Protein AF-0000000078978578 (afdb_homodimer)

Structure (mmCIF, N/CA/C/O backbone):
data_AF-0000000078978578-model_v1
#
loop_
_entity.id
_entity.type
_entity.pdbx_description
1 polymer 'Rab-GAP TBC domain-containing protein'
#
loop_
_atom_site.group_PDB
_atom_site.id
_atom_site.type_symbol
_atom_site.label_atom_id
_atom_site.label_alt_id
_atom_site.label_comp_id
_atom_site.label_asym_id
_atom_site.label_entity_id
_atom_site.label_seq_id
_atom_site.pdbx_PDB_ins_code
_atom_site.Cartn_x
_atom_site.Cartn_y
_atom_site.Cartn_z
_atom_site.occupancy
_atom_site.B_iso_or_equiv
_atom_site.auth_seq_id
_atom_site.auth_comp_id
_atom_site.auth_asym_id
_atom_site.auth_atom_id
_atom_site.pdbx_PDB_model_num
ATOM 1 N N . MET A 1 1 ? 3.111 -62.5 -14.734 1 25.84 1 MET A N 1
ATOM 2 C CA . MET A 1 1 ? 2.803 -62.031 -16.078 1 25.84 1 MET A CA 1
ATOM 3 C C . MET A 1 1 ? 2.287 -60.594 -16.047 1 25.84 1 MET A C 1
ATOM 5 O O . MET A 1 1 ? 1.167 -60.344 -15.594 1 25.84 1 MET A O 1
ATOM 9 N N . PHE A 1 2 ? 3.115 -59.625 -15.602 1 26.86 2 PHE A N 1
ATOM 10 C CA . PHE A 1 2 ? 3.08 -58.188 -15.344 1 26.86 2 PHE A CA 1
ATOM 11 C C . PHE A 1 2 ? 2.59 -57.438 -16.578 1 26.86 2 PHE A C 1
ATOM 13 O O . PHE A 1 2 ? 3.178 -57.531 -17.656 1 26.86 2 PHE A O 1
ATOM 20 N N . PHE A 1 3 ? 1.201 -57.469 -16.844 1 26.61 3 PHE A N 1
ATOM 21 C CA . PHE A 1 3 ? 0.485 -56.812 -17.922 1 26.61 3 PHE A CA 1
ATOM 22 C C . PHE A 1 3 ? 1.043 -55.438 -18.172 1 26.61 3 PHE A C 1
ATOM 24 O O . PHE A 1 3 ? 1.026 -54.562 -17.281 1 26.61 3 PHE A O 1
ATOM 31 N N . TYR A 1 4 ? 2.182 -55.281 -18.844 1 28.61 4 TYR A N 1
ATOM 32 C CA . TYR A 1 4 ? 2.756 -54.125 -19.5 1 28.61 4 TYR A CA 1
ATOM 33 C C . TYR A 1 4 ? 1.689 -53.344 -20.266 1 28.61 4 TYR A C 1
ATOM 35 O O . TYR A 1 4 ? 1.3 -53.719 -21.375 1 28.61 4 TYR A O 1
ATOM 43 N N . TYR A 1 5 ? 0.47 -53.094 -19.656 1 30.19 5 TYR A N 1
ATOM 44 C CA . TYR A 1 5 ? -0.449 -52.219 -20.375 1 30.19 5 TYR A CA 1
ATOM 45 C C . TYR A 1 5 ? 0.281 -51 -20.953 1 30.19 5 TYR A C 1
ATOM 47 O O . TYR A 1 5 ? 0.807 -50.156 -20.203 1 30.19 5 TYR A O 1
ATOM 55 N N . PHE A 1 6 ? 1.088 -51.125 -22 1 34.78 6 PHE A N 1
ATOM 56 C CA . PHE A 1 6 ? 1.584 -50.062 -22.859 1 34.78 6 PHE A CA 1
ATOM 57 C C . PHE A 1 6 ? 0.487 -49.031 -23.141 1 34.78 6 PHE A C 1
ATOM 59 O O . PHE A 1 6 ? -0.406 -49.281 -23.953 1 34.78 6 PHE A O 1
ATOM 66 N N . SER A 1 7 ? -0.186 -48.469 -22.203 1 37.41 7 SER A N 1
ATOM 67 C CA . SER A 1 7 ? -1.146 -47.406 -22.438 1 37.41 7 SER A CA 1
ATOM 68 C C . SER A 1 7 ? -0.599 -46.375 -23.422 1 37.41 7 SER A C 1
ATOM 70 O O . SER A 1 7 ? 0.507 -45.875 -23.25 1 37.41 7 SER A O 1
ATOM 72 N N . ALA A 1 8 ? -0.776 -46.469 -24.672 1 41.72 8 ALA A N 1
ATOM 73 C CA . ALA A 1 8 ? -0.521 -45.531 -25.781 1 41.72 8 ALA A CA 1
ATOM 74 C C . ALA A 1 8 ? -0.825 -44.094 -25.391 1 41.72 8 ALA A C 1
ATOM 76 O O . ALA A 1 8 ? -1.973 -43.75 -25.094 1 41.72 8 ALA A O 1
ATOM 77 N N . VAL A 1 9 ? -0.017 -43.406 -24.75 1 46.53 9 VAL A N 1
ATOM 78 C CA . VAL A 1 9 ? -0.125 -41.969 -24.484 1 46.53 9 VAL A CA 1
ATOM 79 C C . VAL A 1 9 ? -0.509 -41.25 -25.766 1 46.53 9 VAL A C 1
ATOM 81 O O . VAL A 1 9 ? 0.197 -41.312 -26.766 1 46.53 9 VAL A O 1
ATOM 84 N N . PRO A 1 10 ? -1.812 -40.969 -25.969 1 51.91 10 PRO A N 1
ATOM 85 C CA . PRO A 1 10 ? -2.223 -40.25 -27.172 1 51.91 10 PRO A CA 1
ATOM 86 C C . PRO A 1 10 ? -1.328 -39.031 -27.469 1 51.91 10 PRO A C 1
ATOM 88 O O . PRO A 1 10 ? -0.605 -38.562 -26.578 1 51.91 10 PRO A O 1
ATOM 91 N N . LEU A 1 11 ? -1.169 -38.688 -28.797 1 54.94 11 LEU A N 1
ATOM 92 C CA . LEU A 1 11 ? -0.413 -37.562 -29.344 1 54.94 11 LEU A CA 1
ATOM 93 C C . LEU A 1 11 ? -0.852 -36.25 -28.703 1 54.94 11 LEU A C 1
ATOM 95 O O . LEU A 1 11 ? -2.014 -36.094 -28.328 1 54.94 11 LEU A O 1
ATOM 99 N N . PRO A 1 12 ? 0.052 -35.438 -28.344 1 59.88 12 PRO A N 1
ATOM 100 C CA . PRO A 1 12 ? -0.27 -34.094 -27.828 1 59.88 12 PRO A CA 1
ATOM 101 C C . PRO A 1 12 ? -1.354 -33.406 -28.641 1 59.88 12 PRO A C 1
ATOM 103 O O . PRO A 1 12 ? -1.53 -33.688 -29.828 1 59.88 12 PRO A O 1
ATOM 106 N N . VAL A 1 13 ? -2.303 -32.719 -28 1 62.78 13 VAL A N 1
ATOM 107 C CA . VAL A 1 13 ? -3.424 -32 -28.625 1 62.78 13 VAL A CA 1
ATOM 108 C C . VAL A 1 13 ? -2.91 -31.094 -29.734 1 62.78 13 VAL A C 1
ATOM 110 O O . VAL A 1 13 ? -2.094 -30.203 -29.484 1 62.78 13 VAL A O 1
ATOM 113 N N . GLY A 1 14 ? -3.027 -31.422 -30.922 1 56.78 14 GLY A N 1
ATOM 114 C CA . GLY A 1 14 ? -2.771 -30.625 -32.094 1 56.78 14 GLY A CA 1
ATOM 115 C C . GLY A 1 14 ? -4.012 -29.938 -32.656 1 56.78 14 GLY A C 1
ATOM 116 O O . GLY A 1 14 ? -5.023 -29.828 -31.938 1 56.78 14 GLY A O 1
ATOM 117 N N . SER A 1 15 ? -3.926 -29.219 -33.781 1 54.25 15 SER A N 1
ATOM 118 C CA . SER A 1 15 ? -4.961 -28.422 -34.406 1 54.25 15 SER A CA 1
ATOM 119 C C . SER A 1 15 ? -6.289 -29.172 -34.469 1 54.25 15 SER A C 1
ATOM 121 O O . SER A 1 15 ? -7.355 -28.562 -34.375 1 54.25 15 SER A O 1
ATOM 123 N N . VAL A 1 16 ? -6.234 -30.312 -34.594 1 49.62 16 VAL A N 1
ATOM 124 C CA . VAL A 1 16 ? -7.441 -31.094 -34.844 1 49.62 16 VAL A CA 1
ATOM 125 C C . VAL A 1 16 ? -8.297 -31.141 -33.562 1 49.62 16 VAL A C 1
ATOM 127 O O . VAL A 1 16 ? -9.523 -31.203 -33.656 1 49.62 16 VAL A O 1
ATOM 130 N N . CYS A 1 17 ? -7.684 -30.969 -32.5 1 53.91 17 CYS A N 1
ATOM 131 C CA . CYS A 1 17 ? -8.398 -31.234 -31.266 1 53.91 17 CYS A CA 1
ATOM 132 C C . CYS A 1 17 ? -9.133 -29.984 -30.781 1 53.91 17 CYS A C 1
ATOM 134 O O . CYS A 1 17 ? -9.961 -30.062 -29.875 1 53.91 17 CYS A O 1
ATOM 136 N N . LEU A 1 18 ? -8.805 -28.828 -31.375 1 61.03 18 LEU A N 1
ATOM 137 C CA . LEU A 1 18 ? -9.602 -27.656 -31 1 61.03 18 LEU A CA 1
ATOM 138 C C . LEU A 1 18 ? -10.875 -27.578 -31.828 1 61.03 18 LEU A C 1
ATOM 140 O O . LEU A 1 18 ? -10.852 -27.125 -32.969 1 61.03 18 LEU A O 1
ATOM 144 N N . SER A 1 19 ? -11.75 -28.469 -31.594 1 60.91 19 SER A N 1
ATOM 145 C CA . SER A 1 19 ? -13.008 -28.406 -32.344 1 60.91 19 SER A CA 1
ATOM 146 C C . SER A 1 19 ? -13.773 -27.141 -32 1 60.91 19 SER A C 1
ATOM 148 O O . SER A 1 19 ? -14.188 -26.922 -30.875 1 60.91 19 SER A O 1
ATOM 150 N N . VAL A 1 20 ? -13.539 -26.172 -32.844 1 60.81 20 VAL A N 1
ATOM 151 C CA . VAL A 1 20 ? -14.234 -24.891 -32.688 1 60.81 20 VAL A CA 1
ATOM 152 C C . VAL A 1 20 ? -15.461 -24.875 -33.625 1 60.81 20 VAL A C 1
ATOM 154 O O . VAL A 1 20 ? -15.391 -25.328 -34.75 1 60.81 20 VAL A O 1
ATOM 157 N N . CYS A 1 21 ? -16.562 -24.688 -32.906 1 60.41 21 CYS A N 1
ATOM 158 C CA . CYS A 1 21 ? -17.766 -24.5 -33.719 1 60.41 21 CYS A CA 1
ATOM 159 C C . CYS A 1 21 ? -17.516 -23.453 -34.812 1 60.41 21 CYS A C 1
ATOM 161 O O . CYS A 1 21 ? -17.094 -22.344 -34.531 1 60.41 21 CYS A O 1
ATOM 163 N N . PRO A 1 22 ? -17.547 -23.906 -35.938 1 60.41 22 PRO A N 1
ATOM 164 C CA . PRO A 1 22 ? -17.188 -23 -37.031 1 60.41 22 PRO A CA 1
ATOM 165 C C . PRO A 1 22 ? -17.984 -21.688 -37 1 60.41 22 PRO A C 1
ATOM 167 O O . PRO A 1 22 ? -17.469 -20.656 -37.406 1 60.41 22 PRO A O 1
ATOM 170 N N . ALA A 1 23 ? -19.297 -21.859 -36.594 1 63.56 23 ALA A N 1
ATOM 171 C CA . ALA A 1 23 ? -20.141 -20.688 -36.719 1 63.56 23 ALA A CA 1
ATOM 172 C C . ALA A 1 23 ? -19.766 -19.609 -35.719 1 63.56 23 ALA A C 1
ATOM 174 O O . ALA A 1 23 ? -19.656 -18.438 -36.062 1 63.56 23 ALA A O 1
ATOM 175 N N . GLU A 1 24 ? -19.484 -20.047 -34.594 1 70.12 24 GLU A N 1
ATOM 176 C CA . GLU A 1 24 ? -19.359 -19.031 -33.531 1 70.12 24 GLU A CA 1
ATOM 177 C C . GLU A 1 24 ? -17.953 -19.031 -32.938 1 70.12 24 GLU A C 1
ATOM 179 O O . GLU A 1 24 ? -17.562 -18.078 -32.25 1 70.12 24 GLU A O 1
ATOM 184 N N . GLY A 1 25 ? -17.156 -20.047 -33.438 1 69.56 25 GLY A N 1
ATOM 185 C CA . GLY A 1 25 ? -15.805 -20.141 -32.906 1 69.56 25 GLY A CA 1
ATOM 186 C C . GLY A 1 25 ? -15.773 -20.625 -31.469 1 69.56 25 GLY A C 1
ATOM 187 O O . GLY A 1 25 ? -14.828 -20.312 -30.734 1 69.56 25 GLY A O 1
ATOM 188 N N . ARG A 1 26 ? -16.875 -21.203 -31.094 1 75 26 ARG A N 1
ATOM 189 C CA . ARG A 1 26 ? -16.953 -21.719 -29.734 1 75 26 ARG A CA 1
ATOM 190 C C . ARG A 1 26 ? -16.219 -23.047 -29.609 1 75 26 ARG A C 1
ATOM 192 O O . ARG A 1 26 ? -16.266 -23.891 -30.516 1 75 26 ARG A O 1
ATOM 199 N N . LEU A 1 27 ? -15.414 -23.094 -28.578 1 74 27 LEU A N 1
ATOM 200 C CA . LEU A 1 27 ? -14.742 -24.359 -28.312 1 74 27 LEU A CA 1
ATOM 201 C C . LEU A 1 27 ? -15.75 -25.438 -27.922 1 74 27 LEU A C 1
ATOM 203 O O . LEU A 1 27 ? -16.547 -25.234 -27 1 74 27 LEU A O 1
ATOM 207 N N . VAL A 1 28 ? -15.836 -26.359 -28.812 1 71.19 28 VAL A N 1
ATOM 208 C CA . VAL A 1 28 ? -16.734 -27.469 -28.531 1 71.19 28 VAL A CA 1
ATOM 209 C C . VAL A 1 28 ? -15.977 -28.594 -27.844 1 71.19 28 VAL A C 1
ATOM 211 O O . VAL A 1 28 ? -14.875 -28.969 -28.266 1 71.19 28 VAL A O 1
ATOM 214 N N . GLY A 1 29 ? -16.484 -29.031 -26.641 1 78.75 29 GLY A N 1
ATOM 215 C CA . GLY A 1 29 ? -15.906 -30.156 -25.922 1 78.75 29 GLY A CA 1
ATOM 216 C C . GLY A 1 29 ? -14.734 -29.766 -25.047 1 78.75 29 GLY A C 1
ATOM 217 O O . GLY A 1 29 ? -13.672 -30.391 -25.109 1 78.75 29 GLY A O 1
ATOM 218 N N . GLU A 1 30 ? -14.898 -28.812 -24.297 1 82.62 30 GLU A N 1
ATOM 219 C CA . GLU A 1 30 ? -13.859 -28.312 -23.406 1 82.62 30 GLU A CA 1
ATOM 220 C C . GLU A 1 30 ? -13.367 -29.406 -22.469 1 82.62 30 GLU A C 1
ATOM 222 O O . GLU A 1 30 ? -12.18 -29.5 -22.172 1 82.62 30 GLU A O 1
ATOM 227 N N . ASN A 1 31 ? -14.25 -30.234 -22.062 1 85.19 31 ASN A N 1
ATOM 228 C CA . ASN A 1 31 ? -13.867 -31.328 -21.188 1 85.19 31 ASN A CA 1
ATOM 229 C C . ASN A 1 31 ? -12.938 -32.312 -21.891 1 85.19 31 ASN A C 1
ATOM 231 O O . ASN A 1 31 ? -11.945 -32.75 -21.312 1 85.19 31 ASN A O 1
ATOM 235 N N . ALA A 1 32 ? -13.281 -32.594 -23.047 1 82.81 32 ALA A N 1
ATOM 236 C CA . ALA A 1 32 ? -12.445 -33.5 -23.812 1 82.81 32 ALA A CA 1
ATOM 237 C C . ALA A 1 32 ? -11.062 -32.906 -24.062 1 82.81 32 ALA A C 1
ATOM 239 O O . ALA A 1 32 ? -10.055 -33.594 -24.062 1 82.81 32 ALA A O 1
ATOM 240 N N . LEU A 1 33 ? -11.062 -31.688 -24.312 1 84.44 33 LEU A N 1
ATOM 241 C CA . LEU A 1 33 ? -9.797 -30.984 -24.516 1 84.44 33 LEU A CA 1
ATOM 242 C C . LEU A 1 33 ? -8.93 -31.062 -23.25 1 84.44 33 LEU A C 1
ATOM 244 O O . LEU A 1 33 ? -7.738 -31.344 -23.344 1 84.44 33 LEU A O 1
ATOM 248 N N . ARG A 1 34 ? -9.508 -30.828 -22.156 1 89.81 34 ARG A N 1
ATOM 249 C CA . ARG A 1 34 ? -8.781 -30.859 -20.891 1 89.81 34 ARG A CA 1
ATOM 250 C C . ARG A 1 34 ? -8.219 -32.25 -20.625 1 89.81 34 ARG A C 1
ATOM 252 O O . ARG A 1 34 ? -7.074 -32.375 -20.188 1 89.81 34 ARG A O 1
ATOM 259 N N . ASP A 1 35 ? -9.047 -33.219 -20.891 1 87.88 35 ASP A N 1
ATOM 260 C CA . ASP A 1 35 ? -8.594 -34.594 -20.672 1 87.88 35 ASP A CA 1
ATOM 261 C C . ASP A 1 35 ? -7.398 -34.906 -21.547 1 87.88 35 ASP A C 1
ATOM 263 O O . ASP A 1 35 ? -6.445 -35.562 -21.094 1 87.88 35 ASP A O 1
ATOM 267 N N . ARG A 1 36 ? -7.461 -34.469 -22.688 1 85.38 36 ARG A N 1
ATOM 268 C CA . ARG A 1 36 ? -6.375 -34.75 -23.625 1 85.38 36 ARG A CA 1
ATOM 269 C C . ARG A 1 36 ? -5.109 -33.969 -23.219 1 85.38 36 ARG A C 1
ATOM 271 O O . ARG A 1 36 ? -4.008 -34.531 -23.297 1 85.38 36 ARG A O 1
ATOM 278 N N . VAL A 1 37 ? -5.312 -32.75 -22.859 1 88.88 37 VAL A N 1
ATOM 279 C CA . VAL A 1 37 ? -4.176 -31.938 -22.453 1 88.88 37 VAL A CA 1
ATOM 280 C C . VAL A 1 37 ? -3.541 -32.531 -21.188 1 88.88 37 VAL A C 1
ATOM 282 O O . VAL A 1 37 ? -2.314 -32.531 -21.047 1 88.88 37 VAL A O 1
ATOM 285 N N . CYS A 1 38 ? -4.352 -32.938 -20.328 1 88.75 38 CYS A N 1
ATOM 286 C CA . CYS A 1 38 ? -3.857 -33.531 -19.078 1 88.75 38 CYS A CA 1
ATOM 287 C C . CYS A 1 38 ? -2.994 -34.75 -19.359 1 88.75 38 CYS A C 1
ATOM 289 O O . CYS A 1 38 ? -1.969 -34.938 -18.703 1 88.75 38 CYS A O 1
ATOM 291 N N . LEU A 1 39 ? -3.365 -35.469 -20.344 1 80.94 39 LEU A N 1
ATOM 292 C CA . LEU A 1 39 ? -2.707 -36.75 -20.625 1 80.94 39 LEU A CA 1
ATOM 293 C C . LEU A 1 39 ? -1.472 -36.531 -21.5 1 80.94 39 LEU A C 1
ATOM 295 O O . LEU A 1 39 ? -0.432 -37.156 -21.266 1 80.94 39 LEU A O 1
ATOM 299 N N . SER A 1 40 ? -1.622 -35.688 -22.5 1 83.31 40 SER A N 1
ATOM 300 C CA . SER A 1 40 ? -0.569 -35.688 -23.5 1 83.31 40 SER A CA 1
ATOM 301 C C . SER A 1 40 ? 0.006 -34.281 -23.672 1 83.31 40 SER A C 1
ATOM 303 O O . SER A 1 40 ? 0.92 -34.062 -24.484 1 83.31 40 SER A O 1
ATOM 305 N N . GLY A 1 41 ? -0.462 -33.375 -22.922 1 84.94 41 GLY A N 1
ATOM 306 C CA . GLY A 1 41 ? 0.027 -32.031 -23.094 1 84.94 41 GLY A CA 1
ATOM 307 C C . GLY A 1 41 ? -0.47 -31.359 -24.375 1 84.94 41 GLY A C 1
ATOM 308 O O . GLY A 1 41 ? -1.427 -31.828 -24.984 1 84.94 41 GLY A O 1
ATOM 309 N N . CYS A 1 42 ? 0.145 -30.172 -24.656 1 88.12 42 CYS A N 1
ATOM 310 C CA . CYS A 1 42 ? -0.231 -29.375 -25.828 1 88.12 42 CYS A CA 1
ATOM 311 C C . CYS A 1 42 ? 0.97 -29.141 -26.734 1 88.12 42 CYS A C 1
ATOM 313 O O . CYS A 1 42 ? 2.094 -28.969 -26.25 1 88.12 42 CYS A O 1
ATOM 315 N N . VAL A 1 43 ? 0.629 -29.203 -28.062 1 87.81 43 VAL A N 1
ATOM 316 C CA . VAL A 1 43 ? 1.688 -28.828 -29 1 87.81 43 VAL A CA 1
ATOM 317 C C . VAL A 1 43 ? 2.021 -27.344 -28.828 1 87.81 43 VAL A C 1
ATOM 319 O O . VAL A 1 43 ? 1.139 -26.531 -28.547 1 87.81 43 VAL A O 1
ATOM 322 N N . PRO A 1 44 ? 3.262 -27.031 -29 1 89.31 44 PRO A N 1
ATOM 323 C CA . PRO A 1 44 ? 3.729 -25.656 -28.719 1 89.31 44 PRO A CA 1
ATOM 324 C C . PRO A 1 44 ? 2.92 -24.609 -29.469 1 89.31 44 PRO A C 1
ATOM 326 O O . PRO A 1 44 ? 2.652 -23.531 -28.922 1 89.31 44 PRO A O 1
ATOM 329 N N . GLU A 1 45 ? 2.447 -24.859 -30.625 1 88.19 45 GLU A N 1
ATOM 330 C CA . GLU A 1 45 ? 1.773 -23.875 -31.469 1 88.19 45 GLU A CA 1
ATOM 331 C C . GLU A 1 45 ? 0.396 -23.531 -30.906 1 88.19 45 GLU A C 1
ATOM 333 O O . GLU A 1 45 ? -0.124 -22.438 -31.172 1 88.19 45 GLU A O 1
ATOM 338 N N . LEU A 1 46 ? -0.127 -24.406 -30.094 1 90.19 46 LEU A N 1
ATOM 339 C CA . LEU A 1 46 ? -1.489 -24.203 -29.609 1 90.19 46 LEU A CA 1
ATOM 340 C C . LEU A 1 46 ? -1.486 -23.734 -28.156 1 90.19 46 LEU A C 1
ATOM 342 O O . LEU A 1 46 ? -2.525 -23.344 -27.641 1 90.19 46 LEU A O 1
ATOM 346 N N . ARG A 1 47 ? -0.37 -23.719 -27.531 1 94.06 47 ARG A N 1
ATOM 347 C CA . ARG A 1 47 ? -0.272 -23.453 -26.109 1 94.06 47 ARG A CA 1
ATOM 348 C C . ARG A 1 47 ? -0.851 -22.078 -25.766 1 94.06 47 ARG A C 1
ATOM 350 O O . ARG A 1 47 ? -1.587 -21.938 -24.781 1 94.06 47 ARG A O 1
ATOM 357 N N . ARG A 1 48 ? -0.494 -21.172 -26.625 1 94.62 48 ARG A N 1
ATOM 358 C CA . ARG A 1 48 ? -0.93 -19.797 -26.375 1 94.62 48 ARG A CA 1
ATOM 359 C C . ARG A 1 48 ? -2.447 -19.719 -26.25 1 94.62 48 ARG A C 1
ATOM 361 O O . ARG A 1 48 ? -2.965 -19.109 -25.312 1 94.62 48 ARG A O 1
ATOM 368 N N . GLU A 1 49 ? -3.131 -20.375 -27.125 1 91.31 49 GLU A N 1
ATOM 369 C CA . GLU A 1 49 ? -4.59 -20.344 -27.141 1 91.31 49 GLU A CA 1
ATOM 370 C C . GLU A 1 49 ? -5.172 -21.25 -26.047 1 91.31 49 GLU A C 1
ATOM 372 O O . GLU A 1 49 ? -6.098 -20.859 -25.344 1 91.31 49 GLU A O 1
ATOM 377 N N . VAL A 1 50 ? -4.676 -22.391 -25.938 1 92.38 50 VAL A N 1
ATOM 378 C CA . VAL A 1 50 ? -5.199 -23.391 -25 1 92.38 50 VAL A CA 1
ATOM 379 C C . VAL A 1 50 ? -5.016 -22.906 -23.562 1 92.38 50 VAL A C 1
ATOM 381 O O . VAL A 1 50 ? -5.898 -23.094 -22.734 1 92.38 50 VAL A O 1
ATOM 384 N N . TRP A 1 51 ? -3.889 -22.25 -23.281 1 96.5 51 TRP A N 1
ATOM 385 C CA . TRP A 1 51 ? -3.607 -21.781 -21.938 1 96.5 51 TRP A CA 1
ATOM 386 C C . TRP A 1 51 ? -4.633 -20.734 -21.5 1 96.5 51 TRP A C 1
ATOM 388 O O . TRP A 1 51 ? -5 -20.672 -20.328 1 96.5 51 TRP A O 1
ATOM 398 N N . LYS A 1 52 ? -5.082 -19.938 -22.422 1 95.44 52 LYS A N 1
ATOM 399 C CA . LYS A 1 52 ? -6.078 -18.922 -22.078 1 95.44 52 LYS A CA 1
ATOM 400 C C . LYS A 1 52 ? -7.391 -19.562 -21.641 1 95.44 52 LYS A C 1
ATOM 402 O O . LYS A 1 52 ? -8.094 -19.031 -20.781 1 95.44 52 LYS A O 1
ATOM 407 N N . HIS A 1 53 ? -7.668 -20.734 -22.188 1 92.56 53 HIS A N 1
ATOM 408 C CA . HIS A 1 53 ? -8.836 -21.5 -21.75 1 92.56 53 HIS A CA 1
ATOM 409 C C . HIS A 1 53 ? -8.578 -22.188 -20.422 1 92.56 53 HIS A C 1
ATOM 411 O O . HIS A 1 53 ? -9.414 -22.141 -19.516 1 92.56 53 HIS A O 1
ATOM 417 N N . LEU A 1 54 ? -7.441 -22.766 -20.25 1 94.19 54 LEU A N 1
ATOM 418 C CA . LEU A 1 54 ? -7.117 -23.531 -19.047 1 94.19 54 LEU A CA 1
ATOM 419 C C . LEU A 1 54 ? -7.031 -22.641 -17.828 1 94.19 54 LEU A C 1
ATOM 421 O O . LEU A 1 54 ? -7.414 -23.047 -16.719 1 94.19 54 LEU A O 1
ATOM 425 N N . LEU A 1 55 ? -6.57 -21.375 -18 1 96 55 LEU A N 1
ATOM 426 C CA . LEU A 1 55 ? -6.383 -20.438 -16.906 1 96 55 LEU A CA 1
ATOM 427 C C . LEU A 1 55 ? -7.652 -19.641 -16.641 1 96 55 LEU A C 1
ATOM 429 O O . LEU A 1 55 ? -7.703 -18.828 -15.727 1 96 55 LEU A O 1
ATOM 433 N N . GLY A 1 56 ? -8.648 -19.766 -17.516 1 93.56 56 GLY A N 1
ATOM 434 C CA . GLY A 1 56 ? -9.938 -19.125 -17.312 1 93.56 56 GLY A CA 1
ATOM 435 C C . GLY A 1 56 ? -9.969 -17.688 -17.812 1 93.56 56 GLY A C 1
ATOM 436 O O . GLY A 1 56 ? -10.805 -16.891 -17.375 1 93.56 56 GLY A O 1
ATOM 437 N N . LEU A 1 57 ? -9.016 -17.344 -18.625 1 95.06 57 LEU A N 1
ATOM 438 C CA . LEU A 1 57 ? -9.039 -16.016 -19.234 1 95.06 57 LEU A CA 1
ATOM 439 C C . LEU A 1 57 ? -10.227 -15.859 -20.172 1 95.06 57 LEU A C 1
ATOM 441 O O . LEU A 1 57 ? -10.836 -14.789 -20.25 1 95.06 57 LEU A O 1
ATOM 445 N N . TYR A 1 58 ? -10.453 -16.984 -20.906 1 92.38 58 TYR A N 1
ATOM 446 C CA . TYR A 1 58 ? -11.648 -17.047 -21.734 1 92.38 58 TYR A CA 1
ATOM 447 C C . TYR A 1 58 ? -12.805 -17.703 -20.984 1 92.38 58 TYR A C 1
ATOM 449 O O . TYR A 1 58 ? -12.68 -18.828 -20.516 1 92.38 58 TYR A O 1
ATOM 457 N N . PRO A 1 59 ? -13.938 -16.922 -20.906 1 90.56 59 PRO A N 1
ATOM 458 C CA . PRO A 1 59 ? -15.109 -17.578 -20.328 1 90.56 59 PRO A CA 1
ATOM 459 C C . PRO A 1 59 ? -15.531 -18.828 -21.109 1 90.56 59 PRO A C 1
ATOM 461 O O . PRO A 1 59 ? -15.422 -18.844 -22.344 1 90.56 59 PRO A O 1
ATOM 464 N N . ARG A 1 60 ? -16.031 -19.75 -20.344 1 86.5 60 ARG A N 1
ATOM 465 C CA . ARG A 1 60 ? -16.516 -20.969 -20.984 1 86.5 60 ARG A CA 1
ATOM 466 C C . ARG A 1 60 ? -17.609 -20.641 -22 1 86.5 60 ARG A C 1
ATOM 468 O O . ARG A 1 60 ? -18.516 -19.859 -21.719 1 86.5 60 ARG A O 1
ATOM 475 N N . GLY A 1 61 ? -17.406 -21.156 -23.141 1 84.06 61 GLY A N 1
ATOM 476 C CA . GLY A 1 61 ? -18.406 -20.984 -24.172 1 84.06 61 GLY A CA 1
ATOM 477 C C . GLY A 1 61 ? -18.281 -19.656 -24.906 1 84.06 61 GLY A C 1
ATOM 478 O O . GLY A 1 61 ? -19.125 -19.312 -25.75 1 84.06 61 GLY A O 1
ATOM 479 N N . SER A 1 62 ? -17.297 -18.953 -24.641 1 88.19 62 SER A N 1
ATOM 480 C CA . SER A 1 62 ? -17.125 -17.656 -25.297 1 88.19 62 SER A CA 1
ATOM 481 C C . SER A 1 62 ? -16.938 -17.812 -26.797 1 88.19 62 SER A C 1
ATOM 483 O O . SER A 1 62 ? -16.328 -18.781 -27.25 1 88.19 62 SER A O 1
ATOM 485 N N . THR A 1 63 ? -17.484 -16.859 -27.547 1 88.69 63 THR A N 1
ATOM 486 C CA . THR A 1 63 ? -17.328 -16.828 -28.984 1 88.69 63 THR A CA 1
ATOM 487 C C . THR A 1 63 ? -16.016 -16.172 -29.391 1 88.69 63 THR A C 1
ATOM 489 O O . THR A 1 63 ? -15.344 -15.562 -28.547 1 88.69 63 THR A O 1
ATOM 492 N N . ALA A 1 64 ? -15.68 -16.328 -30.688 1 88.12 64 ALA A N 1
ATOM 493 C CA . ALA A 1 64 ? -14.469 -15.695 -31.203 1 88.12 64 ALA A CA 1
ATOM 494 C C . ALA A 1 64 ? -14.531 -14.18 -31.062 1 88.12 64 ALA A C 1
ATOM 496 O O . ALA A 1 64 ? -13.523 -13.539 -30.766 1 88.12 64 ALA A O 1
ATOM 497 N N . ALA A 1 65 ? -15.703 -13.641 -31.266 1 90.62 65 ALA A N 1
ATOM 498 C CA . ALA A 1 65 ? -15.891 -12.195 -31.172 1 90.62 65 ALA A CA 1
ATOM 499 C C . ALA A 1 65 ? -15.719 -11.711 -29.734 1 90.62 65 ALA A C 1
ATOM 501 O O . ALA A 1 65 ? -15.109 -10.672 -29.5 1 90.62 65 ALA A O 1
ATOM 502 N N . GLU A 1 66 ? -16.266 -12.445 -28.859 1 92 66 GLU A N 1
ATOM 503 C CA . GLU A 1 66 ? -16.141 -12.109 -27.438 1 92 66 GLU A CA 1
ATOM 504 C C . GLU A 1 66 ? -14.688 -12.172 -26.984 1 92 66 GLU A C 1
ATOM 506 O O . GLU A 1 66 ? -14.234 -11.305 -26.234 1 92 66 GLU A O 1
ATOM 511 N N . ARG A 1 67 ? -13.977 -13.148 -27.484 1 93.38 67 ARG A N 1
ATOM 512 C CA . ARG A 1 67 ? -12.578 -13.312 -27.109 1 93.38 67 ARG A CA 1
ATOM 513 C C . ARG A 1 67 ? -11.719 -12.195 -27.703 1 93.38 67 ARG A C 1
ATOM 515 O O . ARG A 1 67 ? -10.773 -11.734 -27.062 1 93.38 67 ARG A O 1
ATOM 522 N N . ALA A 1 68 ? -12.07 -11.766 -28.875 1 92.69 68 ALA A N 1
ATOM 523 C CA . ALA A 1 68 ? -11.352 -10.656 -29.5 1 92.69 68 ALA A CA 1
ATOM 524 C C . ALA A 1 68 ? -11.562 -9.359 -28.719 1 92.69 68 ALA A C 1
ATOM 526 O O . ALA A 1 68 ? -10.625 -8.57 -28.547 1 92.69 68 ALA A O 1
ATOM 527 N N . ALA A 1 69 ? -12.773 -9.172 -28.281 1 94.56 69 ALA A N 1
ATOM 528 C CA . ALA A 1 69 ? -13.086 -7.996 -27.469 1 94.56 69 ALA A CA 1
ATOM 529 C C . ALA A 1 69 ? -12.328 -8.031 -26.141 1 94.56 69 ALA A C 1
ATOM 531 O O . ALA A 1 69 ? -11.844 -7.008 -25.672 1 94.56 69 ALA A O 1
ATOM 532 N N . LEU A 1 70 ? -12.25 -9.172 -25.578 1 94.19 70 LEU A N 1
ATOM 533 C CA . LEU A 1 70 ? -11.531 -9.352 -24.328 1 94.19 70 LEU A CA 1
ATOM 534 C C . LEU A 1 70 ? -10.047 -9.062 -24.5 1 94.19 70 LEU A C 1
ATOM 536 O O . LEU A 1 70 ? -9.422 -8.43 -23.641 1 94.19 70 LEU A O 1
ATOM 540 N N . ALA A 1 71 ? -9.555 -9.508 -25.578 1 93.88 71 ALA A N 1
ATOM 541 C CA . ALA A 1 71 ? -8.141 -9.289 -25.859 1 93.88 71 ALA A CA 1
ATOM 542 C C . ALA A 1 71 ? -7.828 -7.801 -25.969 1 93.88 71 ALA A C 1
ATOM 544 O O . ALA A 1 71 ? -6.781 -7.344 -25.5 1 93.88 71 ALA A O 1
ATOM 545 N N . GLN A 1 72 ? -8.711 -7.094 -26.531 1 95.88 72 GLN A N 1
ATOM 546 C CA . GLN A 1 72 ? -8.531 -5.648 -26.641 1 95.88 72 GLN A CA 1
ATOM 547 C C . GLN A 1 72 ? -8.586 -4.98 -25.266 1 95.88 72 GLN A C 1
ATOM 549 O O . GLN A 1 72 ? -7.797 -4.074 -24.969 1 95.88 72 GLN A O 1
ATOM 554 N N . LYS A 1 73 ? -9.492 -5.43 -24.562 1 96 73 LYS A N 1
ATOM 555 C CA . LYS A 1 73 ? -9.625 -4.898 -23.203 1 96 73 LYS A CA 1
ATOM 556 C C . LYS A 1 73 ? -8.375 -5.195 -22.375 1 96 73 LYS A C 1
ATOM 558 O O . LYS A 1 73 ? -7.922 -4.348 -21.609 1 96 73 LYS A O 1
ATOM 563 N N . TRP A 1 74 ? -7.848 -6.418 -22.531 1 95.31 74 TRP A N 1
ATOM 564 C CA . TRP A 1 74 ? -6.633 -6.809 -21.828 1 95.31 74 TRP A CA 1
ATOM 565 C C . TRP A 1 74 ? -5.48 -5.867 -22.172 1 95.31 74 TRP A C 1
ATOM 567 O O . TRP A 1 74 ? -4.738 -5.441 -21.281 1 95.31 74 TRP A O 1
ATOM 577 N N . GLN A 1 75 ? -5.414 -5.531 -23.422 1 97.19 75 GLN A N 1
ATOM 578 C CA . GLN A 1 75 ? -4.348 -4.641 -23.859 1 97.19 75 GLN A CA 1
ATOM 579 C C . GLN A 1 75 ? -4.508 -3.244 -23.266 1 97.19 75 GLN A C 1
ATOM 581 O O . GLN A 1 75 ? -3.541 -2.66 -22.766 1 97.19 75 GLN A O 1
ATOM 586 N N . SER A 1 76 ? -5.688 -2.742 -23.312 1 97.38 76 SER A N 1
ATOM 587 C CA . SER A 1 76 ? -5.965 -1.4 -22.812 1 97.38 76 SER A CA 1
ATOM 588 C C . SER A 1 76 ? -5.746 -1.316 -21.312 1 97.38 76 SER A C 1
ATOM 590 O O . SER A 1 76 ? -5.094 -0.388 -20.828 1 97.38 76 SER A O 1
ATOM 592 N N . ASP A 1 77 ? -6.277 -2.287 -20.594 1 97.31 77 ASP A N 1
ATOM 593 C CA . ASP A 1 77 ? -6.137 -2.303 -19.141 1 97.31 77 ASP A CA 1
ATOM 594 C C . ASP A 1 77 ? -4.672 -2.439 -18.719 1 97.31 77 ASP A C 1
ATOM 596 O O . ASP A 1 77 ? -4.227 -1.799 -17.766 1 97.31 77 ASP A O 1
ATOM 600 N N . TYR A 1 78 ? -3.99 -3.266 -19.438 1 98.06 78 TYR A N 1
ATOM 601 C CA . TYR A 1 78 ? -2.578 -3.455 -19.125 1 98.06 78 TYR A CA 1
ATOM 602 C C . TYR A 1 78 ? -1.795 -2.164 -19.328 1 98.06 78 TYR A C 1
ATOM 604 O O . TYR A 1 78 ? -0.959 -1.8 -18.5 1 98.06 78 TYR A O 1
ATOM 612 N N . ARG A 1 79 ? -2.033 -1.501 -20.391 1 97.44 79 ARG A N 1
ATOM 613 C CA . ARG A 1 79 ? -1.368 -0.229 -20.656 1 97.44 79 ARG A CA 1
ATOM 614 C C . ARG A 1 79 ? -1.663 0.782 -19.547 1 97.44 79 ARG A C 1
ATOM 616 O O . ARG A 1 79 ? -0.769 1.51 -19.109 1 97.44 79 ARG A O 1
ATOM 623 N N . THR A 1 80 ? -2.879 0.799 -19.172 1 97.12 80 THR A N 1
ATOM 624 C CA . THR A 1 80 ? -3.305 1.705 -18.109 1 97.12 80 THR A CA 1
ATOM 625 C C . THR A 1 80 ? -2.566 1.399 -16.812 1 97.12 80 THR A C 1
ATOM 627 O O . THR A 1 80 ? -2.061 2.309 -16.156 1 97.12 80 THR A O 1
ATOM 630 N N . LEU A 1 81 ? -2.512 0.164 -16.484 1 97.62 81 LEU A N 1
ATOM 631 C CA . LEU A 1 81 ? -1.841 -0.256 -15.258 1 97.62 81 LEU A CA 1
ATOM 632 C C . LEU A 1 81 ? -0.352 0.072 -15.312 1 97.62 81 LEU A C 1
ATOM 634 O O . LEU A 1 81 ? 0.216 0.567 -14.336 1 97.62 81 LEU A O 1
ATOM 638 N N . ARG A 1 82 ? 0.248 -0.233 -16.422 1 97.31 82 ARG A N 1
ATOM 639 C CA . ARG A 1 82 ? 1.672 0.044 -16.594 1 97.31 82 ARG A CA 1
ATOM 640 C C . ARG A 1 82 ? 1.959 1.534 -16.438 1 97.31 82 ARG A C 1
ATOM 642 O O . ARG A 1 82 ? 2.957 1.921 -15.828 1 97.31 82 ARG A O 1
ATOM 649 N N . GLN A 1 83 ? 1.104 2.35 -16.953 1 96.75 83 GLN A N 1
ATOM 650 C CA . GLN A 1 83 ? 1.279 3.797 -16.891 1 96.75 83 GLN A CA 1
ATOM 651 C C . GLN A 1 83 ? 1.2 4.305 -15.453 1 96.75 83 GLN A C 1
ATOM 653 O O . GLN A 1 83 ? 1.848 5.293 -15.102 1 96.75 83 GLN A O 1
ATOM 658 N N . GLN A 1 84 ? 0.447 3.686 -14.695 1 96.06 84 GLN A N 1
ATOM 659 C CA . GLN A 1 84 ? 0.277 4.117 -13.312 1 96.06 84 GLN A CA 1
ATOM 660 C C . GLN A 1 84 ? 1.61 4.121 -12.57 1 96.06 84 GLN A C 1
ATOM 662 O O . GLN A 1 84 ? 1.943 5.094 -11.891 1 96.06 84 GLN A O 1
ATOM 667 N N . TRP A 1 85 ? 2.387 3 -12.711 1 95.56 85 TRP A N 1
ATOM 668 C CA . TRP A 1 85 ? 3.627 2.967 -11.945 1 95.56 85 TRP A CA 1
ATOM 669 C C . TRP A 1 85 ? 4.758 3.65 -12.703 1 95.56 85 TRP A C 1
ATOM 671 O O . TRP A 1 85 ? 5.703 4.156 -12.094 1 95.56 85 TRP A O 1
ATOM 681 N N . GLN A 1 86 ? 4.648 3.762 -14.016 1 96.5 86 GLN A N 1
ATOM 682 C CA . GLN A 1 86 ? 5.68 4.449 -14.781 1 96.5 86 GLN A CA 1
ATOM 683 C C . GLN A 1 86 ? 5.598 5.961 -14.586 1 96.5 86 GLN A C 1
ATOM 685 O O . GLN A 1 86 ? 6.59 6.672 -14.773 1 96.5 86 GLN A O 1
ATOM 690 N N . SER A 1 87 ? 4.441 6.453 -14.211 1 95.56 87 SER A N 1
ATOM 691 C CA . SER A 1 87 ? 4.234 7.891 -14.07 1 95.56 87 SER A CA 1
ATOM 692 C C . SER A 1 87 ? 4.492 8.352 -12.641 1 95.56 87 SER A C 1
ATOM 694 O O . SER A 1 87 ? 4.301 9.523 -12.312 1 95.56 87 SER A O 1
ATOM 696 N N . MET A 1 88 ? 4.848 7.508 -11.805 1 94.81 88 MET A N 1
ATOM 697 C CA . MET A 1 88 ? 5.125 7.906 -10.43 1 94.81 88 MET A CA 1
ATOM 698 C C . MET A 1 88 ? 6.227 8.961 -10.375 1 94.81 88 MET A C 1
ATOM 700 O O . MET A 1 88 ? 7.266 8.805 -11.023 1 94.81 88 MET A O 1
ATOM 704 N N . VAL A 1 89 ? 5.949 9.992 -9.633 1 93.44 89 VAL A N 1
ATOM 705 C CA . VAL A 1 89 ? 6.941 11.055 -9.484 1 93.44 89 VAL A CA 1
ATOM 706 C C . VAL A 1 89 ? 7.918 10.695 -8.367 1 93.44 89 VAL A C 1
ATOM 708 O O . VAL A 1 89 ? 7.574 9.938 -7.457 1 93.44 89 VAL A O 1
ATOM 711 N N . PRO A 1 90 ? 9.117 11.203 -8.422 1 93.81 90 PRO A N 1
ATOM 712 C CA . PRO A 1 90 ? 10.156 10.844 -7.445 1 93.81 90 PRO A CA 1
ATOM 713 C C . PRO A 1 90 ? 9.711 11.086 -6.004 1 93.81 90 PRO A C 1
ATOM 715 O O . PRO A 1 90 ? 9.945 10.242 -5.133 1 93.81 90 PRO A O 1
ATOM 718 N N . ALA A 1 91 ? 9.07 12.203 -5.68 1 94.31 91 ALA A N 1
ATOM 719 C CA . ALA A 1 91 ? 8.617 12.516 -4.328 1 94.31 91 ALA A CA 1
ATOM 720 C C . ALA A 1 91 ? 7.605 11.484 -3.836 1 94.31 91 ALA A C 1
ATOM 722 O O . ALA A 1 91 ? 7.566 11.164 -2.646 1 94.31 91 ALA A O 1
ATOM 723 N N . GLN A 1 92 ? 6.82 10.953 -4.781 1 95.19 92 GLN A N 1
ATOM 724 C CA . GLN A 1 92 ? 5.859 9.906 -4.469 1 95.19 92 GLN A CA 1
ATOM 725 C C . GLN A 1 92 ? 6.562 8.594 -4.125 1 95.19 92 GLN A C 1
ATOM 727 O O . GLN A 1 92 ? 6.246 7.961 -3.119 1 95.19 92 GLN A O 1
ATOM 732 N N . GLU A 1 93 ? 7.488 8.188 -4.973 1 95.31 93 GLU A N 1
ATOM 733 C CA . GLU A 1 93 ? 8.227 6.945 -4.75 1 95.31 93 GLU A CA 1
ATOM 734 C C . GLU A 1 93 ? 8.93 6.957 -3.395 1 95.31 93 GLU A C 1
ATOM 736 O O . GLU A 1 93 ? 9.008 5.93 -2.719 1 95.31 93 GLU A O 1
ATOM 741 N N . ALA A 1 94 ? 9.422 8.133 -3 1 95.44 94 ALA A N 1
ATOM 742 C CA . ALA A 1 94 ? 10.133 8.289 -1.735 1 95.44 94 ALA A CA 1
ATOM 743 C C . ALA A 1 94 ? 9.203 8.039 -0.55 1 95.44 94 ALA A C 1
ATOM 745 O O . ALA A 1 94 ? 9.656 7.703 0.544 1 95.44 94 ALA A O 1
ATOM 746 N N . ARG A 1 95 ? 7.926 8.156 -0.758 1 95.81 95 ARG A N 1
ATOM 747 C CA . ARG A 1 95 ? 6.945 8.062 0.316 1 95.81 95 ARG A CA 1
ATOM 748 C C . ARG A 1 95 ? 6.148 6.762 0.21 1 95.81 95 ARG A C 1
ATOM 750 O O . ARG A 1 95 ? 5.09 6.625 0.822 1 95.81 95 ARG A O 1
ATOM 757 N N . CYS A 1 96 ? 6.586 5.867 -0.629 1 95.38 96 CYS A N 1
ATOM 758 C CA . CYS A 1 96 ? 5.98 4.551 -0.808 1 95.38 96 CYS A CA 1
ATOM 759 C C . CYS A 1 96 ? 7.008 3.445 -0.606 1 95.38 96 CYS A C 1
ATOM 761 O O . CYS A 1 96 ? 7.52 2.883 -1.576 1 95.38 96 CYS A O 1
ATOM 763 N N . GLY A 1 97 ? 7.223 3.09 0.647 1 95.25 97 GLY A N 1
ATOM 764 C CA . GLY A 1 97 ? 8.242 2.119 1.012 1 95.25 97 GLY A CA 1
ATOM 765 C C . GLY A 1 97 ? 7.973 0.733 0.459 1 95.25 97 GLY A C 1
ATOM 766 O O . GLY A 1 97 ? 8.891 0.05 0.006 1 95.25 97 GLY A O 1
ATOM 767 N N . SER A 1 98 ? 6.73 0.348 0.536 1 95 98 SER A N 1
ATOM 768 C CA . SER A 1 98 ? 6.371 -0.976 0.038 1 95 98 SER A CA 1
ATOM 769 C C . SER A 1 98 ? 6.695 -1.115 -1.446 1 95 98 SER A C 1
ATOM 771 O O . SER A 1 98 ? 7.211 -2.148 -1.88 1 95 98 SER A O 1
ATOM 773 N N . TRP A 1 99 ? 6.387 -0.052 -2.195 1 96.06 99 TRP A N 1
ATOM 774 C CA . TRP A 1 99 ? 6.684 -0.07 -3.625 1 96.06 99 TRP A CA 1
ATOM 775 C C . TRP A 1 99 ? 8.18 -0.201 -3.867 1 96.06 99 TRP A C 1
ATOM 777 O O . TRP A 1 99 ? 8.617 -1.002 -4.699 1 96.06 99 TRP A O 1
ATOM 787 N N . ARG A 1 100 ? 8.977 0.573 -3.184 1 96 100 ARG A N 1
ATOM 788 C CA . ARG A 1 100 ? 10.422 0.535 -3.354 1 96 100 ARG A CA 1
ATOM 789 C C . ARG A 1 100 ? 10.977 -0.848 -3.023 1 96 100 ARG A C 1
ATOM 791 O O . ARG A 1 100 ? 11.844 -1.359 -3.732 1 96 100 ARG A O 1
ATOM 798 N N . CYS A 1 101 ? 10.43 -1.408 -2.012 1 96.62 101 CYS A N 1
ATOM 799 C CA . CYS A 1 101 ? 10.852 -2.744 -1.611 1 96.62 101 CYS A CA 1
ATOM 800 C C . CYS A 1 101 ? 10.531 -3.768 -2.695 1 96.62 101 CYS A C 1
ATOM 802 O O . CYS A 1 101 ? 11.391 -4.562 -3.078 1 96.62 101 CYS A O 1
ATOM 804 N N . HIS A 1 102 ? 9.32 -3.756 -3.191 1 97.5 102 HIS A N 1
ATOM 805 C CA . HIS A 1 102 ? 8.898 -4.691 -4.23 1 97.5 102 HIS A CA 1
ATOM 806 C C . HIS A 1 102 ? 9.703 -4.492 -5.508 1 97.5 102 HIS A C 1
ATOM 808 O O . HIS A 1 102 ? 10.117 -5.461 -6.145 1 97.5 102 HIS A O 1
ATOM 814 N N . ARG A 1 103 ? 9.891 -3.217 -5.875 1 97.69 103 ARG A N 1
ATOM 815 C CA . ARG A 1 103 ? 10.656 -2.922 -7.086 1 97.69 103 ARG A CA 1
ATOM 816 C C . ARG A 1 103 ? 12.07 -3.475 -6.992 1 97.69 103 ARG A C 1
ATOM 818 O O . ARG A 1 103 ? 12.57 -4.074 -7.945 1 97.69 103 ARG A O 1
ATOM 825 N N . THR A 1 104 ? 12.68 -3.283 -5.883 1 97.56 104 THR A N 1
ATOM 826 C CA . THR A 1 104 ? 14.031 -3.785 -5.664 1 97.56 104 THR A CA 1
ATOM 827 C C . THR A 1 104 ? 14.062 -5.309 -5.75 1 97.56 104 THR A C 1
ATOM 829 O O . THR A 1 104 ? 14.961 -5.883 -6.371 1 97.56 104 THR A O 1
ATOM 832 N N . ALA A 1 105 ? 13.117 -5.977 -5.129 1 97.69 105 ALA A N 1
ATOM 833 C CA . ALA A 1 105 ? 13.031 -7.434 -5.148 1 97.69 105 ALA A CA 1
ATOM 834 C C . ALA A 1 105 ? 12.812 -7.953 -6.566 1 97.69 105 ALA A C 1
ATOM 836 O O . ALA A 1 105 ? 13.445 -8.922 -6.988 1 97.69 105 ALA A O 1
ATOM 837 N N . VAL A 1 106 ? 11.93 -7.293 -7.332 1 98.31 106 VAL A N 1
ATOM 838 C CA . VAL A 1 106 ? 11.648 -7.668 -8.719 1 98.31 106 VAL A CA 1
ATOM 839 C C . VAL A 1 106 ? 12.922 -7.543 -9.547 1 98.31 106 VAL A C 1
ATOM 841 O O . VAL A 1 106 ? 13.273 -8.453 -10.305 1 98.31 106 VAL A O 1
ATOM 844 N N . ASP A 1 107 ? 13.617 -6.395 -9.398 1 97.5 107 ASP A N 1
ATOM 845 C CA . ASP A 1 107 ? 14.82 -6.141 -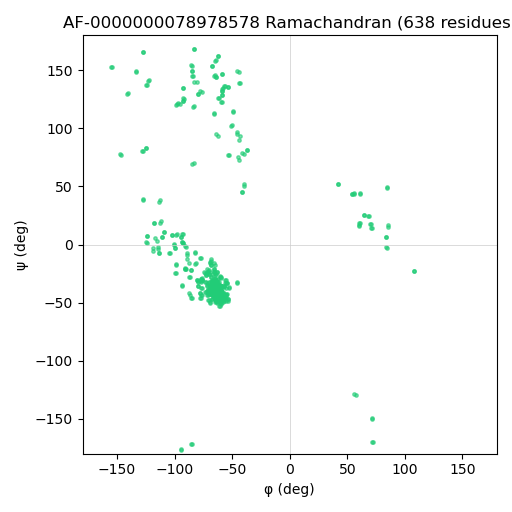10.18 1 97.5 107 ASP A CA 1
ATOM 846 C C . ASP A 1 107 ? 15.883 -7.203 -9.914 1 97.5 107 ASP A C 1
ATOM 848 O O . ASP A 1 107 ? 16.578 -7.645 -10.828 1 97.5 107 ASP A O 1
ATOM 852 N N . LYS A 1 108 ? 15.977 -7.594 -8.711 1 96.38 108 LYS A N 1
ATOM 853 C CA . LYS A 1 108 ? 16.938 -8.633 -8.344 1 96.38 108 LYS A CA 1
ATOM 854 C C . LYS A 1 108 ? 16.547 -9.977 -8.953 1 96.38 108 LYS A C 1
ATOM 856 O O . LYS A 1 108 ? 17.391 -10.672 -9.523 1 96.38 108 LYS A O 1
ATOM 861 N N . ASP A 1 109 ? 15.32 -10.375 -8.859 1 96.75 109 ASP A N 1
ATOM 862 C CA . ASP A 1 109 ? 14.859 -11.672 -9.336 1 96.75 109 ASP A CA 1
ATOM 863 C C . ASP A 1 109 ? 14.875 -11.742 -10.859 1 96.75 109 ASP A C 1
ATOM 865 O O . ASP A 1 109 ? 15.227 -12.773 -11.438 1 96.75 109 ASP A O 1
ATOM 869 N N . VAL A 1 110 ? 14.469 -10.656 -11.5 1 97.44 110 VAL A N 1
ATOM 870 C CA . VAL A 1 110 ? 14.398 -10.633 -12.961 1 97.44 110 VAL A CA 1
ATOM 871 C C . VAL A 1 110 ? 15.789 -10.875 -13.539 1 97.44 110 VAL A C 1
ATOM 873 O O . VAL A 1 110 ? 15.93 -11.586 -14.539 1 97.44 110 VAL A O 1
ATOM 876 N N . ARG A 1 111 ? 16.781 -10.375 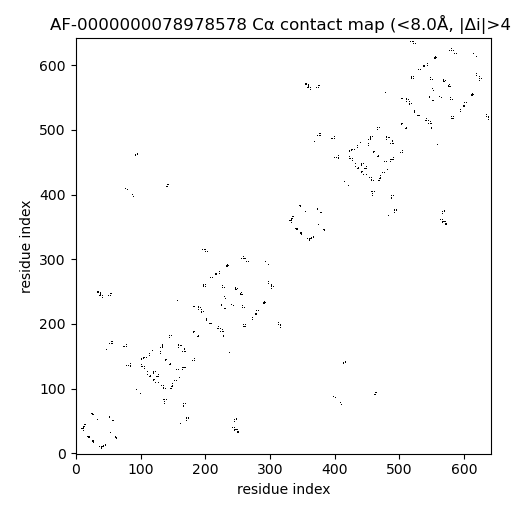-12.938 1 94.12 111 ARG A N 1
ATOM 877 C CA . ARG A 1 111 ? 18.141 -10.469 -13.445 1 94.12 111 ARG A CA 1
ATOM 878 C C . ARG A 1 111 ? 18.625 -11.914 -13.453 1 94.12 111 ARG A C 1
ATOM 880 O O . ARG A 1 111 ? 19.469 -12.289 -14.266 1 94.12 111 ARG A O 1
ATOM 887 N N . ARG A 1 112 ? 18.031 -12.734 -12.648 1 93.38 112 ARG A N 1
ATOM 888 C CA . ARG A 1 112 ? 18.578 -14.086 -12.516 1 93.38 112 ARG A CA 1
ATOM 889 C C . ARG A 1 112 ? 17.562 -15.117 -12.992 1 93.38 112 ARG A C 1
ATOM 891 O O . ARG A 1 112 ? 17.781 -16.328 -12.859 1 93.38 112 ARG A O 1
ATOM 898 N N . THR A 1 113 ? 16.469 -14.703 -13.523 1 94.31 113 THR A N 1
ATOM 899 C CA . THR A 1 113 ? 15.398 -15.625 -13.906 1 94.31 113 THR A CA 1
ATOM 900 C C . THR A 1 113 ? 15.656 -16.203 -15.289 1 94.31 113 THR A C 1
ATOM 902 O O . THR A 1 113 ? 15.688 -15.469 -16.281 1 94.31 113 THR A O 1
ATOM 905 N N . ASP A 1 114 ? 15.812 -17.516 -15.383 1 93.81 114 ASP A N 1
ATOM 906 C CA . ASP A 1 114 ? 15.844 -18.328 -16.594 1 93.81 114 ASP A CA 1
ATOM 907 C C . ASP A 1 114 ? 16.891 -17.812 -17.578 1 93.81 114 ASP A C 1
ATOM 909 O O . ASP A 1 114 ? 16.656 -17.734 -18.781 1 93.81 114 ASP A O 1
ATOM 913 N N . ARG A 1 115 ? 18.031 -17.484 -17.109 1 91 115 ARG A N 1
ATOM 914 C CA . ARG A 1 115 ? 19.078 -16.906 -17.922 1 91 115 ARG A CA 1
ATOM 915 C C . ARG A 1 115 ? 19.641 -17.922 -18.922 1 91 115 ARG A C 1
ATOM 917 O O . ARG A 1 115 ? 20.312 -17.547 -19.875 1 91 115 ARG A O 1
ATOM 924 N N . GLY A 1 116 ? 19.328 -19.141 -18.75 1 90.5 116 GLY A N 1
ATOM 925 C CA . GLY A 1 116 ? 19.734 -20.188 -19.703 1 90.5 116 GLY A CA 1
ATOM 926 C C . GLY A 1 116 ? 18.812 -20.281 -20.891 1 90.5 116 GLY A C 1
ATOM 927 O O . GLY A 1 116 ? 19.156 -20.891 -21.906 1 90.5 116 GLY A O 1
ATOM 928 N N . HIS A 1 117 ? 17.672 -19.719 -20.781 1 92.56 117 HIS A N 1
ATOM 929 C CA . HIS A 1 117 ? 16.688 -19.75 -21.875 1 92.56 117 HIS A CA 1
ATOM 930 C C . HIS A 1 117 ? 16.953 -18.625 -22.875 1 92.56 117 HIS A C 1
ATOM 932 O O . HIS A 1 117 ? 17.281 -17.5 -22.484 1 92.56 117 HIS A O 1
ATOM 938 N N . ALA A 1 118 ? 16.703 -18.906 -24.078 1 91.75 118 ALA A N 1
ATOM 939 C CA . ALA A 1 118 ? 17.031 -17.984 -25.156 1 91.75 118 ALA A CA 1
ATOM 940 C C . ALA A 1 118 ? 16.25 -16.688 -25.016 1 91.75 118 ALA A C 1
ATOM 942 O O . ALA A 1 118 ? 16.75 -15.609 -25.344 1 91.75 118 ALA A O 1
ATOM 943 N N . PHE A 1 119 ? 15.109 -16.75 -24.531 1 91.75 119 PHE A N 1
ATOM 944 C CA . PHE A 1 119 ? 14.219 -15.602 -24.406 1 91.75 119 PHE A CA 1
ATOM 945 C C . PHE A 1 119 ? 14.781 -14.602 -23.406 1 91.75 119 PHE A C 1
ATOM 947 O O . PHE A 1 119 ? 14.516 -13.398 -23.5 1 91.75 119 PHE A O 1
ATOM 954 N N . PHE A 1 120 ? 15.594 -15.07 -22.469 1 93.81 120 PHE A N 1
ATOM 955 C CA . PHE A 1 120 ? 16.031 -14.242 -21.359 1 93.81 120 PHE A CA 1
ATOM 956 C C . PHE A 1 120 ? 17.562 -14.18 -21.297 1 93.81 120 PHE A C 1
ATOM 958 O O . PHE A 1 120 ? 18.125 -13.648 -20.344 1 93.81 120 PHE A O 1
ATOM 965 N N . SER A 1 121 ? 18.25 -14.633 -22.125 1 88.25 121 SER A N 1
ATOM 966 C CA . SER A 1 121 ? 19.672 -14.922 -22.047 1 88.25 121 SER A CA 1
ATOM 967 C C . SER A 1 121 ? 20.5 -13.633 -22.047 1 88.25 121 SER A C 1
ATOM 969 O O . SER A 1 121 ? 21.547 -13.562 -21.391 1 88.25 121 SER A O 1
ATOM 971 N N . ARG A 1 122 ? 20.125 -12.57 -22.75 1 86.56 122 ARG A N 1
ATOM 972 C CA . ARG A 1 122 ? 20.922 -11.344 -22.844 1 86.56 122 ARG A CA 1
ATOM 973 C C . ARG A 1 122 ? 20.5 -10.344 -21.781 1 86.56 122 ARG A C 1
ATOM 975 O O . ARG A 1 122 ? 19.312 -10.141 -21.531 1 86.56 122 ARG A O 1
ATOM 982 N N . GLU A 1 123 ? 21.547 -9.836 -21.203 1 85.69 123 GLU A N 1
ATOM 983 C CA . GLU A 1 123 ? 21.266 -8.781 -20.25 1 85.69 123 GLU A CA 1
ATOM 984 C C . GLU A 1 123 ? 20.516 -7.617 -20.906 1 85.69 123 GLU A C 1
ATOM 986 O O . GLU A 1 123 ? 20.906 -7.164 -21.984 1 85.69 123 GLU A O 1
ATOM 991 N N . GLY A 1 124 ? 19.516 -7.172 -20.25 1 84.31 124 GLY A N 1
ATOM 992 C CA . GLY A 1 124 ? 18.75 -6.059 -20.797 1 84.31 124 GLY A CA 1
ATOM 993 C C . GLY A 1 124 ? 17.922 -6.438 -22 1 84.31 124 GLY A C 1
ATOM 994 O O . GLY A 1 124 ? 17.438 -5.562 -22.719 1 84.31 124 GLY A O 1
ATOM 995 N N . SER A 1 125 ? 17.781 -7.645 -22.203 1 89.06 125 SER A N 1
ATOM 996 C CA . SER A 1 125 ? 17 -8.117 -23.344 1 89.06 125 SER A CA 1
ATOM 997 C C . SER A 1 125 ? 15.547 -7.676 -23.234 1 89.06 125 SER A C 1
ATOM 999 O O . SER A 1 125 ? 15.102 -7.25 -22.172 1 89.06 125 SER A O 1
ATOM 1001 N N . ALA A 1 126 ? 14.875 -7.734 -24.359 1 93.88 126 ALA A N 1
ATOM 1002 C CA . ALA A 1 126 ? 13.445 -7.422 -24.406 1 93.88 126 ALA A CA 1
ATOM 1003 C C . ALA A 1 126 ? 12.648 -8.359 -23.5 1 93.88 126 ALA A C 1
ATOM 1005 O O . ALA A 1 126 ? 11.648 -7.945 -22.906 1 93.88 126 ALA A O 1
ATOM 1006 N N . GLY A 1 127 ? 13.109 -9.609 -23.438 1 95.19 127 GLY A N 1
ATOM 1007 C CA . GLY A 1 127 ? 12.445 -10.578 -22.578 1 95.19 127 GLY A CA 1
ATOM 1008 C C . GLY A 1 127 ? 12.516 -10.219 -21.094 1 95.19 127 GLY A C 1
ATOM 1009 O O . GLY A 1 127 ? 11.508 -10.289 -20.391 1 95.19 127 GLY A O 1
ATOM 1010 N N . LEU A 1 128 ? 13.703 -9.812 -20.688 1 96.62 128 LEU A N 1
ATOM 1011 C CA . LEU A 1 128 ? 13.875 -9.438 -19.281 1 96.62 128 LEU A CA 1
ATOM 1012 C C . LEU A 1 128 ? 13.102 -8.164 -18.969 1 96.62 128 LEU A C 1
ATOM 1014 O O . LEU A 1 128 ? 12.508 -8.047 -17.891 1 96.62 128 LEU A O 1
ATOM 1018 N N . ARG A 1 129 ? 13.102 -7.238 -19.891 1 97.25 129 ARG A N 1
ATOM 1019 C CA . ARG A 1 129 ? 12.344 -6.012 -19.703 1 97.25 129 ARG A CA 1
ATOM 1020 C C . ARG A 1 129 ? 10.852 -6.305 -19.594 1 97.25 129 ARG A C 1
ATOM 1022 O O . ARG A 1 129 ? 10.156 -5.73 -18.75 1 97.25 129 ARG A O 1
ATOM 1029 N N . ALA A 1 130 ? 10.406 -7.176 -20.453 1 98.12 130 ALA A N 1
ATOM 1030 C CA . ALA A 1 130 ? 8.992 -7.562 -20.422 1 98.12 130 ALA A CA 1
ATOM 1031 C C . ALA A 1 130 ? 8.633 -8.25 -19.109 1 98.12 130 ALA A C 1
ATOM 1033 O O . ALA A 1 130 ? 7.559 -8.023 -18.562 1 98.12 130 ALA A O 1
ATOM 1034 N N . LEU A 1 131 ? 9.547 -9.102 -18.672 1 98.44 131 LEU A N 1
ATOM 1035 C CA . LEU A 1 131 ? 9.32 -9.789 -17.406 1 98.44 131 LEU A CA 1
ATOM 1036 C C . LEU A 1 131 ? 9.219 -8.789 -16.266 1 98.44 131 LEU A C 1
ATOM 1038 O O . LEU A 1 131 ? 8.32 -8.883 -15.43 1 98.44 131 LEU A O 1
ATOM 1042 N N . ARG A 1 132 ? 10.109 -7.84 -16.219 1 98.44 132 ARG A N 1
ATOM 1043 C CA . ARG A 1 132 ? 10.094 -6.785 -15.211 1 98.44 132 ARG A CA 1
ATOM 1044 C C . ARG A 1 132 ? 8.781 -6.008 -15.25 1 98.44 132 ARG A C 1
ATOM 1046 O O . ARG A 1 132 ? 8.172 -5.75 -14.211 1 98.44 132 ARG A O 1
ATOM 1053 N N . ASN A 1 133 ? 8.383 -5.688 -16.438 1 98.62 133 ASN A N 1
ATOM 1054 C CA . ASN A 1 133 ? 7.152 -4.926 -16.609 1 98.62 133 ASN A CA 1
ATOM 1055 C C . ASN A 1 133 ? 5.941 -5.703 -16.094 1 98.62 133 ASN A C 1
ATOM 1057 O O . ASN A 1 133 ? 5.078 -5.141 -15.422 1 98.62 133 ASN A O 1
ATOM 1061 N N . VAL A 1 134 ? 5.875 -6.941 -16.422 1 98.75 134 VAL A N 1
ATOM 1062 C CA . VAL A 1 134 ? 4.758 -7.785 -16.016 1 98.75 134 VAL A CA 1
ATOM 1063 C C . VAL A 1 134 ? 4.695 -7.867 -14.492 1 98.75 134 VAL A C 1
ATOM 1065 O O . VAL A 1 134 ? 3.625 -7.711 -13.898 1 98.75 134 VAL A O 1
ATOM 1068 N N . LEU A 1 135 ? 5.848 -8.062 -13.898 1 98.81 135 LEU A N 1
ATOM 1069 C CA . LEU A 1 135 ? 5.891 -8.242 -12.445 1 98.81 135 LEU A CA 1
ATOM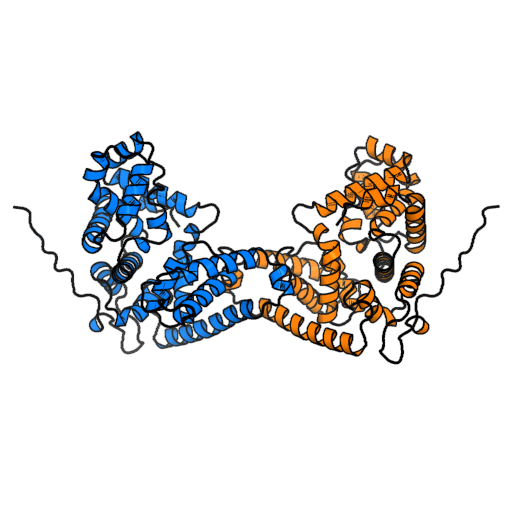 1070 C C . LEU A 1 135 ? 5.59 -6.934 -11.727 1 98.81 135 LEU A C 1
ATOM 1072 O O . LEU A 1 135 ? 4.797 -6.91 -10.781 1 98.81 135 LEU A O 1
ATOM 1076 N N . LEU A 1 136 ? 6.152 -5.812 -12.164 1 98.75 136 LEU A N 1
ATOM 1077 C CA . LEU A 1 136 ? 5.895 -4.527 -11.531 1 98.75 136 LEU A CA 1
ATOM 1078 C C . LEU A 1 136 ? 4.438 -4.109 -11.719 1 98.75 136 LEU A C 1
ATOM 1080 O O . LEU A 1 136 ? 3.832 -3.527 -10.82 1 98.75 136 LEU A O 1
ATOM 1084 N N . THR A 1 137 ? 3.912 -4.371 -12.875 1 98.75 137 THR A N 1
ATOM 1085 C CA . THR A 1 137 ? 2.506 -4.074 -13.125 1 98.75 137 THR A CA 1
ATOM 1086 C C . THR A 1 137 ? 1.61 -4.883 -12.188 1 98.75 137 THR A C 1
ATOM 1088 O O . THR A 1 137 ? 0.592 -4.379 -11.703 1 98.75 137 THR A O 1
ATOM 1091 N N . HIS A 1 138 ? 2.002 -6.109 -11.922 1 98.69 138 HIS A N 1
ATOM 1092 C CA . HIS A 1 138 ? 1.196 -6.934 -11.023 1 98.69 138 HIS A CA 1
ATOM 1093 C C . HIS A 1 138 ? 1.239 -6.395 -9.594 1 98.69 138 HIS A C 1
ATOM 1095 O O . HIS A 1 138 ? 0.253 -6.492 -8.859 1 98.69 138 HIS A O 1
ATOM 1101 N N . VAL A 1 139 ? 2.346 -5.781 -9.195 1 98.12 139 VAL A N 1
ATOM 1102 C CA . VAL A 1 139 ? 2.463 -5.191 -7.863 1 98.12 139 VAL A CA 1
ATOM 1103 C C . VAL A 1 139 ? 1.414 -4.098 -7.691 1 98.12 139 VAL A C 1
ATOM 1105 O O . VAL A 1 139 ? 0.787 -3.99 -6.633 1 98.12 139 VAL A O 1
ATOM 1108 N N . VAL A 1 140 ? 1.249 -3.312 -8.734 1 97.44 140 VAL A N 1
ATOM 1109 C CA . VAL A 1 140 ? 0.297 -2.209 -8.672 1 97.44 140 VAL A CA 1
ATOM 1110 C C . VAL A 1 140 ? -1.125 -2.742 -8.828 1 97.44 140 VAL A C 1
ATOM 1112 O O . VAL A 1 140 ? -2.062 -2.213 -8.219 1 97.44 140 VAL A O 1
ATOM 1115 N N . TYR A 1 141 ? -1.277 -3.848 -9.602 1 98.25 141 TYR A N 1
ATOM 1116 C CA . TYR A 1 141 ? -2.58 -4.453 -9.859 1 98.25 141 TYR A CA 1
ATOM 1117 C C . TYR A 1 141 ? -3.127 -5.121 -8.609 1 98.25 141 TYR A C 1
ATOM 1119 O O . TYR A 1 141 ? -4.32 -5.027 -8.312 1 98.25 141 TYR A O 1
ATOM 1127 N N . ASP A 1 142 ? -2.316 -5.77 -7.926 1 97.75 142 ASP A N 1
ATOM 1128 C CA . ASP A 1 142 ? -2.678 -6.496 -6.715 1 97.75 142 ASP A CA 1
ATOM 1129 C C . ASP A 1 142 ? -1.772 -6.102 -5.547 1 97.75 142 ASP A C 1
ATOM 1131 O O . ASP A 1 142 ? -0.891 -6.867 -5.156 1 97.75 142 ASP A O 1
ATOM 1135 N N . ARG A 1 143 ? -2.037 -5.043 -4.949 1 95 143 ARG A N 1
ATOM 1136 C CA . ARG A 1 143 ? -1.207 -4.488 -3.885 1 95 143 ARG A CA 1
ATOM 1137 C C . ARG A 1 143 ? -1.337 -5.305 -2.604 1 95 143 ARG A C 1
ATOM 1139 O O . ARG A 1 143 ? -0.425 -5.316 -1.774 1 95 143 ARG A O 1
ATOM 1146 N N . ASP A 1 144 ? -2.473 -5.961 -2.445 1 95.81 144 ASP A N 1
ATOM 1147 C CA . ASP A 1 144 ? -2.666 -6.809 -1.271 1 95.81 144 ASP A CA 1
ATOM 1148 C C . ASP A 1 144 ? -1.654 -7.949 -1.246 1 95.81 144 ASP A C 1
ATOM 1150 O O . ASP A 1 144 ? -1.16 -8.328 -0.181 1 95.81 144 ASP A O 1
ATOM 1154 N N . LEU A 1 145 ? -1.371 -8.438 -2.385 1 95.75 145 LEU A N 1
ATOM 1155 C CA . LEU A 1 145 ? -0.43 -9.547 -2.488 1 95.75 145 LEU A CA 1
ATOM 1156 C C . LEU A 1 145 ? 1.006 -9.039 -2.547 1 95.75 145 LEU A C 1
ATOM 1158 O O . LEU A 1 145 ? 1.888 -9.578 -1.871 1 95.75 145 LEU A O 1
ATOM 1162 N N . GLY A 1 146 ? 1.255 -7.996 -3.393 1 96.5 146 GLY A N 1
ATOM 1163 C CA . GLY A 1 146 ? 2.605 -7.5 -3.602 1 96.5 146 GLY A CA 1
ATOM 1164 C C . GLY A 1 146 ? 3.475 -8.453 -4.402 1 96.5 146 GLY A C 1
ATOM 1165 O O . GLY A 1 146 ? 3.016 -9.047 -5.379 1 96.5 146 GLY A O 1
ATOM 1166 N N . TYR A 1 147 ? 4.801 -8.438 -4.117 1 97.75 147 TYR A N 1
ATOM 1167 C CA . TYR A 1 147 ? 5.75 -9.32 -4.793 1 97.75 147 TYR A CA 1
ATOM 1168 C C . TYR A 1 147 ? 6.539 -10.148 -3.787 1 97.75 147 TYR A C 1
ATOM 1170 O O . TYR A 1 147 ? 6.934 -9.641 -2.734 1 97.75 147 TYR A O 1
ATOM 1178 N N . CYS A 1 148 ? 6.66 -11.289 -4.109 1 95.56 148 CYS A N 1
ATOM 1179 C CA . CYS A 1 148 ? 7.473 -12.227 -3.336 1 95.56 148 CYS A CA 1
ATOM 1180 C C . CYS A 1 148 ? 8.383 -13.047 -4.246 1 95.56 148 CYS A C 1
ATOM 1182 O O . CYS A 1 148 ? 8.031 -13.312 -5.398 1 95.56 148 CYS A O 1
ATOM 1184 N N . GLN A 1 149 ? 9.492 -13.367 -3.652 1 93.5 149 GLN A N 1
ATOM 1185 C CA . GLN A 1 149 ? 10.438 -14.188 -4.402 1 93.5 149 GLN A CA 1
ATOM 1186 C C . GLN A 1 149 ? 9.789 -15.484 -4.871 1 93.5 149 GLN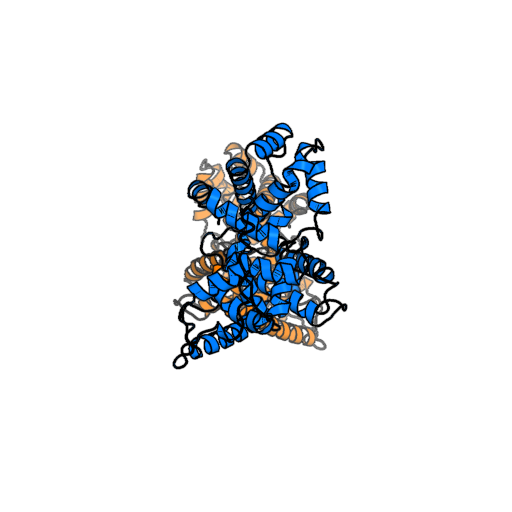 A C 1
ATOM 1188 O O . GLN A 1 149 ? 9.039 -16.125 -4.125 1 93.5 149 GLN A O 1
ATOM 1193 N N . GLY A 1 150 ? 10.07 -15.82 -6.109 1 95.25 150 GLY A N 1
ATOM 1194 C CA . GLY A 1 150 ? 9.469 -17 -6.711 1 95.25 150 GLY A CA 1
ATOM 1195 C C . GLY A 1 150 ? 8.414 -16.672 -7.754 1 95.25 150 GLY A C 1
ATOM 1196 O O . GLY A 1 150 ? 8.141 -17.469 -8.648 1 95.25 150 GLY A O 1
ATOM 1197 N N . MET A 1 151 ? 7.855 -15.492 -7.652 1 97.75 151 MET A N 1
ATOM 1198 C CA . MET A 1 151 ? 6.816 -15.086 -8.594 1 97.75 151 MET A CA 1
ATOM 1199 C C . MET A 1 151 ? 7.387 -14.945 -10.008 1 97.75 151 MET A C 1
ATOM 1201 O O . MET A 1 151 ? 6.691 -15.195 -10.992 1 97.75 151 MET A O 1
ATOM 1205 N N . SER A 1 152 ? 8.648 -14.547 -10.141 1 98.19 152 SER A N 1
ATOM 1206 C CA . SER A 1 152 ? 9.273 -14.414 -11.453 1 98.19 152 SER A CA 1
ATOM 1207 C C . SER A 1 152 ? 9.375 -15.766 -12.156 1 98.19 152 SER A C 1
ATOM 1209 O O . SER A 1 152 ? 9.211 -15.844 -13.375 1 98.19 152 SER A O 1
ATOM 1211 N N . ASP A 1 153 ? 9.539 -16.812 -11.344 1 97.31 153 ASP A N 1
ATOM 1212 C CA . ASP A 1 153 ? 9.602 -18.172 -11.898 1 97.31 153 ASP A CA 1
ATOM 1213 C C . ASP A 1 153 ? 8.266 -18.562 -12.516 1 97.31 153 ASP A C 1
ATOM 1215 O O . ASP A 1 153 ? 8.227 -19.328 -13.484 1 97.31 153 ASP A O 1
ATOM 1219 N N . LEU A 1 154 ? 7.223 -18.094 -11.945 1 98.25 154 LEU A N 1
ATOM 1220 C CA . LEU A 1 154 ? 5.891 -18.422 -12.445 1 98.25 154 LEU A CA 1
ATOM 1221 C C . LEU A 1 154 ? 5.531 -17.547 -13.648 1 98.25 154 LEU A C 1
ATOM 1223 O O . LEU A 1 154 ? 4.852 -18.016 -14.57 1 98.25 154 LEU A O 1
ATOM 1227 N N . ALA A 1 155 ? 6.055 -16.328 -13.664 1 98.62 155 ALA A N 1
ATOM 1228 C CA . ALA A 1 155 ? 5.707 -15.383 -14.719 1 98.62 155 ALA A CA 1
ATOM 1229 C C . ALA A 1 155 ? 6.488 -15.664 -16 1 98.62 155 ALA A C 1
ATOM 1231 O O . ALA A 1 155 ? 5.977 -15.461 -17.094 1 98.62 155 ALA A O 1
ATOM 1232 N N . ALA A 1 156 ? 7.668 -16.141 -15.922 1 98.25 156 ALA A N 1
ATOM 1233 C CA . ALA A 1 156 ? 8.594 -16.281 -17.047 1 98.25 156 ALA A CA 1
ATOM 1234 C C . ALA A 1 156 ? 8.047 -17.234 -18.094 1 98.25 156 ALA A C 1
ATOM 1236 O O . ALA A 1 156 ? 7.953 -16.891 -19.281 1 98.25 156 ALA A O 1
ATOM 1237 N N . PRO A 1 157 ? 7.594 -18.438 -17.719 1 98.12 157 PRO A N 1
ATOM 1238 C CA . PRO A 1 157 ? 7.051 -19.328 -18.75 1 98.12 157 PRO A CA 1
ATOM 1239 C C . PRO A 1 157 ? 5.816 -18.766 -19.438 1 98.12 157 PRO A C 1
ATOM 1241 O O . PRO A 1 157 ? 5.613 -18.984 -20.625 1 98.12 157 PRO A O 1
ATOM 1244 N N . LEU A 1 158 ? 5.023 -18.078 -18.688 1 98.38 158 LEU A N 1
ATOM 1245 C CA . LEU A 1 158 ? 3.838 -17.469 -19.281 1 98.38 158 LEU A CA 1
ATOM 1246 C C . LEU A 1 158 ? 4.227 -16.453 -20.359 1 98.38 158 LEU A C 1
ATOM 1248 O O . LEU A 1 158 ? 3.596 -16.375 -21.406 1 98.38 158 LEU A O 1
ATOM 1252 N N . LEU A 1 159 ? 5.238 -15.68 -20.031 1 98.19 159 LEU A N 1
ATOM 1253 C CA . LEU A 1 159 ? 5.719 -14.688 -20.984 1 98.19 159 LEU A CA 1
ATOM 1254 C C . LEU A 1 159 ? 6.262 -15.352 -22.234 1 98.19 159 LEU A C 1
ATOM 1256 O O . LEU A 1 159 ? 6.023 -14.867 -23.359 1 98.19 159 LEU A O 1
ATOM 1260 N N . VAL A 1 160 ? 6.961 -16.438 -22.141 1 97.56 160 VAL A N 1
ATOM 1261 C CA . VAL A 1 160 ? 7.551 -17.156 -23.266 1 97.56 160 VAL A CA 1
ATOM 1262 C C . VAL A 1 160 ? 6.445 -17.719 -24.156 1 97.56 160 VAL A C 1
ATOM 1264 O O . VAL A 1 160 ? 6.543 -17.672 -25.391 1 97.56 160 VAL A O 1
ATOM 1267 N N . VAL A 1 161 ? 5.395 -18.219 -23.562 1 97.44 161 VAL A N 1
ATOM 1268 C CA . VAL A 1 161 ? 4.328 -18.875 -24.312 1 97.44 161 VAL A CA 1
ATOM 1269 C C . VAL A 1 161 ? 3.43 -17.828 -24.969 1 97.44 161 VAL A C 1
ATOM 1271 O O . VAL A 1 161 ? 3.059 -17.969 -26.141 1 97.44 161 VAL A O 1
ATOM 1274 N N . MET A 1 162 ? 3.119 -16.766 -24.266 1 97.19 162 MET A N 1
ATOM 1275 C CA . MET A 1 162 ? 2.186 -15.773 -24.766 1 97.19 162 MET A CA 1
ATOM 1276 C C . MET A 1 162 ? 2.855 -14.875 -25.797 1 97.19 162 MET A C 1
ATOM 1278 O O . MET A 1 162 ? 2.211 -14.414 -26.75 1 97.19 162 MET A O 1
ATOM 1282 N N . ARG A 1 163 ? 4.141 -14.531 -25.578 1 94.31 163 ARG A N 1
ATOM 1283 C CA . ARG A 1 163 ? 4.941 -13.672 -26.453 1 94.31 163 ARG A CA 1
ATOM 1284 C C . ARG A 1 163 ? 4.328 -12.281 -26.562 1 94.31 163 ARG A C 1
ATOM 1286 O O . ARG A 1 163 ? 4.414 -11.648 -27.609 1 94.31 163 ARG A O 1
ATOM 1293 N N . ASP A 1 164 ? 3.51 -11.938 -25.672 1 96.12 164 ASP A N 1
ATOM 1294 C CA . ASP A 1 164 ? 2.855 -10.641 -25.5 1 96.12 164 ASP A CA 1
ATOM 1295 C C . ASP A 1 164 ? 2.756 -10.258 -24.031 1 96.12 164 ASP A C 1
ATOM 1297 O O . ASP A 1 164 ? 2.246 -11.031 -23.219 1 96.12 164 ASP A O 1
ATOM 1301 N N . GLU A 1 165 ? 3.158 -9.094 -23.703 1 96.94 165 GLU A N 1
ATOM 1302 C CA . GLU A 1 165 ? 3.24 -8.672 -22.297 1 96.94 165 GLU A CA 1
ATOM 1303 C C . GLU A 1 165 ? 1.862 -8.656 -21.656 1 96.94 165 GLU A C 1
ATOM 1305 O O . GLU A 1 165 ? 1.697 -9.125 -20.516 1 96.94 165 GLU A O 1
ATOM 1310 N N . ALA A 1 166 ? 0.923 -8.07 -22.406 1 98.06 166 ALA A N 1
ATOM 1311 C CA . ALA A 1 166 ? -0.416 -7.938 -21.828 1 98.06 166 ALA A CA 1
ATOM 1312 C C . ALA A 1 166 ? -1.043 -9.305 -21.578 1 98.06 166 ALA A C 1
ATOM 1314 O O . ALA A 1 166 ? -1.589 -9.547 -20.5 1 98.06 166 ALA A O 1
ATOM 1315 N N . GLU A 1 167 ? -0.946 -10.164 -22.547 1 97.75 167 GLU A N 1
ATOM 1316 C CA . GLU A 1 167 ? -1.501 -11.508 -22.406 1 97.75 167 GLU A CA 1
ATOM 1317 C C . GLU A 1 167 ? -0.785 -12.281 -21.297 1 97.75 167 GLU A C 1
ATOM 1319 O O . GLU A 1 167 ? -1.42 -13 -20.531 1 97.75 167 GLU A O 1
ATOM 1324 N N . ALA A 1 168 ? 0.534 -12.141 -21.25 1 98.5 168 ALA A N 1
ATOM 1325 C CA . ALA A 1 168 ? 1.306 -12.789 -20.188 1 98.5 168 ALA A CA 1
ATOM 1326 C C . ALA A 1 168 ? 0.895 -12.281 -18.812 1 98.5 168 ALA A C 1
ATOM 1328 O O . ALA A 1 168 ? 0.78 -13.055 -17.859 1 98.5 168 ALA A O 1
ATOM 1329 N N . PHE A 1 169 ? 0.666 -10.984 -18.781 1 98.81 169 PHE A N 1
ATOM 1330 C CA . PHE A 1 169 ? 0.253 -10.367 -17.531 1 98.81 169 PHE A CA 1
ATOM 1331 C C . PHE A 1 169 ? -1.067 -10.953 -17.047 1 98.81 169 PHE A C 1
ATOM 1333 O O . PHE A 1 169 ? -1.194 -11.336 -15.875 1 98.81 169 PHE A O 1
ATOM 1340 N N . TRP A 1 170 ? -2.031 -10.969 -17.844 1 98.56 170 TRP A N 1
ATOM 1341 C CA . TRP A 1 170 ? -3.348 -11.438 -17.422 1 98.56 170 TRP A CA 1
ATOM 1342 C C . TRP A 1 170 ? -3.33 -12.93 -17.125 1 98.56 170 TRP A C 1
ATOM 1344 O O . TRP A 1 170 ? -4.043 -13.406 -16.234 1 98.56 170 TRP A O 1
ATOM 1354 N N . ALA A 1 171 ? -2.504 -13.703 -17.891 1 98.56 171 ALA A N 1
ATOM 1355 C CA . ALA A 1 171 ? -2.303 -15.109 -17.547 1 98.56 171 ALA A CA 1
ATOM 1356 C C . ALA A 1 171 ? -1.688 -15.25 -16.156 1 98.56 171 ALA A C 1
ATOM 1358 O O . ALA A 1 171 ? -2.111 -16.094 -15.367 1 98.56 171 ALA A O 1
ATOM 1359 N N . PHE A 1 172 ? -0.68 -14.445 -15.883 1 98.69 172 PHE A N 1
ATOM 1360 C CA . PHE A 1 172 ? -0.028 -14.438 -14.578 1 98.69 172 PHE A CA 1
ATOM 1361 C C . PHE A 1 172 ? -1.017 -14.062 -13.484 1 98.69 172 PHE A C 1
ATOM 1363 O O . PHE A 1 172 ? -1.043 -14.695 -12.422 1 98.69 172 PHE A O 1
ATOM 1370 N N . ALA A 1 173 ? -1.786 -13.023 -13.734 1 98.38 173 ALA A N 1
ATOM 1371 C CA . ALA A 1 173 ? -2.801 -12.602 -12.773 1 98.38 173 ALA A CA 1
ATOM 1372 C C . ALA A 1 173 ? -3.785 -13.734 -12.484 1 98.38 173 ALA A C 1
ATOM 1374 O O . ALA A 1 173 ? -4.176 -13.953 -11.328 1 98.38 173 ALA A O 1
ATOM 1375 N N . ALA A 1 174 ? -4.191 -14.422 -13.516 1 97.56 174 ALA A N 1
ATOM 1376 C CA . ALA A 1 174 ? -5.094 -15.555 -13.344 1 97.56 174 ALA A CA 1
ATOM 1377 C C . ALA A 1 174 ? -4.438 -16.656 -12.523 1 97.56 174 ALA A C 1
ATOM 1379 O O . ALA A 1 174 ? -5.082 -17.281 -11.68 1 97.56 174 ALA A O 1
ATOM 1380 N N . LEU A 1 175 ? -3.215 -16.906 -12.812 1 97.62 175 LEU A N 1
ATOM 1381 C CA . LEU A 1 175 ? -2.473 -17.922 -12.062 1 97.62 175 LEU A CA 1
ATOM 1382 C C . LEU A 1 175 ? -2.365 -17.531 -10.594 1 97.62 175 LEU A C 1
ATOM 1384 O O . LEU A 1 175 ? -2.492 -18.375 -9.703 1 97.62 175 LEU A O 1
ATOM 1388 N N . MET A 1 176 ? -2.156 -16.25 -10.32 1 97.06 176 MET A N 1
ATOM 1389 C CA . MET A 1 176 ? -2.016 -15.758 -8.953 1 97.06 176 MET A CA 1
ATOM 1390 C C . MET A 1 176 ? -3.346 -15.828 -8.211 1 97.06 176 MET A C 1
ATOM 1392 O O . MET A 1 176 ? -3.373 -15.898 -6.977 1 97.06 176 MET A O 1
ATOM 1396 N N . GLU A 1 177 ? -4.441 -15.789 -8.945 1 94.69 177 GLU A N 1
ATOM 1397 C CA . GLU A 1 177 ? -5.727 -16.016 -8.289 1 94.69 177 GLU A CA 1
ATOM 1398 C C . GLU A 1 177 ? -5.777 -17.406 -7.648 1 94.69 177 GLU A C 1
ATOM 1400 O O . GLU A 1 177 ? -6.445 -17.594 -6.629 1 94.69 177 GLU A O 1
ATOM 1405 N N . ARG A 1 178 ? -5.016 -18.297 -8.227 1 92.5 178 ARG A N 1
ATOM 1406 C CA . ARG A 1 178 ? -5.008 -19.672 -7.746 1 92.5 178 ARG A CA 1
ATOM 1407 C C . ARG A 1 178 ? -3.887 -19.906 -6.738 1 92.5 178 ARG A C 1
ATOM 1409 O O . ARG A 1 178 ? -4.062 -20.625 -5.754 1 92.5 178 ARG A O 1
ATOM 1416 N N . LEU A 1 179 ? -2.793 -19.234 -6.961 1 94.56 179 LEU A N 1
ATOM 1417 C CA . LEU A 1 179 ? -1.585 -19.578 -6.223 1 94.56 179 LEU A CA 1
ATOM 1418 C C . LEU A 1 179 ? -1.176 -18.453 -5.285 1 94.56 179 LEU A C 1
ATOM 1420 O O . LEU A 1 179 ? -0.256 -18.609 -4.48 1 94.56 179 LEU A O 1
ATOM 1424 N N . GLY A 1 180 ? -1.814 -17.328 -5.348 1 94.25 180 GLY A N 1
ATOM 1425 C CA . GLY A 1 180 ? -1.385 -16.125 -4.637 1 94.25 180 GLY A CA 1
ATOM 1426 C C . GLY A 1 180 ? -1.237 -16.344 -3.143 1 94.25 180 GLY A C 1
ATOM 1427 O O . GLY A 1 180 ? -0.354 -15.766 -2.51 1 94.25 180 GLY A O 1
ATOM 1428 N N . CYS A 1 181 ? -2.047 -17.172 -2.588 1 91.69 181 CYS A N 1
ATOM 1429 C CA . CYS A 1 181 ? -2.033 -17.406 -1.149 1 91.69 181 CYS A CA 1
ATOM 1430 C C . CYS A 1 181 ? -0.701 -18 -0.708 1 91.69 181 CYS A C 1
ATOM 1432 O O . CYS A 1 181 ? -0.309 -17.859 0.452 1 91.69 181 CYS A O 1
ATOM 1434 N N . ASN A 1 182 ? -0.018 -18.625 -1.615 1 93.44 182 ASN A N 1
ATOM 1435 C CA . ASN A 1 182 ? 1.278 -19.219 -1.306 1 93.44 182 ASN A CA 1
ATOM 1436 C C . ASN A 1 182 ? 2.336 -18.156 -1.036 1 93.44 182 ASN A C 1
ATOM 1438 O O . ASN A 1 182 ? 3.381 -18.438 -0.453 1 93.44 182 ASN A O 1
ATOM 1442 N N . PHE A 1 183 ? 2.031 -16.969 -1.418 1 95.06 183 PHE A N 1
ATOM 1443 C CA . PHE A 1 183 ? 3.059 -15.938 -1.379 1 95.06 183 PHE A CA 1
ATOM 1444 C C . PHE A 1 183 ? 2.75 -14.906 -0.298 1 95.06 183 PHE A C 1
ATOM 1446 O O . PHE A 1 183 ? 3.439 -13.891 -0.185 1 95.06 183 PHE A O 1
ATOM 1453 N N . HIS A 1 184 ? 1.746 -15.172 0.454 1 91.31 184 HIS A N 1
ATOM 1454 C CA . HIS A 1 184 ? 1.445 -14.258 1.553 1 91.31 184 HIS A CA 1
ATOM 1455 C C . HIS A 1 184 ? 2.537 -14.305 2.617 1 91.31 184 HIS A C 1
ATOM 1457 O O . HIS A 1 184 ? 3.154 -15.344 2.84 1 91.31 184 HIS A O 1
ATOM 1463 N N . THR A 1 185 ? 2.65 -13.266 3.27 1 85.56 185 THR A N 1
ATOM 1464 C CA . THR A 1 185 ? 3.719 -13.117 4.25 1 85.56 185 THR A CA 1
ATOM 1465 C C . THR A 1 185 ? 3.5 -14.047 5.441 1 85.56 185 THR A C 1
ATOM 1467 O O . THR A 1 185 ? 4.461 -14.5 6.066 1 85.56 185 THR A O 1
ATOM 1470 N N . ASP A 1 186 ? 2.291 -14.367 5.734 1 86.31 186 ASP A N 1
ATOM 1471 C CA . ASP A 1 186 ? 2.002 -15.211 6.887 1 86.31 186 ASP A CA 1
ATOM 1472 C C . ASP A 1 186 ? 2.188 -16.688 6.543 1 86.31 186 ASP A C 1
ATOM 1474 O O . ASP A 1 186 ? 2.055 -17.562 7.41 1 86.31 186 ASP A O 1
ATOM 1478 N N . LEU A 1 187 ? 2.445 -17.047 5.258 1 87.12 187 LEU A N 1
ATOM 1479 C CA . LEU A 1 187 ? 2.758 -18.375 4.762 1 87.12 187 LEU A CA 1
ATOM 1480 C C . LEU A 1 187 ? 1.616 -19.344 5.051 1 87.12 187 LEU A C 1
ATOM 1482 O O . LEU A 1 187 ? 1.817 -20.562 5.07 1 87.12 187 LEU A O 1
ATOM 1486 N N . GLN A 1 188 ? 0.46 -18.812 5.375 1 89.44 188 GLN A N 1
ATOM 1487 C CA . GLN A 1 188 ? -0.669 -19.672 5.719 1 89.44 188 GLN A CA 1
ATOM 1488 C C . GLN A 1 188 ? -1.003 -20.625 4.578 1 89.44 188 GLN A C 1
ATOM 1490 O O . GLN A 1 188 ? -1.243 -21.812 4.809 1 89.44 188 GLN A O 1
ATOM 1495 N N . GLY A 1 189 ? -1.008 -20.156 3.404 1 92.62 189 GLY A N 1
ATOM 1496 C CA . GLY A 1 189 ? -1.266 -21.016 2.254 1 92.62 189 GLY A CA 1
ATOM 1497 C C . GLY A 1 189 ? -0.27 -22.156 2.119 1 92.62 189 GLY A C 1
ATOM 1498 O O . GLY A 1 189 ? -0.659 -23.297 1.901 1 92.62 189 GLY A O 1
ATOM 1499 N N . MET A 1 190 ? 0.965 -21.859 2.312 1 93.88 190 MET A N 1
ATOM 1500 C CA . MET A 1 190 ? 2.02 -22.859 2.199 1 93.88 190 MET A CA 1
ATOM 1501 C C . MET A 1 190 ? 1.932 -23.875 3.336 1 93.88 190 MET A C 1
ATOM 1503 O O . MET A 1 190 ? 2.129 -25.078 3.121 1 93.88 190 MET A O 1
ATOM 1507 N N . THR A 1 191 ? 1.603 -23.359 4.473 1 93.81 191 THR A N 1
ATOM 1508 C CA . THR A 1 191 ? 1.474 -24.234 5.629 1 93.81 191 THR A CA 1
ATOM 1509 C C . THR A 1 191 ? 0.348 -25.25 5.418 1 93.81 191 THR A C 1
ATOM 1511 O O . THR A 1 191 ? 0.513 -26.438 5.695 1 93.81 191 THR A O 1
ATOM 1514 N N . LEU A 1 192 ? -0.694 -24.75 4.902 1 94.94 192 LEU A N 1
ATOM 1515 C CA . LEU A 1 192 ? -1.837 -25.625 4.641 1 94.94 192 LEU A CA 1
ATOM 1516 C C . LEU A 1 192 ? -1.496 -26.656 3.574 1 94.94 192 LEU A C 1
ATOM 1518 O O . LEU A 1 192 ? -1.854 -27.828 3.709 1 94.94 192 LEU A O 1
ATOM 1522 N N . GLN A 1 193 ? -0.785 -26.312 2.59 1 96 193 GLN A N 1
ATOM 1523 C CA . GLN A 1 193 ? -0.434 -27.234 1.511 1 96 193 GLN A CA 1
ATOM 1524 C C . GLN A 1 193 ? 0.573 -28.281 1.983 1 96 193 GLN A C 1
ATOM 1526 O O . GLN A 1 193 ? 0.479 -29.453 1.611 1 96 193 GLN A O 1
ATOM 1531 N N . LEU A 1 194 ? 1.502 -27.844 2.787 1 96.12 194 LEU A N 1
ATOM 1532 C CA . LEU A 1 194 ? 2.463 -28.797 3.336 1 96.12 194 LEU A CA 1
ATOM 1533 C C . LEU A 1 194 ? 1.773 -29.797 4.27 1 96.12 194 LEU A C 1
ATOM 1535 O O . LEU A 1 194 ? 2.115 -30.969 4.289 1 96.12 194 LEU A O 1
ATOM 1539 N N . GLY A 1 195 ? 0.794 -29.25 4.996 1 96.5 195 GLY A N 1
ATOM 1540 C CA . GLY A 1 195 ? -0.017 -30.125 5.82 1 96.5 195 GLY A CA 1
ATOM 1541 C C . GLY A 1 195 ? -0.813 -31.125 5.016 1 96.5 195 GLY A C 1
ATOM 1542 O O . GLY A 1 195 ? -0.928 -32.281 5.406 1 96.5 195 GLY A O 1
ATOM 1543 N N . ALA A 1 196 ? -1.33 -30.703 3.959 1 97.31 196 ALA A N 1
ATOM 1544 C CA . ALA A 1 196 ? -2.074 -31.594 3.074 1 97.31 196 ALA A CA 1
ATOM 1545 C C . ALA A 1 196 ? -1.159 -32.656 2.461 1 97.31 196 ALA A C 1
ATOM 1547 O O . ALA A 1 196 ? -1.541 -33.812 2.334 1 97.31 196 ALA A O 1
ATOM 1548 N N . LEU A 1 197 ? 0.021 -32.25 2.08 1 97.56 197 LEU A N 1
ATOM 1549 C CA . LEU A 1 197 ? 0.99 -33.188 1.538 1 97.56 197 LEU A CA 1
ATOM 1550 C C . LEU A 1 197 ? 1.326 -34.281 2.562 1 97.56 197 LEU A C 1
ATOM 1552 O O . LEU A 1 197 ? 1.401 -35.469 2.223 1 97.56 197 LEU A O 1
ATOM 1556 N N . ARG A 1 198 ? 1.502 -33.812 3.779 1 96.88 198 ARG A N 1
ATOM 1557 C CA . ARG A 1 198 ? 1.769 -34.75 4.871 1 96.88 198 ARG A CA 1
ATOM 1558 C C . ARG A 1 198 ? 0.66 -35.781 4.988 1 96.88 198 ARG A C 1
ATOM 1560 O O . ARG A 1 198 ? 0.934 -36.969 5.062 1 96.88 198 ARG A O 1
ATOM 1567 N N . GLN A 1 199 ? -0.529 -35.312 4.941 1 97.44 199 GLN A N 1
ATOM 1568 C CA . GLN A 1 199 ? -1.678 -36.219 5.066 1 97.44 199 GLN A CA 1
ATOM 1569 C C . GLN A 1 199 ? -1.798 -37.125 3.854 1 97.44 199 GLN A C 1
ATOM 1571 O O . GLN A 1 199 ? -2.164 -38.312 3.984 1 97.44 199 GLN A O 1
ATOM 1576 N N . LEU A 1 200 ? -1.523 -36.625 2.721 1 97.69 200 LEU A N 1
ATOM 1577 C CA . LEU A 1 200 ? -1.568 -37.438 1.504 1 97.69 200 LEU A CA 1
ATOM 1578 C C . LEU A 1 200 ? -0.536 -38.562 1.557 1 97.69 200 LEU A C 1
ATOM 1580 O O . LEU A 1 200 ? -0.832 -39.688 1.191 1 97.69 200 LEU A O 1
ATOM 1584 N N . VAL A 1 201 ? 0.688 -38.219 2.006 1 97.5 201 VAL A N 1
ATOM 1585 C CA . VAL A 1 201 ? 1.738 -39.219 2.109 1 97.5 201 VAL A CA 1
ATOM 1586 C C . VAL A 1 201 ? 1.333 -40.281 3.125 1 97.5 201 VAL A C 1
ATOM 1588 O O . VAL A 1 201 ? 1.573 -41.5 2.914 1 97.5 201 VAL A O 1
ATOM 1591 N N . GLN A 1 202 ? 0.688 -39.812 4.191 1 96.88 202 GLN A N 1
ATOM 1592 C CA . GLN A 1 202 ? 0.195 -40.75 5.188 1 96.88 202 GLN A CA 1
ATOM 1593 C C . GLN A 1 202 ? -0.811 -41.719 4.578 1 96.88 202 GLN A C 1
ATOM 1595 O O . GLN A 1 202 ? -0.828 -42.906 4.926 1 96.88 202 GLN A O 1
ATOM 1600 N N . LEU A 1 203 ? -1.609 -41.25 3.709 1 96.81 203 LEU A N 1
ATOM 1601 C CA . LEU A 1 203 ? -2.648 -42.062 3.068 1 96.81 203 LEU A CA 1
ATOM 1602 C C . LEU A 1 203 ? -2.045 -43.031 2.051 1 96.81 203 LEU A C 1
ATOM 1604 O O . LEU A 1 203 ? -2.441 -44.188 1.981 1 96.81 203 LEU A O 1
ATOM 1608 N N . VAL A 1 204 ? -1.052 -42.625 1.245 1 96.56 204 VAL A N 1
ATOM 1609 C CA . VAL A 1 204 ? -0.64 -43.375 0.069 1 96.56 204 VAL A CA 1
ATOM 1610 C C . VAL A 1 204 ? 0.591 -44.219 0.401 1 96.56 204 VAL A C 1
ATOM 1612 O O . VAL A 1 204 ? 0.869 -45.219 -0.27 1 96.56 204 VAL A O 1
ATOM 1615 N N . ASP A 1 205 ? 1.351 -43.812 1.402 1 96.56 205 ASP A N 1
ATOM 1616 C CA . ASP A 1 205 ? 2.547 -44.531 1.816 1 96.56 205 ASP A CA 1
ATOM 1617 C C . ASP A 1 205 ? 2.77 -44.406 3.322 1 96.56 205 ASP A C 1
ATOM 1619 O O . ASP A 1 205 ? 3.717 -43.781 3.764 1 96.56 205 ASP A O 1
ATOM 1623 N N . PRO A 1 206 ? 2.041 -45.156 4.121 1 95.81 206 PRO A N 1
ATOM 1624 C CA . PRO A 1 206 ? 2.105 -45.062 5.578 1 95.81 206 PRO A CA 1
ATOM 1625 C C . PRO A 1 206 ? 3.498 -45.344 6.133 1 95.81 206 PRO A C 1
ATOM 1627 O O . PRO A 1 206 ? 3.971 -44.656 7.031 1 95.81 206 PRO A O 1
ATOM 1630 N N . PRO A 1 207 ? 4.203 -46.344 5.555 1 95.25 207 PRO A N 1
ATOM 1631 C CA . PRO A 1 207 ? 5.555 -46.562 6.066 1 95.25 207 PRO A CA 1
ATOM 1632 C C . PRO A 1 207 ? 6.48 -45.375 5.871 1 95.25 207 PRO A C 1
ATOM 1634 O O . PRO A 1 207 ? 7.277 -45.062 6.754 1 95.25 207 PRO A O 1
ATOM 1637 N N . LEU A 1 208 ? 6.387 -44.781 4.758 1 94.94 208 LEU A N 1
ATOM 1638 C CA . LEU A 1 208 ? 7.199 -43.594 4.512 1 94.94 208 LEU A CA 1
ATOM 1639 C C . LEU A 1 208 ? 6.844 -42.5 5.492 1 94.94 208 LEU A C 1
ATOM 1641 O O . LEU A 1 208 ? 7.734 -41.812 6.027 1 94.94 208 LEU A O 1
ATOM 1645 N N . HIS A 1 209 ? 5.605 -42.281 5.723 1 95.44 209 HIS A N 1
ATOM 1646 C CA . HIS A 1 209 ? 5.141 -41.281 6.668 1 95.44 209 HIS A CA 1
ATOM 1647 C C . HIS A 1 209 ? 5.684 -41.531 8.07 1 95.44 209 HIS A C 1
ATOM 1649 O O . HIS A 1 209 ? 6.137 -40.625 8.75 1 95.44 209 HIS A O 1
ATOM 1655 N N . ALA A 1 210 ? 5.602 -42.75 8.492 1 94.56 210 ALA A N 1
ATOM 1656 C CA . ALA A 1 210 ? 6.082 -43.156 9.82 1 94.56 210 ALA A CA 1
ATOM 1657 C C . ALA A 1 210 ? 7.578 -42.875 9.961 1 94.56 210 ALA A C 1
ATOM 1659 O O . ALA A 1 210 ? 8.039 -42.438 11.023 1 94.56 210 ALA A O 1
ATOM 1660 N N . TYR A 1 211 ? 8.234 -43.188 8.938 1 92.75 211 TYR A N 1
ATOM 1661 C CA . TYR A 1 211 ? 9.672 -42.906 8.93 1 92.75 211 TYR A CA 1
ATOM 1662 C C . TYR A 1 211 ? 9.93 -41.406 9.102 1 92.75 211 TYR A C 1
ATOM 1664 O O . TYR A 1 211 ? 10.773 -41 9.906 1 92.75 211 TYR A O 1
ATOM 1672 N N . LEU A 1 212 ? 9.234 -40.562 8.336 1 93.44 212 LEU A N 1
ATOM 1673 C CA . LEU A 1 212 ? 9.406 -39.125 8.398 1 93.44 212 LEU A CA 1
ATOM 1674 C C . LEU A 1 212 ? 9.023 -38.594 9.781 1 93.44 212 LEU A C 1
ATOM 1676 O O . LEU A 1 212 ? 9.633 -37.625 10.273 1 93.44 212 LEU A O 1
ATOM 1680 N N . GLU A 1 213 ? 8.039 -39.156 10.352 1 92.62 213 GLU A N 1
ATOM 1681 C CA . GLU A 1 213 ? 7.605 -38.781 11.695 1 92.62 213 GLU A CA 1
ATOM 1682 C C . GLU A 1 213 ? 8.695 -39.062 12.727 1 92.62 213 GLU A C 1
ATOM 1684 O O . GLU A 1 213 ? 8.977 -38.219 13.586 1 92.62 213 GLU A O 1
ATOM 1689 N N . ARG A 1 214 ? 9.305 -40.156 12.648 1 91.94 214 ARG A N 1
ATOM 1690 C CA . ARG A 1 214 ? 10.352 -40.562 13.578 1 91.94 214 ARG A CA 1
ATOM 1691 C C . ARG A 1 214 ? 11.57 -39.656 13.469 1 91.94 214 ARG A C 1
ATOM 1693 O O . ARG A 1 214 ? 12.281 -39.438 14.453 1 91.94 214 ARG A O 1
ATOM 1700 N N . ARG A 1 215 ? 11.766 -39.125 12.312 1 90.38 215 ARG A N 1
ATOM 1701 C CA . ARG A 1 215 ? 12.945 -38.312 12.062 1 90.38 215 ARG A CA 1
ATOM 1702 C C . ARG A 1 215 ? 12.617 -36.844 12.18 1 90.38 215 ARG A C 1
ATOM 1704 O O . ARG A 1 215 ? 13.391 -35.969 11.742 1 90.38 215 ARG A O 1
ATOM 1711 N N . ASP A 1 216 ? 11.469 -36.531 12.625 1 88.62 216 ASP A N 1
ATOM 1712 C CA . ASP A 1 216 ? 11.008 -35.156 12.867 1 88.62 216 ASP A CA 1
ATOM 1713 C C . ASP A 1 216 ? 11 -34.344 11.578 1 88.62 216 ASP A C 1
ATOM 1715 O O . ASP A 1 216 ? 11.508 -33.219 11.547 1 88.62 216 ASP A O 1
ATOM 1719 N N . CYS A 1 217 ? 10.531 -34.969 10.57 1 86.38 217 CYS A N 1
ATOM 1720 C CA . CYS A 1 217 ? 10.453 -34.312 9.266 1 86.38 217 CYS A CA 1
ATOM 1721 C C . CYS A 1 217 ? 9.008 -34.094 8.844 1 86.38 217 CYS A C 1
ATOM 1723 O O . CYS A 1 217 ? 8.68 -34.156 7.656 1 86.38 217 CYS A O 1
ATOM 1725 N N . LEU A 1 218 ? 8.18 -33.75 9.836 1 87.69 218 LEU A N 1
ATOM 1726 C CA . LEU A 1 218 ? 6.758 -33.688 9.523 1 87.69 218 LEU A CA 1
ATOM 1727 C C . LEU A 1 218 ? 6.379 -32.281 9.07 1 87.69 218 LEU A C 1
ATOM 1729 O O . LEU A 1 218 ? 5.258 -32.031 8.617 1 87.69 218 LEU A O 1
ATOM 1733 N N . SER A 1 219 ? 7.289 -31.406 9.055 1 89.31 219 SER A N 1
ATOM 1734 C CA . SER A 1 219 ? 7.02 -30.062 8.555 1 89.31 219 SER A CA 1
ATOM 1735 C C . SER A 1 219 ? 6.891 -30.047 7.035 1 89.31 219 SER A C 1
ATOM 1737 O O . SER A 1 219 ? 6.137 -29.25 6.477 1 89.31 219 SER A O 1
ATOM 1739 N N . TYR A 1 220 ? 7.684 -30.984 6.434 1 93.44 220 TYR A N 1
ATOM 1740 C CA . TYR A 1 220 ? 7.727 -31.172 4.984 1 93.44 220 TYR A CA 1
ATOM 1741 C C . TYR A 1 220 ? 8.281 -29.922 4.297 1 93.44 220 TYR A C 1
ATOM 1743 O O . TYR A 1 220 ? 8.07 -29.719 3.1 1 93.44 220 TYR A O 1
ATOM 1751 N N . TYR A 1 221 ? 9.062 -29.125 4.914 1 91.19 221 TYR A N 1
ATOM 1752 C CA . TYR A 1 221 ? 9.602 -27.891 4.383 1 91.19 221 TYR A CA 1
ATOM 1753 C C . TYR A 1 221 ? 10.594 -28.156 3.256 1 91.19 221 TYR A C 1
ATOM 1755 O O . TYR A 1 221 ? 10.883 -27.266 2.451 1 91.19 221 TYR A O 1
ATOM 1763 N N . PHE A 1 222 ? 11.055 -29.438 3.234 1 92.38 222 PHE A N 1
ATOM 1764 C CA . PHE A 1 222 ? 11.945 -29.797 2.143 1 92.38 222 PHE A CA 1
ATOM 1765 C C . PHE A 1 222 ? 11.219 -29.75 0.805 1 92.38 222 PHE A C 1
ATOM 1767 O O . PHE A 1 222 ? 11.852 -29.703 -0.252 1 92.38 222 PHE A O 1
ATOM 1774 N N . ALA A 1 223 ? 9.875 -29.734 0.862 1 94.81 223 ALA A N 1
ATOM 1775 C CA . ALA A 1 223 ? 9.07 -29.688 -0.355 1 94.81 223 ALA A CA 1
ATOM 1776 C C . ALA A 1 223 ? 8.539 -28.281 -0.604 1 94.81 223 ALA A C 1
ATOM 1778 O O . ALA A 1 223 ? 7.742 -28.062 -1.521 1 94.81 223 ALA A O 1
ATOM 1779 N N . PHE A 1 224 ? 9 -27.328 0.175 1 94.38 224 PHE A N 1
ATOM 1780 C CA . PHE A 1 224 ? 8.484 -25.969 0.141 1 94.38 224 PHE A CA 1
ATOM 1781 C C . PHE A 1 224 ? 8.656 -25.359 -1.245 1 94.38 224 PHE A C 1
ATOM 1783 O O . PHE A 1 224 ? 7.695 -24.859 -1.834 1 94.38 224 PHE A O 1
ATOM 1790 N N . ARG A 1 225 ? 9.789 -25.406 -1.803 1 94.25 225 ARG A N 1
ATOM 1791 C CA . ARG A 1 225 ? 10.078 -24.797 -3.096 1 94.25 225 ARG A CA 1
ATOM 1792 C C . ARG A 1 225 ? 9.273 -25.469 -4.207 1 94.25 225 ARG A C 1
ATOM 1794 O O . ARG A 1 225 ? 8.805 -24.797 -5.133 1 94.25 225 ARG A O 1
ATOM 1801 N N . TRP A 1 226 ? 9.086 -26.875 -4.129 1 96.25 226 TRP A N 1
ATOM 1802 C CA . TRP A 1 226 ? 8.289 -27.594 -5.109 1 96.25 226 TRP A CA 1
ATOM 1803 C C . TRP A 1 226 ? 6.898 -26.984 -5.242 1 96.25 226 TRP A C 1
ATOM 1805 O O . TRP A 1 226 ? 6.445 -26.703 -6.352 1 96.25 226 TRP A O 1
ATOM 1815 N N . LEU A 1 227 ? 6.324 -26.75 -4.09 1 96.31 227 LEU A N 1
ATOM 1816 C CA . LEU A 1 227 ? 4.93 -26.312 -4.059 1 96.31 227 LEU A CA 1
ATOM 1817 C C . LEU A 1 227 ? 4.812 -24.828 -4.367 1 96.31 227 LEU A C 1
ATOM 1819 O O . LEU A 1 227 ? 3.883 -24.406 -5.062 1 96.31 227 LEU A O 1
ATOM 1823 N N . LEU A 1 228 ? 5.742 -24.078 -3.932 1 95.44 228 LEU A N 1
ATOM 1824 C CA . LEU A 1 228 ? 5.699 -22.625 -4.086 1 95.44 228 LEU A CA 1
ATOM 1825 C C . LEU A 1 228 ? 5.73 -22.234 -5.562 1 95.44 228 LEU A C 1
ATOM 1827 O O . LEU A 1 228 ? 4.992 -21.344 -5.988 1 95.44 228 LEU A O 1
ATOM 1831 N N . ILE A 1 229 ? 6.602 -22.891 -6.336 1 95.94 229 ILE A N 1
ATOM 1832 C CA . ILE A 1 229 ? 6.766 -22.484 -7.727 1 95.94 229 ILE A CA 1
ATOM 1833 C C . ILE A 1 229 ? 6.375 -23.625 -8.656 1 95.94 229 ILE A C 1
ATOM 1835 O O . ILE A 1 229 ? 6.848 -23.703 -9.789 1 95.94 229 ILE A O 1
ATOM 1839 N N . LEU A 1 230 ? 5.629 -24.594 -8.148 1 96.88 230 LEU A N 1
ATOM 1840 C CA . LEU A 1 230 ? 5.047 -25.688 -8.922 1 96.88 230 LEU A CA 1
ATOM 1841 C C . LEU A 1 230 ? 6.129 -26.438 -9.695 1 96.88 230 LEU A C 1
ATOM 1843 O O . LEU A 1 230 ? 5.996 -26.641 -10.906 1 96.88 230 LEU A O 1
ATOM 1847 N N . PHE A 1 231 ? 7.215 -26.719 -9.078 1 97.25 231 PHE A N 1
ATOM 1848 C CA . PHE A 1 231 ? 8.297 -27.562 -9.57 1 97.25 231 PHE A CA 1
ATOM 1849 C C . PHE A 1 231 ? 9.008 -26.906 -10.742 1 97.25 231 PHE A C 1
ATOM 1851 O O . PHE A 1 231 ? 9.633 -27.578 -11.562 1 97.25 231 PHE A O 1
ATOM 1858 N N . LYS A 1 232 ? 8.969 -25.609 -10.852 1 96.62 232 LYS A N 1
ATOM 1859 C CA . LYS A 1 232 ? 9.562 -24.875 -11.961 1 96.62 232 LYS A CA 1
ATOM 1860 C C . LYS A 1 232 ? 11.062 -25.125 -12.047 1 96.62 232 LYS A C 1
ATOM 1862 O O . LYS A 1 232 ? 11.633 -25.141 -13.141 1 96.62 232 LYS A O 1
ATOM 1867 N N . ARG A 1 233 ? 11.672 -25.406 -10.977 1 93.62 233 ARG A N 1
ATOM 1868 C CA . ARG A 1 233 ? 13.133 -25.531 -10.961 1 93.62 233 ARG A CA 1
ATOM 1869 C C . ARG A 1 233 ? 13.562 -26.984 -10.992 1 93.62 233 ARG A C 1
ATOM 1871 O O . ARG A 1 233 ? 14.758 -27.297 -11.023 1 93.62 233 ARG A O 1
ATOM 1878 N N . GLU A 1 234 ? 12.594 -27.875 -11.023 1 95.19 234 GLU A N 1
ATOM 1879 C CA . GLU A 1 234 ? 12.914 -29.297 -10.891 1 95.19 234 GLU A CA 1
ATOM 1880 C C . GLU A 1 234 ? 12.969 -29.984 -12.25 1 95.19 234 GLU A C 1
ATOM 1882 O O . GLU A 1 234 ? 13.57 -31.062 -12.383 1 95.19 234 GLU A O 1
ATOM 1887 N N . PHE A 1 235 ? 12.406 -29.359 -13.227 1 96 235 PHE A N 1
ATOM 1888 C CA . PHE A 1 235 ? 12.32 -29.969 -14.547 1 96 235 PHE A CA 1
ATOM 1889 C C . PHE A 1 235 ? 12.875 -29.031 -15.617 1 96 235 PHE A C 1
ATOM 1891 O O . PHE A 1 235 ? 13.125 -27.859 -15.344 1 96 235 PHE A O 1
ATOM 1898 N N . LYS A 1 236 ? 13.109 -29.609 -16.797 1 94.25 236 LYS A N 1
ATOM 1899 C CA . LYS A 1 236 ? 13.461 -28.766 -17.938 1 94.25 236 LYS A CA 1
ATOM 1900 C C . LYS A 1 236 ? 12.305 -27.844 -18.312 1 94.25 236 LYS A C 1
ATOM 1902 O O . LYS A 1 236 ? 11.148 -28.141 -18.031 1 94.25 236 LYS A O 1
ATOM 1907 N N . PHE A 1 237 ? 12.586 -26.781 -18.969 1 94.31 237 PHE A N 1
ATOM 1908 C CA . PHE A 1 237 ? 11.625 -25.719 -19.266 1 94.31 237 PHE A CA 1
ATOM 1909 C C . PHE A 1 237 ? 10.391 -26.281 -19.953 1 94.31 237 PHE A C 1
ATOM 1911 O O . PHE A 1 237 ? 9.266 -26.016 -19.531 1 94.31 237 PHE A O 1
ATOM 1918 N N . ASP A 1 238 ? 10.609 -27.094 -20.969 1 93.06 238 ASP A N 1
ATOM 1919 C CA . ASP A 1 238 ? 9.492 -27.641 -21.734 1 93.06 238 ASP A CA 1
ATOM 1920 C C . ASP A 1 238 ? 8.672 -28.609 -20.906 1 93.06 238 ASP A C 1
ATOM 1922 O O . ASP A 1 238 ? 7.453 -28.703 -21.062 1 93.06 238 ASP A O 1
ATOM 1926 N N . GLU A 1 239 ? 9.32 -29.344 -20.062 1 94.69 239 GLU A N 1
ATOM 1927 C CA . GLU A 1 239 ? 8.625 -30.266 -19.172 1 94.69 239 GLU A CA 1
ATOM 1928 C C . GLU A 1 239 ? 7.758 -29.531 -18.156 1 94.69 239 GLU A C 1
ATOM 1930 O O . GLU A 1 239 ? 6.672 -29.984 -17.797 1 94.69 239 GLU A O 1
ATOM 1935 N N . VAL A 1 240 ? 8.242 -28.391 -17.75 1 96.44 240 VAL A N 1
ATOM 1936 C CA . VAL A 1 240 ? 7.488 -27.562 -16.812 1 96.44 240 VAL A CA 1
ATOM 1937 C C . VAL A 1 240 ? 6.18 -27.109 -17.469 1 96.44 240 VAL A C 1
ATOM 1939 O O . VAL A 1 240 ? 5.125 -27.125 -16.828 1 96.44 240 VAL A O 1
ATOM 1942 N N . LEU A 1 241 ? 6.246 -26.734 -18.719 1 96.81 241 LEU A N 1
ATOM 1943 C CA . LEU A 1 241 ? 5.047 -26.312 -19.438 1 96.81 241 LEU A CA 1
ATOM 1944 C C . LEU A 1 241 ? 4.02 -27.438 -19.484 1 96.81 241 LEU A C 1
ATOM 1946 O O . LEU A 1 241 ? 2.83 -27.203 -19.234 1 96.81 241 LEU A O 1
ATOM 1950 N N . SER A 1 242 ? 4.547 -28.578 -19.75 1 94.88 242 SER A N 1
ATOM 1951 C CA . SER A 1 242 ? 3.66 -29.734 -19.812 1 94.88 242 SER A CA 1
ATOM 1952 C C . SER A 1 242 ? 3.068 -30.062 -18.453 1 94.88 242 SER A C 1
ATOM 1954 O O . SER A 1 242 ? 1.896 -30.422 -18.344 1 94.88 242 SER A O 1
ATOM 1956 N N . LEU A 1 243 ? 3.873 -29.953 -17.484 1 96.94 243 LEU A N 1
ATOM 1957 C CA . LEU A 1 243 ? 3.412 -30.203 -16.125 1 96.94 243 LEU A CA 1
ATOM 1958 C C . LEU A 1 243 ? 2.297 -29.234 -15.75 1 96.94 243 LEU A C 1
ATOM 1960 O O . LEU A 1 243 ? 1.259 -29.641 -15.227 1 96.94 243 LEU A O 1
ATOM 1964 N N . TRP A 1 244 ? 2.512 -27.969 -16 1 97.62 244 TRP A N 1
ATOM 1965 C CA . TRP A 1 244 ? 1.524 -26.953 -15.656 1 97.62 244 TRP A CA 1
ATOM 1966 C C . TRP A 1 244 ? 0.219 -27.188 -16.406 1 97.62 244 TRP A C 1
ATOM 1968 O O . TRP A 1 244 ? -0.866 -27.047 -15.844 1 97.62 244 TRP A O 1
ATOM 1978 N N . GLU A 1 245 ? 0.319 -27.562 -17.641 1 96.44 245 GLU A N 1
ATOM 1979 C CA . GLU A 1 245 ? -0.862 -27.891 -18.422 1 96.44 245 GLU A CA 1
ATOM 1980 C C . GLU A 1 245 ? -1.648 -29.031 -17.781 1 96.44 245 GLU A C 1
ATOM 1982 O O . GLU A 1 245 ? -2.875 -28.969 -17.688 1 96.44 245 GLU A O 1
ATOM 1987 N N . ALA A 1 246 ? -0.899 -29.984 -17.391 1 95.56 246 ALA A N 1
ATOM 1988 C CA . ALA A 1 246 ? -1.547 -31.125 -16.734 1 95.56 246 ALA A CA 1
ATOM 1989 C C . ALA A 1 246 ? -2.244 -30.703 -15.445 1 95.56 246 ALA A C 1
ATOM 1991 O O . ALA A 1 246 ? -3.383 -31.094 -15.188 1 95.56 246 ALA A O 1
ATOM 1992 N N . CYS A 1 247 ? -1.598 -29.891 -14.695 1 96.56 247 CYS A N 1
ATOM 1993 C CA . CYS A 1 247 ? -2.158 -29.406 -13.438 1 96.56 247 CYS A CA 1
ATOM 1994 C C . CYS A 1 247 ? -3.42 -28.594 -13.68 1 96.56 247 CYS A C 1
ATOM 1996 O O . CYS A 1 247 ? -4.41 -28.734 -12.961 1 96.56 247 CYS A O 1
ATOM 1998 N N . TRP A 1 248 ? -3.408 -27.766 -14.688 1 96.38 248 TRP A N 1
ATOM 1999 C CA . TRP A 1 248 ? -4.527 -26.875 -14.961 1 96.38 248 TRP A CA 1
ATOM 2000 C C . TRP A 1 248 ? -5.688 -27.625 -15.594 1 96.38 248 TRP A C 1
ATOM 2002 O O . TRP A 1 248 ? -6.855 -27.281 -15.398 1 96.38 248 TRP A O 1
ATOM 2012 N N . ALA A 1 249 ? -5.352 -28.656 -16.328 1 94.75 249 ALA A N 1
ATOM 2013 C CA . ALA A 1 249 ? -6.359 -29.344 -17.141 1 94.75 249 ALA A CA 1
ATOM 2014 C C . ALA A 1 249 ? -7 -30.484 -16.344 1 94.75 249 ALA A C 1
ATOM 2016 O O . ALA A 1 249 ? -8.078 -30.953 -16.703 1 94.75 249 ALA A O 1
ATOM 2017 N N . CYS A 1 250 ? -6.363 -30.938 -15.352 1 94 250 CYS A N 1
ATOM 2018 C CA . CYS A 1 250 ? -6.844 -32.094 -14.609 1 94 250 CYS A CA 1
ATOM 2019 C C . CYS A 1 250 ? -8.227 -31.844 -14.031 1 94 250 CYS A C 1
ATOM 2021 O O . CYS A 1 250 ? -8.422 -30.891 -13.266 1 94 250 CYS A O 1
ATOM 2023 N N . ARG A 1 251 ? -9.156 -32.625 -14.336 1 92.56 251 ARG A N 1
ATOM 2024 C CA . ARG A 1 251 ? -10.531 -32.438 -13.883 1 92.56 251 ARG A CA 1
ATOM 2025 C C . ARG A 1 251 ? -10.781 -33.156 -12.57 1 92.56 251 ARG A C 1
ATOM 2027 O O . ARG A 1 251 ? -11.727 -32.844 -11.844 1 92.56 251 ARG A O 1
ATOM 2034 N N . ARG A 1 252 ? -9.961 -34.156 -12.25 1 92.56 252 ARG A N 1
ATOM 2035 C CA . ARG A 1 252 ? -10.172 -35 -11.078 1 92.56 252 ARG A CA 1
ATOM 2036 C C . ARG A 1 252 ? -9.773 -34.281 -9.797 1 92.56 252 ARG A C 1
ATOM 2038 O O . ARG A 1 252 ? -10.305 -34.562 -8.727 1 92.56 252 ARG A O 1
ATOM 2045 N N . THR A 1 253 ? -8.836 -33.375 -9.852 1 94.69 253 THR A N 1
ATOM 2046 C CA . THR A 1 253 ? -8.391 -32.594 -8.703 1 94.69 253 THR A CA 1
ATOM 2047 C C . THR A 1 253 ? -7.789 -31.266 -9.148 1 94.69 253 THR A C 1
ATOM 2049 O O . THR A 1 253 ? -7.238 -31.172 -10.25 1 94.69 253 THR A O 1
ATOM 2052 N N . ARG A 1 254 ? -7.848 -30.25 -8.281 1 93.38 254 ARG A N 1
ATOM 2053 C CA . ARG A 1 254 ? -7.207 -28.953 -8.539 1 93.38 254 ARG A CA 1
ATOM 2054 C C . ARG A 1 254 ? -5.812 -28.906 -7.93 1 93.38 254 ARG A C 1
ATOM 2056 O O . ARG A 1 254 ? -5.113 -27.891 -8.039 1 93.38 254 ARG A O 1
ATOM 2063 N N . HIS A 1 255 ? -5.418 -30.016 -7.332 1 96.44 255 HIS A N 1
ATOM 2064 C CA . HIS A 1 255 ? -4.18 -30.016 -6.566 1 96.44 255 HIS A CA 1
ATOM 2065 C C . HIS A 1 255 ? -3.256 -31.156 -7.012 1 96.44 255 HIS A C 1
ATOM 2067 O O . HIS A 1 255 ? -2.65 -31.828 -6.18 1 96.44 255 HIS A O 1
ATOM 2073 N N . LEU A 1 256 ? -3.268 -31.344 -8.312 1 96.62 256 LEU A N 1
ATOM 2074 C CA . LEU A 1 256 ? -2.428 -32.406 -8.875 1 96.62 256 LEU A CA 1
ATOM 2075 C C . LEU A 1 256 ? -0.97 -32.219 -8.469 1 96.62 256 LEU A C 1
ATOM 2077 O O . LEU A 1 256 ? -0.237 -33.188 -8.289 1 96.62 256 LEU A O 1
ATOM 2081 N N . HIS A 1 257 ? -0.511 -30.984 -8.273 1 96.94 257 HIS A N 1
ATOM 2082 C CA . HIS A 1 257 ? 0.863 -30.688 -7.879 1 96.94 257 HIS A CA 1
ATOM 2083 C C . HIS A 1 257 ? 1.189 -31.297 -6.52 1 96.94 257 HIS A C 1
ATOM 2085 O O . HIS A 1 257 ? 2.328 -31.703 -6.27 1 96.94 257 HIS A O 1
ATOM 2091 N N . LEU A 1 258 ? 0.209 -31.438 -5.633 1 97.75 258 LEU A N 1
ATOM 2092 C CA . LEU A 1 258 ? 0.424 -32.062 -4.344 1 97.75 258 LEU A CA 1
ATOM 2093 C C . LEU A 1 258 ? 0.635 -33.562 -4.512 1 97.75 258 LEU A C 1
ATOM 2095 O O . LEU A 1 258 ? 1.514 -34.156 -3.875 1 97.75 258 LEU A O 1
ATOM 2099 N N . TYR A 1 259 ? -0.159 -34.125 -5.375 1 98.12 259 TYR A N 1
ATOM 2100 C CA . TYR A 1 259 ? -0.008 -35.531 -5.66 1 98.12 259 TYR A CA 1
ATOM 2101 C C . TYR A 1 259 ? 1.305 -35.812 -6.383 1 98.12 259 TYR A C 1
ATOM 2103 O O . TYR A 1 259 ? 1.915 -36.875 -6.191 1 98.12 259 TYR A O 1
ATOM 2111 N N . LEU A 1 260 ? 1.71 -34.875 -7.156 1 98.06 260 LEU A N 1
ATOM 2112 C CA . LEU A 1 260 ? 3.016 -35.031 -7.793 1 98.06 260 LEU A CA 1
ATOM 2113 C C . LEU A 1 260 ? 4.129 -35.031 -6.75 1 98.06 260 LEU A C 1
ATOM 2115 O O . LEU A 1 260 ? 5.086 -35.781 -6.855 1 98.06 260 LEU A O 1
ATOM 2119 N N . ALA A 1 261 ? 4.031 -34.156 -5.797 1 98.12 261 ALA A N 1
ATOM 2120 C CA . ALA A 1 261 ? 5.012 -34.125 -4.711 1 98.12 261 ALA A CA 1
ATOM 2121 C C . ALA A 1 261 ? 5.035 -35.469 -3.967 1 98.12 261 ALA A C 1
ATOM 2123 O O . ALA A 1 261 ? 6.109 -36 -3.664 1 98.12 261 ALA A O 1
ATOM 2124 N N . ALA A 1 262 ? 3.863 -35.969 -3.684 1 98.06 262 ALA A N 1
ATOM 2125 C CA . ALA A 1 262 ? 3.777 -37.281 -3.055 1 98.06 262 ALA A CA 1
ATOM 2126 C C . ALA A 1 262 ? 4.406 -38.375 -3.939 1 98.06 262 ALA A C 1
ATOM 2128 O O . ALA A 1 262 ? 5.094 -39.25 -3.447 1 98.06 262 ALA A O 1
ATOM 2129 N N . ALA A 1 263 ? 4.164 -38.25 -5.223 1 98 263 ALA A N 1
ATOM 2130 C CA . ALA A 1 263 ? 4.719 -39.188 -6.18 1 98 263 ALA A CA 1
ATOM 2131 C C . ALA A 1 263 ? 6.242 -39.156 -6.168 1 98 263 ALA A C 1
ATOM 2133 O O . ALA A 1 263 ? 6.895 -40.219 -6.262 1 98 263 ALA A O 1
ATOM 2134 N N . VAL A 1 264 ? 6.824 -38 -6.066 1 97.56 264 VAL A N 1
ATOM 2135 C CA . VAL A 1 264 ? 8.273 -37.875 -6 1 97.56 264 VAL A CA 1
ATOM 2136 C C . VAL A 1 264 ? 8.812 -38.594 -4.758 1 97.56 264 VAL A C 1
ATOM 2138 O O . VAL A 1 264 ? 9.805 -39.312 -4.824 1 97.56 264 VAL A O 1
ATOM 2141 N N . LEU A 1 265 ? 8.148 -38.375 -3.635 1 96.06 265 LEU A N 1
ATOM 2142 C CA . LEU A 1 265 ? 8.57 -39 -2.383 1 96.06 265 LEU A CA 1
ATOM 2143 C C . LEU A 1 265 ? 8.438 -40.531 -2.457 1 96.06 265 LEU A C 1
ATOM 2145 O O . LEU A 1 265 ? 9.352 -41.25 -2.061 1 96.06 265 LEU A O 1
ATOM 2149 N N . VAL A 1 266 ? 7.352 -40.969 -3.035 1 95.56 266 VAL A N 1
ATOM 2150 C CA . VAL A 1 266 ? 7.094 -42.406 -3.152 1 95.56 266 VAL A CA 1
ATOM 2151 C C . VAL A 1 266 ? 8.109 -43.031 -4.102 1 95.56 266 VAL A C 1
ATOM 2153 O O . VAL A 1 266 ? 8.594 -44.156 -3.85 1 95.56 266 VAL A O 1
ATOM 2156 N N . HIS A 1 267 ? 8.422 -42.375 -5.148 1 95.38 267 HIS A N 1
ATOM 2157 C CA . HIS A 1 267 ? 9.383 -42.875 -6.129 1 95.38 267 HIS A CA 1
ATOM 2158 C C . HIS A 1 267 ? 10.773 -43 -5.516 1 95.38 267 HIS A C 1
ATOM 2160 O O . HIS A 1 267 ? 11.57 -43.844 -5.945 1 95.38 267 HIS A O 1
ATOM 2166 N N . HIS A 1 268 ? 11.078 -42.25 -4.516 1 93.88 268 HIS A N 1
ATOM 2167 C CA . HIS A 1 268 ? 12.406 -42.25 -3.904 1 93.88 268 HIS A CA 1
ATOM 2168 C C . HIS A 1 268 ? 12.359 -42.812 -2.49 1 93.88 268 HIS A C 1
ATOM 2170 O O . HIS A 1 268 ? 13.227 -42.531 -1.67 1 93.88 268 HIS A O 1
ATOM 2176 N N . ARG A 1 269 ? 11.32 -43.531 -2.17 1 93.69 269 ARG A N 1
ATOM 2177 C CA . ARG A 1 269 ? 11.102 -44.062 -0.823 1 93.69 269 ARG A CA 1
ATOM 2178 C C . ARG A 1 269 ? 12.258 -44.969 -0.385 1 93.69 269 ARG A C 1
ATOM 2180 O O . ARG A 1 269 ? 12.68 -44.906 0.772 1 93.69 269 ARG A O 1
ATOM 2187 N N . ARG A 1 270 ? 12.82 -45.719 -1.308 1 92 270 ARG A N 1
ATOM 2188 C CA . ARG A 1 270 ? 13.898 -46.625 -0.948 1 92 270 ARG A CA 1
ATOM 2189 C C . ARG A 1 270 ? 15.125 -45.875 -0.46 1 92 270 ARG A C 1
ATOM 2191 O O . ARG A 1 270 ? 15.719 -46.219 0.563 1 92 270 ARG A O 1
ATOM 2198 N N . VAL A 1 271 ? 15.461 -44.906 -1.242 1 90.94 271 VAL A N 1
ATOM 2199 C CA . VAL A 1 271 ? 16.609 -44.094 -0.881 1 90.94 271 VAL A CA 1
ATOM 2200 C C . VAL A 1 271 ? 16.359 -43.406 0.445 1 90.94 271 VAL A C 1
ATOM 2202 O O . VAL A 1 271 ? 17.25 -43.281 1.287 1 90.94 271 VAL A O 1
ATOM 2205 N N . ILE A 1 272 ? 15.156 -42.906 0.703 1 91.12 272 ILE A N 1
ATOM 2206 C CA . ILE A 1 272 ? 14.797 -42.156 1.901 1 91.12 272 ILE A CA 1
ATOM 2207 C C . ILE A 1 272 ? 14.852 -43.062 3.119 1 91.12 272 ILE A C 1
ATOM 2209 O O . ILE A 1 272 ? 15.438 -42.719 4.148 1 91.12 272 ILE A O 1
ATOM 2213 N N . LEU A 1 273 ? 14.352 -44.219 3 1 89.81 273 LEU A N 1
ATOM 2214 C CA . LEU A 1 273 ? 14.234 -45.156 4.113 1 89.81 273 LEU A CA 1
ATOM 2215 C C . LEU A 1 273 ? 15.586 -45.812 4.441 1 89.81 273 LEU A C 1
ATOM 2217 O O . LEU A 1 273 ? 15.844 -46.156 5.594 1 89.81 273 LEU A O 1
ATOM 2221 N N . SER A 1 274 ? 16.375 -45.938 3.473 1 89.56 274 SER A N 1
ATOM 2222 C CA . SER A 1 274 ? 17.641 -46.625 3.67 1 89.56 274 SER A CA 1
ATOM 2223 C C . SER A 1 274 ? 18.734 -45.688 4.16 1 89.56 274 SER A C 1
ATOM 2225 O O . SER A 1 274 ? 19.703 -46.125 4.773 1 89.56 274 SER A O 1
ATOM 2227 N N . SER A 1 275 ? 18.75 -44.5 3.908 1 83.94 275 SER A N 1
ATOM 2228 C CA . SER A 1 275 ? 19.844 -43.562 4.152 1 83.94 275 SER A CA 1
ATOM 2229 C C . SER A 1 275 ? 19.688 -42.875 5.496 1 83.94 275 SER A C 1
ATOM 2231 O O . SER A 1 275 ? 20.531 -42.062 5.879 1 83.94 275 SER A O 1
ATOM 2233 N N . ASP A 1 276 ? 18.844 -43.25 6.273 1 81.56 276 ASP A N 1
ATOM 2234 C CA . ASP A 1 276 ? 18.625 -42.656 7.582 1 81.56 276 ASP A CA 1
ATOM 2235 C C . ASP A 1 276 ? 18.703 -41.125 7.508 1 81.56 276 ASP A C 1
ATOM 2237 O O . ASP A 1 276 ? 19.453 -40.5 8.266 1 81.56 276 ASP A O 1
ATOM 2241 N N . LEU A 1 277 ? 18.031 -40.531 6.691 1 84.69 277 LEU A N 1
ATOM 2242 C CA . LEU A 1 277 ? 18.094 -39.094 6.445 1 84.69 277 LEU A CA 1
ATOM 2243 C C . LEU A 1 277 ? 17.297 -38.312 7.492 1 84.69 277 LEU A C 1
ATOM 2245 O O . LEU A 1 277 ? 16.188 -38.719 7.848 1 84.69 277 LEU A O 1
ATOM 2249 N N . ASP A 1 278 ? 17.969 -37.312 8.055 1 86 278 ASP A N 1
ATOM 2250 C CA . ASP A 1 278 ? 17.234 -36.312 8.844 1 86 278 ASP A CA 1
ATOM 2251 C C . ASP A 1 278 ? 16.656 -35.219 7.961 1 86 278 ASP A C 1
ATOM 2253 O O . ASP A 1 278 ? 16.641 -35.344 6.734 1 86 278 ASP A O 1
ATOM 2257 N N . PHE A 1 279 ? 16.141 -34.219 8.547 1 84.44 279 PHE A N 1
ATOM 2258 C CA . PHE A 1 279 ? 15.516 -33.156 7.793 1 84.44 279 PHE A CA 1
ATOM 2259 C C . PHE A 1 279 ? 16.5 -32.5 6.82 1 84.44 279 PHE A C 1
ATOM 2261 O O . PHE A 1 279 ? 16.172 -32.281 5.656 1 84.44 279 PHE A O 1
ATOM 2268 N N . ASP A 1 280 ? 17.641 -32.25 7.301 1 85.38 280 ASP A N 1
ATOM 2269 C CA . ASP A 1 280 ? 18.672 -31.656 6.453 1 85.38 280 ASP A CA 1
ATOM 2270 C C . ASP A 1 280 ? 19.016 -32.562 5.285 1 85.38 280 ASP A C 1
ATOM 2272 O O . ASP A 1 280 ? 19.281 -32.094 4.176 1 85.38 280 ASP A O 1
ATOM 2276 N N . GLY A 1 281 ? 19.047 -33.75 5.641 1 89 281 GLY A N 1
ATOM 2277 C CA . GLY A 1 281 ? 19.281 -34.75 4.594 1 89 281 GLY A CA 1
ATOM 2278 C C . GLY A 1 281 ? 18.203 -34.75 3.537 1 89 281 GLY A C 1
ATOM 2279 O O . GLY A 1 281 ? 18.484 -34.844 2.342 1 89 281 GLY A O 1
ATOM 2280 N N . LEU A 1 282 ? 16.969 -34.688 3.939 1 89.75 282 LEU A N 1
ATOM 2281 C CA . LEU A 1 282 ? 15.852 -34.656 3.006 1 89.75 282 LEU A CA 1
ATOM 2282 C C . LEU A 1 282 ? 15.883 -33.406 2.156 1 89.75 282 LEU A C 1
ATOM 2284 O O . LEU A 1 282 ? 15.562 -33.438 0.967 1 89.75 282 LEU A O 1
ATOM 2288 N N . LEU A 1 283 ? 16.188 -32.312 2.779 1 88.94 283 LEU A N 1
ATOM 2289 C CA . LEU A 1 283 ? 16.328 -31.062 2.051 1 88.94 283 LEU A CA 1
ATOM 2290 C C . LEU A 1 283 ? 17.406 -31.172 0.972 1 88.94 283 LEU A C 1
ATOM 2292 O O . LEU A 1 283 ? 17.188 -30.75 -0.165 1 88.94 283 LEU A O 1
ATOM 2296 N N . ARG A 1 284 ? 18.531 -31.719 1.362 1 90.31 284 ARG A N 1
ATOM 2297 C CA . ARG A 1 284 ? 19.609 -31.938 0.402 1 90.31 284 ARG A CA 1
ATOM 2298 C C . ARG A 1 284 ? 19.156 -32.844 -0.74 1 90.31 284 ARG A C 1
ATOM 2300 O O . ARG A 1 284 ? 19.5 -32.594 -1.898 1 90.31 284 ARG A O 1
ATOM 2307 N N . LEU A 1 285 ? 18.469 -33.844 -0.384 1 90.06 285 LEU A N 1
ATOM 2308 C CA . LEU A 1 285 ? 17.938 -34.75 -1.401 1 90.06 285 LEU A CA 1
ATOM 2309 C C . LEU A 1 285 ? 17 -34 -2.352 1 90.06 285 LEU A C 1
ATOM 2311 O O . LEU A 1 285 ? 17.109 -34.156 -3.572 1 90.06 285 LEU A O 1
ATOM 2315 N N . SER A 1 286 ? 16.094 -33.281 -1.783 1 90.88 286 SER A N 1
ATOM 2316 C CA . SER A 1 286 ? 15.156 -32.5 -2.59 1 90.88 286 SER A CA 1
ATOM 2317 C C . SER A 1 286 ? 15.883 -31.578 -3.555 1 90.88 286 SER A C 1
ATOM 2319 O O . SER A 1 286 ? 15.5 -31.453 -4.719 1 90.88 286 SER A O 1
ATOM 2321 N N . ILE A 1 287 ? 16.922 -30.938 -3.102 1 88.12 287 ILE A N 1
ATOM 2322 C CA . ILE A 1 287 ? 17.703 -30.031 -3.924 1 88.12 287 ILE A CA 1
ATOM 2323 C C . ILE A 1 287 ? 18.438 -30.828 -5.008 1 88.12 287 ILE A C 1
ATOM 2325 O O . ILE A 1 287 ? 18.484 -30.406 -6.164 1 88.12 287 ILE A O 1
ATOM 2329 N N . ALA A 1 288 ? 18.922 -31.969 -4.641 1 90 288 ALA A N 1
ATOM 2330 C CA . ALA A 1 288 ? 19.719 -32.812 -5.551 1 90 288 ALA A CA 1
ATOM 2331 C C . ALA A 1 288 ? 18.844 -33.375 -6.656 1 90 288 ALA A C 1
ATOM 2333 O O . ALA A 1 288 ? 19.344 -33.719 -7.73 1 90 288 ALA A O 1
ATOM 2334 N N . LEU A 1 289 ? 17.609 -33.469 -6.434 1 90.44 289 LEU A N 1
ATOM 2335 C CA . LEU A 1 289 ? 16.688 -34.062 -7.391 1 90.44 289 LEU A CA 1
ATOM 2336 C C . LEU A 1 289 ? 16.375 -33.094 -8.531 1 90.44 289 LEU A C 1
ATOM 2338 O O . LEU A 1 289 ? 15.844 -33.5 -9.562 1 90.44 289 LEU A O 1
ATOM 2342 N N . ALA A 1 290 ? 16.75 -31.891 -8.359 1 91.38 290 ALA A N 1
ATOM 2343 C CA . ALA A 1 290 ? 16.484 -30.891 -9.391 1 91.38 290 ALA A CA 1
ATOM 2344 C C . ALA A 1 290 ? 17.188 -31.266 -10.703 1 91.38 290 ALA A C 1
ATOM 2346 O O . ALA A 1 290 ? 18.391 -31.531 -10.719 1 91.38 290 ALA A O 1
ATOM 2347 N N . GLY A 1 291 ? 16.422 -31.312 -11.727 1 91.62 291 GLY A N 1
ATOM 2348 C CA . GLY A 1 291 ? 16.969 -31.625 -13.039 1 91.62 291 GLY A CA 1
ATOM 2349 C C . GLY A 1 291 ? 17.109 -33.125 -13.289 1 91.62 291 GLY A C 1
ATOM 2350 O O . GLY A 1 291 ? 17.5 -33.531 -14.383 1 91.62 291 GLY A O 1
ATOM 2351 N N . ARG A 1 292 ? 16.781 -33.969 -12.312 1 92.94 292 ARG A N 1
ATOM 2352 C CA . ARG A 1 292 ? 16.984 -35.406 -12.453 1 92.94 292 ARG A CA 1
ATOM 2353 C C . ARG A 1 292 ? 15.648 -36.125 -12.469 1 92.94 292 ARG A C 1
ATOM 2355 O O . ARG A 1 292 ? 15.602 -37.344 -12.664 1 92.94 292 ARG A O 1
ATOM 2362 N N . LEU A 1 293 ? 14.609 -35.438 -12.289 1 95.12 293 LEU A N 1
ATOM 2363 C CA . LEU A 1 293 ? 13.281 -36.031 -12.25 1 95.12 293 LEU A CA 1
ATOM 2364 C C . LEU A 1 293 ? 12.75 -36.281 -13.664 1 95.12 293 LEU A C 1
ATOM 2366 O O . LEU A 1 293 ? 13 -35.469 -14.562 1 95.12 293 LEU A O 1
ATOM 2370 N N . GLU A 1 294 ? 12.133 -37.375 -13.805 1 94.38 294 GLU A N 1
ATOM 2371 C CA . GLU A 1 294 ? 11.438 -37.656 -15.055 1 94.38 294 GLU A CA 1
ATOM 2372 C C . GLU A 1 294 ? 9.945 -37.375 -14.938 1 94.38 294 GLU A C 1
ATOM 2374 O O . GLU A 1 294 ? 9.234 -38 -14.156 1 94.38 294 GLU A O 1
ATOM 2379 N N . LEU A 1 295 ? 9.461 -36.5 -15.742 1 94.62 295 LEU A N 1
ATOM 2380 C CA . LEU A 1 295 ? 8.125 -35.938 -15.562 1 94.62 295 LEU A CA 1
ATOM 2381 C C . LEU A 1 295 ? 7.055 -36.969 -15.859 1 94.62 295 LEU A C 1
ATOM 2383 O O . LEU A 1 295 ? 6.156 -37.188 -15.039 1 94.62 295 LEU A O 1
ATOM 2387 N N . GLN A 1 296 ? 7.184 -37.688 -17 1 93.06 296 GLN A N 1
ATOM 2388 C CA . GLN A 1 296 ? 6.082 -38.5 -17.469 1 93.06 296 GLN A CA 1
ATOM 2389 C C . GLN A 1 296 ? 5.781 -39.625 -16.469 1 93.06 296 GLN A C 1
ATOM 2391 O O . GLN A 1 296 ? 4.629 -39.812 -16.078 1 93.06 296 GLN A O 1
ATOM 2396 N N . PRO A 1 297 ? 6.805 -40.344 -16.016 1 94.69 297 PRO A N 1
ATOM 2397 C CA . PRO A 1 297 ? 6.531 -41.375 -15.016 1 94.69 297 PRO A CA 1
ATOM 2398 C C . PRO A 1 297 ? 5.949 -40.812 -13.727 1 94.69 297 PRO A C 1
ATOM 2400 O O . PRO A 1 297 ? 5.078 -41.438 -13.109 1 94.69 297 PRO A O 1
ATOM 2403 N N . LEU A 1 298 ? 6.387 -39.688 -13.312 1 96.38 298 LEU A N 1
ATOM 2404 C CA . LEU A 1 298 ? 5.91 -39.094 -12.078 1 96.38 298 LEU A CA 1
ATOM 2405 C C . LEU A 1 298 ? 4.461 -38.625 -12.219 1 96.38 298 LEU A C 1
ATOM 2407 O O . LEU A 1 298 ? 3.67 -38.75 -11.281 1 96.38 298 LEU A O 1
ATOM 2411 N N . LEU A 1 299 ? 4.109 -38.062 -13.375 1 95.06 299 LEU A N 1
ATOM 2412 C CA . LEU A 1 299 ? 2.74 -37.625 -13.633 1 95.06 299 LEU A CA 1
ATOM 2413 C C . LEU A 1 299 ? 1.783 -38.812 -13.617 1 95.06 299 LEU A C 1
ATOM 2415 O O . LEU A 1 299 ? 0.667 -38.719 -13.102 1 95.06 299 LEU A O 1
ATOM 2419 N N . GLU A 1 300 ? 2.254 -39.875 -14.211 1 94.12 300 GLU A N 1
ATOM 2420 C CA . GLU A 1 300 ? 1.443 -41.094 -14.203 1 94.12 300 GLU A CA 1
ATOM 2421 C C . GLU A 1 300 ? 1.22 -41.594 -12.781 1 94.12 300 GLU A C 1
ATOM 2423 O O . GLU A 1 300 ? 0.105 -42 -12.422 1 94.12 300 GLU A O 1
ATOM 2428 N N . THR A 1 301 ? 2.291 -41.594 -12.055 1 96.31 301 THR A N 1
ATOM 2429 C CA . THR A 1 301 ? 2.191 -42.031 -10.664 1 96.31 301 THR A CA 1
ATOM 2430 C C . THR A 1 301 ? 1.264 -41.094 -9.891 1 96.31 301 THR A C 1
ATOM 2432 O O . THR A 1 301 ? 0.447 -41.531 -9.086 1 96.31 301 THR A O 1
ATOM 2435 N N . ALA A 1 302 ? 1.376 -39.812 -10.078 1 97 302 ALA A N 1
ATOM 2436 C CA . ALA A 1 302 ? 0.534 -38.812 -9.398 1 97 302 ALA A CA 1
ATOM 2437 C C . ALA A 1 302 ? -0.942 -39.062 -9.695 1 97 302 ALA A C 1
ATOM 2439 O O . ALA A 1 302 ? -1.781 -39.031 -8.797 1 97 302 ALA A O 1
ATOM 2440 N N . GLU A 1 303 ? -1.236 -39.281 -10.945 1 94.06 303 GLU A N 1
ATOM 2441 C CA . GLU A 1 303 ? -2.615 -39.562 -11.344 1 94.06 303 GLU A CA 1
ATOM 2442 C C . GLU A 1 303 ? -3.137 -40.812 -10.688 1 94.06 303 GLU A C 1
ATOM 2444 O O . GLU A 1 303 ? -4.301 -40.875 -10.281 1 94.06 303 GLU A O 1
ATOM 2449 N N . ALA A 1 304 ? -2.285 -41.781 -10.664 1 95.69 304 ALA A N 1
ATOM 2450 C CA . ALA A 1 304 ? -2.654 -43.031 -9.992 1 95.69 304 ALA A CA 1
ATOM 2451 C C . ALA A 1 304 ? -2.934 -42.781 -8.516 1 95.69 304 ALA A C 1
ATOM 2453 O O . ALA A 1 304 ? -3.85 -43.406 -7.945 1 95.69 304 ALA A O 1
ATOM 2454 N N . LEU A 1 305 ? -2.119 -42 -7.938 1 97.12 305 LEU A N 1
ATOM 2455 C CA . LEU A 1 305 ? -2.287 -41.688 -6.52 1 97.12 305 LEU A CA 1
ATOM 2456 C C . LEU A 1 305 ? -3.604 -40.969 -6.277 1 97.12 305 LEU A C 1
ATOM 2458 O O . LEU A 1 305 ? -4.234 -41.156 -5.234 1 97.12 305 LEU A O 1
ATOM 2462 N N . VAL A 1 306 ? -4.055 -40.094 -7.199 1 96.5 306 VAL A N 1
ATOM 2463 C CA . VAL A 1 306 ? -5.348 -39.438 -7.09 1 96.5 306 VAL A CA 1
ATOM 2464 C C . VAL A 1 306 ? -6.461 -40.469 -6.996 1 96.5 306 VAL A C 1
ATOM 2466 O O . VAL A 1 306 ? -7.367 -40.344 -6.168 1 96.5 306 VAL A O 1
ATOM 2469 N N . GLY A 1 307 ? -6.352 -41.469 -7.895 1 95.56 307 GLY A N 1
ATOM 2470 C CA . GLY A 1 307 ? -7.324 -42.531 -7.855 1 95.56 307 GLY A CA 1
ATOM 2471 C C . GLY A 1 307 ? -7.254 -43.375 -6.586 1 95.56 307 GLY A C 1
ATOM 2472 O O . GLY A 1 307 ? -8.289 -43.719 -6.004 1 95.56 307 GLY A O 1
ATOM 2473 N N . TYR A 1 308 ? -6.047 -43.688 -6.18 1 95.88 308 TYR A N 1
ATOM 2474 C CA . TYR A 1 308 ? -5.809 -44.5 -5 1 95.88 308 TYR A CA 1
ATOM 2475 C C . TYR A 1 308 ? -6.328 -43.812 -3.742 1 95.88 308 TYR A C 1
ATOM 2477 O O . TYR A 1 308 ? -6.961 -44.438 -2.896 1 95.88 308 TYR A O 1
ATOM 2485 N N . ALA A 1 309 ? -6.016 -42.562 -3.564 1 95.81 309 ALA A N 1
ATOM 2486 C CA . ALA A 1 309 ? -6.441 -41.812 -2.383 1 95.81 309 ALA A CA 1
ATOM 2487 C C . ALA A 1 309 ? -7.953 -41.625 -2.375 1 95.81 309 ALA A C 1
ATOM 2489 O O . ALA A 1 309 ? -8.57 -41.5 -1.31 1 95.81 309 ALA A O 1
ATOM 2490 N N . GLY A 1 310 ? -8.586 -41.5 -3.521 1 94.38 310 GLY A N 1
ATOM 2491 C CA . GLY A 1 310 ? -10.031 -41.469 -3.666 1 94.38 310 GLY A CA 1
ATOM 2492 C C . GLY A 1 310 ? -10.672 -40.344 -2.861 1 94.38 310 GLY A C 1
ATOM 2493 O O . GLY A 1 310 ? -10.234 -39.188 -2.932 1 94.38 310 GLY A O 1
ATOM 2494 N N . GLU A 1 311 ? -11.688 -40.75 -2.102 1 95.25 311 GLU A N 1
ATOM 2495 C CA . GLU A 1 311 ? -12.461 -39.781 -1.334 1 95.25 311 GLU A CA 1
ATOM 2496 C C . GLU A 1 311 ? -11.648 -39.219 -0.177 1 95.25 311 GLU A C 1
ATOM 2498 O O . GLU A 1 311 ? -11.797 -38.031 0.183 1 95.25 311 GLU A O 1
ATOM 2503 N N . ALA A 1 312 ? -10.797 -40 0.363 1 96.31 312 ALA A N 1
ATOM 2504 C CA . ALA A 1 312 ? -9.953 -39.531 1.46 1 96.31 312 ALA A CA 1
ATOM 2505 C C . ALA A 1 312 ? -9.008 -38.438 0.995 1 96.31 312 ALA A C 1
ATOM 2507 O O . ALA A 1 312 ? -8.758 -37.469 1.725 1 96.31 312 ALA A O 1
ATOM 2508 N N . GLY A 1 313 ? -8.469 -38.625 -0.169 1 96 313 GLY A N 1
ATOM 2509 C CA . GLY A 1 313 ? -7.609 -37.625 -0.739 1 96 313 GLY A CA 1
ATOM 2510 C C . GLY A 1 313 ? -8.328 -36.312 -1.014 1 96 313 GLY A C 1
ATOM 2511 O O . GLY A 1 313 ? -7.773 -35.219 -0.81 1 96 313 GLY A O 1
ATOM 2512 N N . ARG A 1 314 ? -9.586 -36.406 -1.437 1 95.62 314 ARG A N 1
ATOM 2513 C CA . ARG A 1 314 ? -10.406 -35.25 -1.708 1 95.62 314 ARG A CA 1
ATOM 2514 C C . ARG A 1 314 ? -10.711 -34.469 -0.425 1 95.62 314 ARG A C 1
ATOM 2516 O O . ARG A 1 314 ? -10.75 -33.25 -0.428 1 95.62 314 ARG A O 1
ATOM 2523 N N . GLU A 1 315 ? -10.875 -35.188 0.568 1 95.75 315 GLU A N 1
ATOM 2524 C CA . GLU A 1 315 ? -11.148 -34.562 1.857 1 95.75 315 GLU A CA 1
ATOM 2525 C C . GLU A 1 315 ? -9.93 -33.812 2.363 1 95.75 315 GLU A C 1
ATOM 2527 O O . GLU A 1 315 ? -10.07 -32.719 2.943 1 95.75 315 GLU A O 1
ATOM 2532 N N . VAL A 1 316 ? -8.773 -34.344 2.135 1 95.88 316 VAL A N 1
ATOM 2533 C CA . VAL A 1 316 ? -7.516 -33.75 2.574 1 95.88 316 VAL A CA 1
ATOM 2534 C C . VAL A 1 316 ? -7.309 -32.406 1.861 1 95.88 316 VAL A C 1
ATOM 2536 O O . VAL A 1 316 ? -6.809 -31.453 2.457 1 95.88 316 VAL A O 1
ATOM 2539 N N . THR A 1 317 ? -7.738 -32.312 0.598 1 94.69 317 THR A N 1
ATOM 2540 C CA . THR A 1 317 ? -7.438 -31.141 -0.199 1 94.69 317 THR A CA 1
ATOM 2541 C C . THR A 1 317 ? -8.633 -30.188 -0.238 1 94.69 317 THR A C 1
ATOM 2543 O O . THR A 1 317 ? -8.562 -29.125 -0.834 1 94.69 317 THR A O 1
ATOM 2546 N N . ALA A 1 318 ? -9.781 -30.547 0.376 1 91.5 318 ALA A N 1
ATOM 2547 C CA . ALA A 1 318 ? -11.023 -29.781 0.315 1 91.5 318 ALA A CA 1
ATOM 2548 C C . ALA A 1 318 ? -10.852 -28.406 0.957 1 91.5 318 ALA A C 1
ATOM 2550 O O . ALA A 1 318 ? -11.453 -27.422 0.508 1 91.5 318 ALA A O 1
ATOM 2551 N N . GLY A 1 319 ? -10.055 -28.188 1.96 1 86.25 319 GLY A N 1
ATOM 2552 C CA . GLY A 1 319 ? -9.938 -26.922 2.66 1 86.25 319 GLY A CA 1
ATOM 2553 C C . GLY A 1 319 ? -8.812 -26.047 2.131 1 86.25 319 GLY A C 1
ATOM 2554 O O . GLY A 1 319 ? -8.594 -24.938 2.629 1 86.25 319 GLY A O 1
ATOM 2555 N N . LEU A 1 320 ? -8.242 -26.484 1.108 1 90.88 320 LEU A N 1
ATOM 2556 C CA . LEU A 1 320 ? -7.121 -25.719 0.563 1 90.88 320 LEU A CA 1
ATOM 2557 C C . LEU A 1 320 ? -7.617 -24.625 -0.366 1 90.88 320 LEU A C 1
ATOM 2559 O O . LEU A 1 320 ? -8.688 -24.734 -0.964 1 90.88 320 LEU A O 1
ATOM 2563 N N . PRO A 1 321 ? -6.906 -23.531 -0.445 1 80.69 321 PRO A N 1
ATOM 2564 C CA . PRO A 1 321 ? -7.305 -22.469 -1.368 1 80.69 321 PRO A CA 1
ATOM 2565 C C . PRO A 1 321 ? -7.176 -22.875 -2.834 1 80.69 321 PRO A C 1
ATOM 2567 O O . PRO A 1 321 ? -6.355 -23.75 -3.168 1 80.69 321 PRO A O 1
ATOM 2570 N N . MET B 1 1 ? 0.178 50.031 39.719 1 26.02 1 MET B N 1
ATOM 2571 C CA . MET B 1 1 ? 0.153 50.812 38.5 1 26.02 1 MET B CA 1
ATOM 2572 C C . MET B 1 1 ? 0.559 49.938 37.312 1 26.02 1 MET B C 1
ATOM 2574 O O . MET B 1 1 ? 1.731 49.594 37.156 1 26.02 1 MET B O 1
ATOM 2578 N N . PHE B 1 2 ? -0.19 48.844 36.969 1 27.39 2 PHE B N 1
ATOM 2579 C CA . PHE B 1 2 ? -0.194 47.75 36 1 27.39 2 PHE B CA 1
ATOM 2580 C C . PHE B 1 2 ? -0.101 48.281 34.594 1 27.39 2 PHE B C 1
ATOM 2582 O O . PHE B 1 2 ? -0.955 49.062 34.156 1 27.39 2 PHE B O 1
ATOM 2589 N N . PHE B 1 3 ? 1.191 48.719 34.156 1 27.84 3 PHE B N 1
ATOM 2590 C CA . PHE B 1 3 ? 1.578 49.25 32.875 1 27.84 3 PHE B CA 1
ATOM 2591 C C . PHE B 1 3 ? 0.894 48.469 31.734 1 27.84 3 PHE B C 1
ATOM 2593 O O . PHE B 1 3 ? 1.088 47.281 31.594 1 27.84 3 PHE B O 1
ATOM 2600 N N . TYR B 1 4 ? -0.376 48.75 31.453 1 29.22 4 TYR B N 1
ATOM 2601 C CA . TYR B 1 4 ? -1.154 48.469 30.25 1 29.22 4 TYR B CA 1
ATOM 2602 C C . TYR B 1 4 ? -0.336 48.719 29 1 29.22 4 TYR B C 1
ATOM 2604 O O . TYR B 1 4 ? -0.213 49.875 28.562 1 29.22 4 TYR B O 1
ATOM 2612 N N . TYR B 1 5 ? 0.962 48.25 28.938 1 29.81 5 TYR B N 1
ATOM 2613 C CA . TYR B 1 5 ? 1.637 48.406 27.656 1 29.81 5 TYR B CA 1
ATOM 2614 C C . TYR B 1 5 ? 0.715 48 26.5 1 29.81 5 TYR B C 1
ATOM 2616 O O . TYR B 1 5 ? 0.294 46.844 26.422 1 29.81 5 TYR B O 1
ATOM 2624 N N . PHE B 1 6 ? -0.269 48.812 26.125 1 34.56 6 PHE B N 1
ATOM 2625 C CA . PHE B 1 6 ? -1.026 48.781 24.875 1 34.56 6 PHE B CA 1
ATOM 2626 C C . PHE B 1 6 ? -0.109 48.469 23.688 1 34.56 6 PHE B C 1
ATOM 2628 O O . PHE B 1 6 ? 0.607 49.375 23.219 1 34.56 6 PHE B O 1
ATOM 2635 N N . SER B 1 7 ? 0.709 47.469 23.703 1 36.97 7 SER B N 1
ATOM 2636 C CA . SER B 1 7 ? 1.495 47.125 22.531 1 36.97 7 SER B CA 1
ATOM 2637 C C . SER B 1 7 ? 0.655 47.188 21.25 1 36.97 7 SER B C 1
ATOM 2639 O O . SER B 1 7 ? -0.431 46.594 21.188 1 36.97 7 SER B O 1
ATOM 2641 N N . ALA B 1 8 ? 0.587 48.219 20.516 1 41 8 ALA B N 1
ATOM 2642 C CA . ALA B 1 8 ? 0.023 48.469 19.203 1 41 8 ALA B CA 1
ATOM 2643 C C . ALA B 1 8 ? 0.237 47.281 18.281 1 41 8 ALA B C 1
ATOM 2645 O O . ALA B 1 8 ? 1.376 46.906 17.953 1 41 8 ALA B O 1
ATOM 2646 N N . VAL B 1 9 ? -0.514 46.281 18.312 1 46.56 9 VAL B N 1
ATOM 2647 C CA . VAL B 1 9 ? -0.5 45.188 17.344 1 46.56 9 VAL B CA 1
ATOM 2648 C C . VAL B 1 9 ? -0.441 45.719 15.93 1 46.56 9 VAL B C 1
ATOM 2650 O O . VAL B 1 9 ? -1.317 46.5 15.516 1 46.56 9 VAL B O 1
ATOM 2653 N N . PRO B 1 10 ? 0.771 45.812 15.344 1 51.72 10 PRO B N 1
ATOM 2654 C CA . PRO B 1 10 ? 0.877 46.312 13.977 1 51.72 10 PRO B CA 1
ATOM 2655 C C . PRO B 1 10 ? -0.17 45.719 13.039 1 51.72 10 PRO B C 1
ATOM 2657 O O . PRO B 1 10 ? -0.754 44.656 13.359 1 51.72 10 PRO B O 1
ATOM 2660 N N . LEU B 1 11 ? -0.622 46.5 12 1 54.25 11 LEU B N 1
ATOM 2661 C CA . LEU B 1 11 ? -1.575 46.156 10.953 1 54.25 11 LEU B CA 1
ATOM 2662 C C . LEU B 1 11 ? -1.157 44.875 10.242 1 54.25 11 LEU B C 1
ATOM 2664 O O . LEU B 1 11 ? 0.036 44.594 10.133 1 54.25 11 LEU B O 1
ATOM 2668 N N . PRO B 1 12 ? -2.061 44 10 1 59.09 12 PRO B N 1
ATOM 2669 C CA . PRO B 1 12 ? -1.778 42.781 9.234 1 59.09 12 PRO B CA 1
ATOM 2670 C C . PRO B 1 12 ? -0.941 43.031 7.988 1 59.09 12 PRO B C 1
ATOM 2672 O O . PRO B 1 12 ? -0.958 44.156 7.457 1 59.09 12 PRO B O 1
ATOM 2675 N N . VAL B 1 13 ? 0.027 42.188 7.648 1 61.88 13 VAL B N 1
ATOM 2676 C CA . VAL B 1 13 ? 0.933 42.312 6.512 1 61.88 13 VAL B CA 1
ATOM 2677 C C . VAL B 1 13 ? 0.13 42.562 5.234 1 61.88 13 VAL B C 1
ATOM 2679 O O . VAL B 1 13 ? -0.705 41.719 4.859 1 61.88 13 VAL B O 1
ATOM 2682 N N . GLY B 1 14 ? 0.049 43.719 4.75 1 55.94 14 GLY B N 1
ATOM 2683 C CA . GLY B 1 14 ? -0.503 44.094 3.455 1 55.94 14 GLY B CA 1
ATOM 2684 C C . GLY B 1 14 ? 0.546 44.188 2.363 1 55.94 14 GLY B C 1
ATOM 2685 O O . GLY B 1 14 ? 1.654 43.656 2.516 1 55.94 14 GLY B O 1
ATOM 2686 N N . SER B 1 15 ? 0.183 44.594 1.147 1 53.72 15 SER B N 1
ATOM 2687 C CA . SER B 1 15 ? 1.004 44.688 -0.055 1 53.72 15 SER B CA 1
ATOM 2688 C C . SER B 1 15 ? 2.357 45.344 0.243 1 53.72 15 SER B C 1
ATOM 2690 O O . SER B 1 15 ? 3.369 44.969 -0.356 1 53.72 15 SER B O 1
ATOM 2692 N N . VAL B 1 16 ? 2.389 46.156 1.067 1 49.5 16 VAL B N 1
ATOM 2693 C CA . VAL B 1 16 ? 3.59 46.938 1.296 1 49.5 16 VAL B CA 1
ATOM 2694 C C . VAL B 1 16 ? 4.668 46.062 1.945 1 49.5 16 VAL B C 1
ATOM 2696 O O . VAL B 1 16 ? 5.863 46.281 1.729 1 49.5 16 VAL B O 1
ATOM 2699 N N . CYS B 1 17 ? 4.25 45.094 2.561 1 53.81 17 CYS B N 1
ATOM 2700 C CA . CYS B 1 17 ? 5.211 44.344 3.383 1 53.81 17 CYS B CA 1
ATOM 2701 C C . CYS B 1 17 ? 5.91 43.281 2.57 1 53.81 17 CYS B C 1
ATOM 2703 O O . CYS B 1 17 ? 6.914 42.719 3.014 1 53.81 17 CYS B O 1
ATOM 2705 N N . LEU B 1 18 ? 5.367 42.938 1.386 1 61.09 18 LEU B N 1
ATOM 2706 C CA . LEU B 1 18 ? 6.113 42 0.564 1 61.09 18 LEU B CA 1
ATOM 2707 C C . LEU B 1 18 ? 7.188 42.719 -0.251 1 61.09 18 LEU B C 1
ATOM 2709 O O . LEU B 1 18 ? 6.891 43.312 -1.287 1 61.09 18 LEU B O 1
ATOM 2713 N N . SER B 1 19 ? 8.18 43.188 0.389 1 60.84 19 SER B N 1
ATOM 2714 C CA . SER B 1 19 ? 9.258 43.812 -0.353 1 60.84 19 SER B CA 1
ATOM 2715 C C . SER B 1 19 ? 9.953 42.844 -1.289 1 60.84 19 SER B C 1
ATOM 2717 O O . SER B 1 19 ? 10.555 41.875 -0.837 1 60.84 19 SER B O 1
ATOM 2719 N N . VAL B 1 20 ? 9.477 42.844 -2.486 1 60.75 20 VAL B N 1
ATOM 2720 C CA . VAL B 1 20 ? 10.07 42 -3.518 1 60.75 20 VAL B CA 1
ATOM 2721 C C . VAL B 1 20 ? 11.086 42.812 -4.32 1 60.75 20 VAL B C 1
ATOM 2723 O O . VAL B 1 20 ? 10.844 43.969 -4.656 1 60.75 20 VAL B O 1
ATOM 2726 N N . CYS B 1 21 ? 12.289 42.25 -4.246 1 60.09 21 CYS B N 1
ATOM 2727 C CA . CYS B 1 21 ? 13.281 42.875 -5.113 1 60.09 21 CYS B CA 1
ATOM 2728 C C . CYS B 1 21 ? 12.742 43.031 -6.531 1 60.09 21 CYS B C 1
ATOM 2730 O O . CYS B 1 21 ? 12.297 42.062 -7.145 1 60.09 21 CYS B O 1
ATOM 2732 N N . PRO B 1 22 ? 12.609 44.156 -6.883 1 60.34 22 PRO B N 1
ATOM 2733 C CA . PRO B 1 22 ? 11.977 44.406 -8.18 1 60.34 22 PRO B CA 1
ATOM 2734 C C . PRO B 1 22 ? 12.633 43.625 -9.32 1 60.34 22 PRO B C 1
ATOM 2736 O O . PRO B 1 22 ? 11.953 43.25 -10.273 1 60.34 22 PRO B O 1
ATOM 2739 N N . ALA B 1 23 ? 14.008 43.531 -9.188 1 63.41 23 ALA B N 1
ATOM 2740 C CA . ALA B 1 23 ? 14.703 43 -10.344 1 63.41 23 ALA B CA 1
ATOM 2741 C C . ALA B 1 23 ? 14.43 41.5 -10.484 1 63.41 23 ALA B C 1
ATOM 2743 O O . ALA B 1 23 ? 14.141 41 -11.586 1 63.41 23 ALA B O 1
ATOM 2744 N N . GLU B 1 24 ? 14.422 40.875 -9.391 1 70.12 24 GLU B N 1
ATOM 2745 C CA . GLU B 1 24 ? 14.391 39.406 -9.523 1 70.12 24 GLU B CA 1
ATOM 2746 C C . GLU B 1 24 ? 13.141 38.812 -8.883 1 70.12 24 GLU B C 1
ATOM 2748 O O . GLU B 1 24 ? 12.797 37.656 -9.133 1 70.12 24 GLU B O 1
ATOM 2753 N N . GLY B 1 25 ? 12.359 39.781 -8.266 1 69.62 25 GLY B N 1
ATOM 2754 C CA . GLY B 1 25 ? 11.148 39.312 -7.609 1 69.62 25 GLY B CA 1
ATOM 2755 C C . GLY B 1 25 ? 11.422 38.5 -6.355 1 69.62 25 GLY B C 1
ATOM 2756 O O . GLY B 1 25 ? 10.617 37.656 -5.965 1 69.62 25 GLY B O 1
ATOM 2757 N N . ARG B 1 26 ? 12.625 38.656 -5.887 1 75 26 ARG B N 1
ATOM 2758 C CA . ARG B 1 26 ? 13.008 37.969 -4.672 1 75 26 ARG B CA 1
ATOM 2759 C C . ARG B 1 26 ? 12.43 38.625 -3.434 1 75 26 ARG B C 1
ATOM 2761 O O . ARG B 1 26 ? 12.391 39.875 -3.354 1 75 26 ARG B O 1
ATOM 2768 N N . LEU B 1 27 ? 11.844 37.812 -2.613 1 74.31 27 LEU B N 1
ATOM 2769 C CA . LEU B 1 27 ? 11.352 38.344 -1.344 1 74.31 27 LEU B CA 1
ATOM 2770 C C . LEU B 1 27 ? 12.508 38.812 -0.471 1 74.31 27 LEU B C 1
ATOM 2772 O O . LEU B 1 27 ? 13.453 38.062 -0.215 1 74.31 27 LEU B O 1
ATOM 2776 N N . VAL B 1 28 ? 12.5 40.094 -0.315 1 71.62 28 VAL B N 1
ATOM 2777 C CA . VAL B 1 28 ? 13.539 40.656 0.54 1 71.62 28 VAL B CA 1
ATOM 2778 C C . VAL B 1 28 ? 13.023 40.781 1.974 1 71.62 28 VAL B C 1
ATOM 2780 O O . VAL B 1 28 ? 11.898 41.219 2.205 1 71.62 28 VAL B O 1
ATOM 2783 N N . GLY B 1 29 ? 13.797 40.188 2.943 1 78.75 29 GLY B N 1
ATOM 2784 C CA . GLY B 1 29 ? 13.469 40.281 4.355 1 78.75 29 GLY B CA 1
ATOM 2785 C C . GLY B 1 29 ? 12.461 39.25 4.82 1 78.75 29 GLY B C 1
ATOM 2786 O O . GLY B 1 29 ? 11.461 39.594 5.453 1 78.75 29 GLY B O 1
ATOM 2787 N N . GLU B 1 30 ? 12.68 38.094 4.492 1 82.5 30 GLU B N 1
ATOM 2788 C CA . GLU B 1 30 ? 11.789 36.969 4.855 1 82.5 30 GLU B CA 1
ATOM 2789 C C . GLU B 1 30 ? 11.594 36.906 6.367 1 82.5 30 GLU B C 1
ATOM 2791 O O . GLU B 1 30 ? 10.492 36.625 6.844 1 82.5 30 GLU B O 1
ATOM 2796 N N . ASN B 1 31 ? 12.609 37.188 7.078 1 85.12 31 ASN B N 1
ATOM 2797 C CA . ASN B 1 31 ? 12.508 37.156 8.531 1 85.12 31 ASN B CA 1
ATOM 2798 C C . ASN B 1 31 ? 11.555 38.25 9.047 1 85.12 31 ASN B C 1
ATOM 2800 O O . ASN B 1 31 ? 10.734 38 9.93 1 85.12 31 ASN B O 1
ATOM 2804 N N . ALA B 1 32 ? 11.688 39.344 8.484 1 82.69 32 ALA B N 1
ATOM 2805 C CA . ALA B 1 32 ? 10.805 40.438 8.875 1 82.69 32 ALA B CA 1
ATOM 2806 C C . ALA B 1 32 ? 9.352 40.125 8.523 1 82.69 32 ALA B C 1
ATOM 2808 O O . ALA B 1 32 ? 8.438 40.469 9.273 1 82.69 32 ALA B O 1
ATOM 2809 N N . LEU B 1 33 ? 9.195 39.531 7.438 1 84.38 33 LEU B N 1
ATOM 2810 C CA . LEU B 1 33 ? 7.852 39.156 7.023 1 84.38 33 LEU B CA 1
ATOM 2811 C C . LEU B 1 33 ? 7.254 38.125 8.008 1 84.38 33 LEU B C 1
ATOM 2813 O O . LEU B 1 33 ? 6.098 38.281 8.406 1 84.38 33 LEU B O 1
ATOM 2817 N N . ARG B 1 34 ? 8.008 37.188 8.383 1 89.75 34 ARG B N 1
ATOM 2818 C CA . ARG B 1 34 ? 7.551 36.188 9.312 1 89.75 34 ARG B CA 1
ATOM 2819 C C . ARG B 1 34 ? 7.176 36.781 10.656 1 89.75 34 ARG B C 1
ATOM 2821 O O . ARG B 1 34 ? 6.156 36.406 11.25 1 89.75 34 ARG B O 1
ATOM 2828 N N . ASP B 1 35 ? 8.023 37.688 11.086 1 87.62 35 ASP B N 1
ATOM 2829 C CA . ASP B 1 35 ? 7.75 38.312 12.359 1 87.62 35 ASP B CA 1
ATOM 2830 C C . ASP B 1 35 ? 6.441 39.094 12.312 1 87.62 35 ASP B C 1
ATOM 2832 O O . ASP B 1 35 ? 5.656 39.062 13.266 1 87.62 35 ASP B O 1
ATOM 2836 N N . ARG B 1 36 ? 6.234 39.719 11.258 1 85.19 36 ARG B N 1
ATOM 2837 C CA . ARG B 1 36 ? 5.016 40.5 11.109 1 85.19 36 ARG B CA 1
ATOM 2838 C C . ARG B 1 36 ? 3.789 39.594 11.008 1 85.19 36 ARG B C 1
ATOM 2840 O O . ARG B 1 36 ? 2.744 39.906 11.594 1 85.19 36 ARG B O 1
ATOM 2847 N N . VAL B 1 37 ? 3.953 38.562 10.25 1 88.75 37 VAL B N 1
ATOM 2848 C CA . VAL B 1 37 ? 2.846 37.625 10.078 1 88.75 37 VAL B CA 1
ATOM 2849 C C . VAL B 1 37 ? 2.52 36.969 11.422 1 88.75 37 VAL B C 1
ATOM 2851 O O . VAL B 1 37 ? 1.349 36.75 11.742 1 88.75 37 VAL B O 1
ATOM 2854 N N . CYS B 1 38 ? 3.518 36.656 12.117 1 88.44 38 CYS B N 1
ATOM 2855 C CA . CYS B 1 38 ? 3.326 36 13.414 1 88.44 38 CYS B CA 1
ATOM 2856 C C . CYS B 1 38 ? 2.543 36.906 14.359 1 88.44 38 CYS B C 1
ATOM 2858 O O . CYS B 1 38 ? 1.687 36.438 15.109 1 88.44 38 CYS B O 1
ATOM 2860 N N . LEU B 1 39 ? 2.77 38.156 14.242 1 80.62 39 LEU B N 1
ATOM 2861 C CA . LEU B 1 39 ? 2.188 39.094 15.18 1 80.62 39 LEU B CA 1
ATOM 2862 C C . LEU B 1 39 ? 0.795 39.531 14.727 1 80.62 39 LEU B C 1
ATOM 2864 O O . LEU B 1 39 ? -0.121 39.656 15.547 1 80.62 39 LEU B O 1
ATOM 2868 N N . SER B 1 40 ? 0.676 39.781 13.445 1 83.06 40 SER B N 1
ATOM 2869 C CA . SER B 1 40 ? -0.547 40.469 13.016 1 83.06 40 SER B CA 1
ATOM 2870 C C . SER B 1 40 ? -1.268 39.656 11.938 1 83.06 40 SER B C 1
ATOM 2872 O O . SER B 1 40 ? -2.332 40.062 11.469 1 83.06 40 SER B O 1
ATOM 2874 N N . GLY B 1 41 ? -0.754 38.562 11.609 1 84.75 41 GLY B N 1
ATOM 2875 C CA . GLY B 1 41 ? -1.389 37.781 10.547 1 84.75 41 GLY B CA 1
ATOM 2876 C C . GLY B 1 41 ? -1.207 38.406 9.172 1 84.75 41 GLY B C 1
ATOM 2877 O O . GLY B 1 41 ? -0.35 39.25 8.984 1 84.75 41 GLY B O 1
ATOM 2878 N N . CYS B 1 42 ? -1.968 37.812 8.203 1 87.81 42 CYS B N 1
ATOM 2879 C CA . CYS B 1 42 ? -1.895 38.25 6.809 1 87.81 42 CYS B CA 1
ATOM 2880 C C . CYS B 1 42 ? -3.264 38.656 6.301 1 87.81 42 CYS B C 1
ATOM 2882 O O . CYS B 1 42 ? -4.285 38.094 6.684 1 87.81 42 CYS B O 1
ATOM 2884 N N . VAL B 1 43 ? -3.189 39.781 5.48 1 87.81 43 VAL B N 1
ATOM 2885 C CA . VAL B 1 43 ? -4.438 40.156 4.824 1 87.81 43 VAL B CA 1
ATOM 2886 C C . VAL B 1 43 ? -4.863 39.062 3.854 1 87.81 43 VAL B C 1
ATOM 2888 O O . VAL B 1 43 ? -4.02 38.406 3.23 1 87.81 43 VAL B O 1
ATOM 2891 N N . PRO B 1 44 ? -6.141 38.875 3.725 1 89.19 44 PRO B N 1
ATOM 2892 C CA . PRO B 1 44 ? -6.668 37.75 2.924 1 89.19 44 PRO B CA 1
ATOM 2893 C C . PRO B 1 44 ? -6.113 37.75 1.501 1 89.19 44 PRO B C 1
ATOM 2895 O O . PRO B 1 44 ? -5.848 36.688 0.951 1 89.19 44 PRO B O 1
ATOM 2898 N N . GLU B 1 45 ? -5.852 38.844 0.914 1 88.19 45 GLU B N 1
ATOM 2899 C CA . GLU B 1 45 ? -5.441 38.938 -0.484 1 88.19 45 GLU B CA 1
ATOM 2900 C C . GLU B 1 45 ? -4.02 38.406 -0.676 1 88.19 45 GLU B C 1
ATOM 2902 O O . GLU B 1 45 ? -3.658 37.969 -1.769 1 88.19 45 GLU B O 1
ATOM 2907 N N . LEU B 1 46 ? -3.271 38.406 0.392 1 90.19 46 LEU B N 1
ATOM 2908 C CA . LEU B 1 46 ? -1.864 38.031 0.28 1 90.19 46 LEU B CA 1
ATOM 2909 C C . LEU B 1 46 ? -1.631 36.625 0.802 1 90.19 46 LEU B C 1
ATOM 2911 O O . LEU B 1 46 ? -0.55 36.062 0.616 1 90.19 46 LEU B O 1
ATOM 2915 N N . ARG B 1 47 ? -2.604 36 1.387 1 94.06 47 ARG B N 1
ATOM 2916 C CA . ARG B 1 47 ? -2.449 34.719 2.064 1 94.06 47 ARG B CA 1
ATOM 2917 C C . ARG B 1 47 ? -1.943 33.656 1.102 1 94.06 47 ARG B C 1
ATOM 2919 O O . ARG B 1 47 ? -1.054 32.875 1.445 1 94.06 47 ARG B O 1
ATOM 2926 N N . ARG B 1 48 ? -2.537 33.719 -0.047 1 94.62 48 ARG B N 1
ATOM 2927 C CA . ARG B 1 48 ? -2.189 32.719 -1.034 1 94.62 48 ARG B CA 1
ATOM 2928 C C . ARG B 1 48 ? -0.688 32.688 -1.305 1 94.62 48 ARG B C 1
ATOM 2930 O O . ARG B 1 48 ? -0.059 31.641 -1.303 1 94.62 48 ARG B O 1
ATOM 2937 N N . GLU B 1 49 ? -0.127 33.844 -1.475 1 91.25 49 GLU B N 1
ATOM 2938 C CA . GLU B 1 49 ? 1.294 33.969 -1.786 1 91.25 49 GLU B CA 1
ATOM 2939 C C . GLU B 1 49 ? 2.152 33.75 -0.542 1 91.25 49 GLU B C 1
ATOM 2941 O O . GLU B 1 49 ? 3.16 33.031 -0.59 1 91.25 49 GLU B O 1
ATOM 2946 N N . VAL B 1 50 ? 1.795 34.344 0.512 1 92.38 50 VAL B N 1
ATOM 2947 C CA . VAL B 1 50 ? 2.574 34.281 1.744 1 92.38 50 VAL B CA 1
ATOM 2948 C C . VAL B 1 50 ? 2.631 32.875 2.273 1 92.38 50 VAL B C 1
ATOM 2950 O O . VAL B 1 50 ? 3.672 32.406 2.762 1 92.38 50 VAL B O 1
ATOM 2953 N N . TRP B 1 51 ? 1.527 32.125 2.158 1 96.44 51 TRP B N 1
ATOM 2954 C CA . TRP B 1 51 ? 1.466 30.766 2.664 1 96.44 51 TRP B CA 1
ATOM 2955 C C . TRP B 1 51 ? 2.457 29.859 1.931 1 96.44 51 TRP B C 1
ATOM 2957 O O . TRP B 1 51 ? 3.031 28.953 2.523 1 96.44 51 TRP B O 1
ATOM 2967 N N . LYS B 1 52 ? 2.646 30.109 0.677 1 95.38 52 LYS B N 1
ATOM 2968 C CA . LYS B 1 52 ? 3.59 29.297 -0.095 1 95.38 52 LYS B CA 1
ATOM 2969 C C . LYS B 1 52 ? 5.016 29.484 0.421 1 95.38 52 LYS B C 1
ATOM 2971 O O . LYS B 1 52 ? 5.816 28.547 0.384 1 95.38 52 LYS B O 1
ATOM 2976 N N . HIS B 1 53 ? 5.293 30.672 0.924 1 92.56 53 HIS B N 1
ATOM 2977 C CA . HIS B 1 53 ? 6.586 30.922 1.551 1 92.56 53 HIS B CA 1
ATOM 2978 C C . HIS B 1 53 ? 6.648 30.297 2.943 1 92.56 53 HIS B C 1
ATOM 2980 O O . HIS B 1 53 ? 7.637 29.656 3.293 1 92.56 53 HIS B O 1
ATOM 2986 N N . LEU B 1 54 ? 5.625 30.422 3.719 1 94.12 54 LEU B N 1
ATOM 2987 C CA . LEU B 1 54 ? 5.609 29.969 5.102 1 94.12 54 LEU B CA 1
ATOM 2988 C C . LEU B 1 54 ? 5.676 28.438 5.172 1 94.12 54 LEU B C 1
ATOM 2990 O O . LEU B 1 54 ? 6.293 27.891 6.082 1 94.12 54 LEU B O 1
ATOM 2994 N N . LEU B 1 55 ? 5.074 27.75 4.172 1 95.94 55 LEU B N 1
ATOM 2995 C CA . LEU B 1 55 ? 5.02 26.281 4.156 1 95.94 55 LEU B CA 1
ATOM 2996 C C . LEU B 1 55 ? 6.234 25.703 3.449 1 95.94 55 LEU B C 1
ATOM 2998 O O . LEU B 1 55 ? 6.379 24.484 3.363 1 95.94 55 LEU B O 1
ATOM 3002 N N . GLY B 1 56 ? 7.055 26.547 2.84 1 93.56 56 GLY B N 1
ATOM 3003 C CA . GLY B 1 56 ? 8.289 26.094 2.219 1 93.56 56 GLY B CA 1
ATOM 3004 C C . GLY B 1 56 ? 8.094 25.594 0.801 1 93.56 56 GLY B C 1
ATOM 3005 O O . GLY B 1 56 ? 8.922 24.828 0.29 1 93.56 56 GLY B O 1
ATOM 3006 N N . LEU B 1 57 ? 6.965 25.906 0.216 1 95.06 57 LEU B N 1
ATOM 3007 C CA . LEU B 1 57 ? 6.75 25.531 -1.179 1 95.06 57 LEU B CA 1
ATOM 3008 C C . LEU B 1 57 ? 7.719 26.281 -2.092 1 95.06 57 LEU B C 1
ATOM 3010 O O . LEU B 1 57 ? 8.195 25.719 -3.082 1 95.06 57 LEU B O 1
ATOM 3014 N N . TYR B 1 58 ? 7.902 27.578 -1.721 1 92.38 58 TYR B N 1
ATOM 3015 C CA . TYR B 1 58 ? 8.922 28.359 -2.412 1 92.38 58 TYR B CA 1
ATOM 3016 C C . TYR B 1 58 ? 10.25 28.297 -1.672 1 92.38 58 TYR B C 1
ATOM 3018 O O . TYR B 1 58 ? 10.328 28.641 -0.488 1 92.38 58 TYR B O 1
ATOM 3026 N N . PRO B 1 59 ? 11.297 27.844 -2.438 1 90.44 59 PRO B N 1
ATOM 3027 C CA . PRO B 1 59 ? 12.609 27.922 -1.804 1 90.44 59 PRO B CA 1
ATOM 3028 C C . PRO B 1 59 ? 12.992 29.344 -1.407 1 90.44 59 PRO B C 1
ATOM 3030 O O . PRO B 1 59 ? 12.656 30.297 -2.115 1 90.44 59 PRO B O 1
ATOM 3033 N N . ARG B 1 60 ? 13.719 29.391 -0.314 1 86.5 60 ARG B N 1
ATOM 3034 C CA . ARG B 1 60 ? 14.18 30.688 0.135 1 86.5 60 ARG B CA 1
ATOM 3035 C C . ARG B 1 60 ? 15.023 31.375 -0.938 1 86.5 60 ARG B C 1
ATOM 3037 O O . ARG B 1 60 ? 15.891 30.75 -1.541 1 86.5 60 ARG B O 1
ATOM 3044 N N . GLY B 1 61 ? 14.648 32.562 -1.19 1 84 61 GLY B N 1
ATOM 3045 C CA . GLY B 1 61 ? 15.414 33.344 -2.15 1 84 61 GLY B CA 1
ATOM 3046 C C . GLY B 1 61 ? 15.023 33.062 -3.59 1 84 61 GLY B C 1
ATOM 3047 O O . GLY B 1 61 ? 15.664 33.562 -4.52 1 84 61 GLY B O 1
ATOM 3048 N N . SER B 1 62 ? 14.039 32.312 -3.783 1 88.12 62 SER B N 1
ATOM 3049 C CA . SER B 1 62 ? 13.633 31.984 -5.145 1 88.12 62 SER B CA 1
ATOM 3050 C C . SER B 1 62 ? 13.18 33.219 -5.902 1 88.12 62 SER B C 1
ATOM 3052 O O . SER B 1 62 ? 12.594 34.156 -5.312 1 88.12 62 SER B O 1
ATOM 3054 N N . THR B 1 63 ? 13.492 33.25 -7.191 1 88.62 63 THR B N 1
ATOM 3055 C CA . THR B 1 63 ? 13.062 34.344 -8.07 1 88.62 63 THR B CA 1
ATOM 3056 C C . THR B 1 63 ? 11.641 34.125 -8.57 1 88.62 63 THR B C 1
ATOM 3058 O O . THR B 1 63 ? 11.094 33.031 -8.406 1 88.62 63 THR B O 1
ATOM 3061 N N . ALA B 1 64 ? 11.086 35.188 -9.18 1 88.12 64 ALA B N 1
ATOM 3062 C CA . ALA B 1 64 ? 9.742 35.094 -9.742 1 88.12 64 ALA B CA 1
ATOM 3063 C C . ALA B 1 64 ? 9.695 34.031 -10.836 1 88.12 64 ALA B C 1
ATOM 3065 O O . ALA B 1 64 ? 8.703 33.281 -10.961 1 88.12 64 ALA B O 1
ATOM 3066 N N . ALA B 1 65 ? 10.75 33.938 -11.602 1 90.62 65 ALA B N 1
ATOM 3067 C CA . ALA B 1 65 ? 10.82 32.969 -12.688 1 90.62 65 ALA B CA 1
ATOM 3068 C C . ALA B 1 65 ? 10.883 31.547 -12.156 1 90.62 65 ALA B C 1
ATOM 3070 O O . ALA B 1 65 ? 10.234 30.656 -12.695 1 90.62 65 ALA B O 1
ATOM 3071 N N . GLU B 1 66 ? 11.641 31.391 -11.172 1 92 66 GLU B N 1
ATOM 3072 C CA . GLU B 1 66 ? 11.766 30.062 -10.547 1 92 66 GLU B CA 1
ATOM 3073 C C . GLU B 1 66 ? 10.43 29.625 -9.945 1 92 66 GLU B C 1
ATOM 3075 O O . GLU B 1 66 ? 10.055 28.453 -10.062 1 92 66 GLU B O 1
ATOM 3080 N N . ARG B 1 67 ? 9.734 30.547 -9.352 1 93.38 67 ARG B N 1
ATOM 3081 C CA . ARG B 1 67 ? 8.453 30.234 -8.727 1 93.38 67 ARG B CA 1
ATOM 3082 C C . ARG B 1 67 ? 7.398 29.906 -9.781 1 93.38 67 ARG B C 1
ATOM 3084 O O . ARG B 1 67 ? 6.555 29.031 -9.57 1 93.38 67 ARG B O 1
ATOM 3091 N N . ALA B 1 68 ? 7.48 30.594 -10.906 1 92.69 68 ALA B N 1
ATOM 3092 C CA . ALA B 1 68 ? 6.559 30.297 -12 1 92.69 68 ALA B CA 1
ATOM 3093 C C . ALA B 1 68 ? 6.793 28.906 -12.562 1 92.69 68 ALA B C 1
ATOM 3095 O O . ALA B 1 68 ? 5.84 28.188 -12.898 1 92.69 68 ALA B O 1
ATOM 3096 N N . ALA B 1 69 ? 8.047 28.562 -12.68 1 94.5 69 ALA B N 1
ATOM 3097 C CA . ALA B 1 69 ? 8.391 27.219 -13.156 1 94.5 69 ALA B CA 1
ATOM 3098 C C . ALA B 1 69 ? 7.914 26.156 -12.172 1 94.5 69 ALA B C 1
ATOM 3100 O O . ALA B 1 69 ? 7.434 25.094 -12.586 1 94.5 69 ALA B O 1
ATOM 3101 N N . LEU B 1 70 ? 8.047 26.422 -10.938 1 94.25 70 LEU B N 1
ATOM 3102 C CA . LEU B 1 70 ? 7.602 25.5 -9.898 1 94.25 70 LEU B CA 1
ATOM 3103 C C . LEU B 1 70 ? 6.086 25.328 -9.945 1 94.25 70 LEU B C 1
ATOM 3105 O O . LEU B 1 70 ? 5.586 24.203 -9.789 1 94.25 70 LEU B O 1
ATOM 3109 N N . ALA B 1 71 ? 5.453 26.391 -10.164 1 93.88 71 ALA B N 1
ATOM 3110 C CA . ALA B 1 71 ? 3.994 26.328 -10.234 1 93.88 71 ALA B CA 1
ATOM 3111 C C . ALA B 1 71 ? 3.529 25.453 -11.383 1 93.88 71 ALA B C 1
ATOM 3113 O O . ALA B 1 71 ? 2.559 24.703 -11.25 1 93.88 71 ALA B O 1
ATOM 3114 N N . GLN B 1 72 ? 4.223 25.516 -12.438 1 95.88 72 GLN B N 1
ATOM 3115 C CA . GLN B 1 72 ? 3.893 24.672 -13.578 1 95.88 72 GLN B CA 1
ATOM 3116 C C . GLN B 1 72 ? 4.148 23.203 -13.273 1 95.88 72 GLN B C 1
ATOM 3118 O O . GLN B 1 72 ? 3.352 22.328 -13.648 1 95.88 72 GLN B O 1
ATOM 3123 N N . LYS B 1 73 ? 5.211 23.031 -12.672 1 96 73 LYS B N 1
ATOM 3124 C CA . LYS B 1 73 ? 5.547 21.656 -12.289 1 96 73 LYS B CA 1
ATOM 3125 C C . LYS B 1 73 ? 4.516 21.094 -11.312 1 96 73 LYS B C 1
ATOM 3127 O O . LYS B 1 73 ? 4.141 19.922 -11.406 1 96 73 LYS B O 1
ATOM 3132 N N . TRP B 1 74 ? 4.082 21.938 -10.367 1 95.31 74 TRP B N 1
ATOM 3133 C CA . TRP B 1 74 ? 3.062 21.531 -9.406 1 95.31 74 TRP B CA 1
ATOM 3134 C C . TRP B 1 74 ? 1.789 21.094 -10.117 1 95.31 74 TRP B C 1
ATOM 3136 O O . TRP B 1 74 ? 1.196 20.062 -9.766 1 95.31 74 TRP B O 1
ATOM 3146 N N . GLN B 1 75 ? 1.447 21.844 -11.125 1 97.19 75 GLN B N 1
ATOM 3147 C CA . GLN B 1 75 ? 0.24 21.516 -11.875 1 97.19 75 GLN B CA 1
ATOM 3148 C C . GLN B 1 75 ? 0.385 20.188 -12.617 1 97.19 75 GLN B C 1
ATOM 3150 O O . GLN B 1 75 ? -0.52 19.359 -12.578 1 97.19 75 GLN B O 1
ATOM 3155 N N . SER B 1 76 ? 1.486 20.031 -13.258 1 97.44 76 SER B N 1
ATOM 3156 C CA . SER B 1 76 ? 1.733 18.812 -14.039 1 97.44 76 SER B CA 1
ATOM 3157 C C . SER B 1 76 ? 1.798 17.578 -13.141 1 97.44 76 SER B C 1
ATOM 3159 O O . SER B 1 76 ? 1.171 16.562 -13.438 1 97.44 76 SER B O 1
ATOM 3161 N N . ASP B 1 77 ? 2.545 17.688 -12.062 1 97.31 77 ASP B N 1
ATOM 3162 C CA . ASP B 1 77 ? 2.688 16.578 -11.141 1 97.31 77 ASP B CA 1
ATOM 3163 C C . ASP B 1 77 ? 1.348 16.203 -10.508 1 97.31 77 ASP B C 1
ATOM 3165 O O . ASP B 1 77 ? 1.034 15.031 -10.336 1 97.31 77 ASP B O 1
ATOM 3169 N N . TYR B 1 78 ? 0.621 17.203 -10.172 1 98.06 78 TYR B N 1
ATOM 3170 C CA . TYR B 1 78 ? -0.681 16.953 -9.562 1 98.06 78 TYR B CA 1
ATOM 3171 C C . TYR B 1 78 ? -1.604 16.234 -10.531 1 98.06 78 TYR B C 1
ATOM 3173 O O . TYR B 1 78 ? -2.295 15.281 -10.148 1 98.06 78 TYR B O 1
ATOM 3181 N N . ARG B 1 79 ? -1.632 16.656 -11.734 1 97.44 79 ARG B N 1
ATOM 3182 C CA . ARG B 1 79 ? -2.449 16 -12.75 1 97.44 79 ARG B CA 1
ATOM 3183 C C . ARG B 1 79 ? -2.043 14.539 -12.914 1 97.44 79 ARG B C 1
ATOM 3185 O O . ARG B 1 79 ? -2.9 13.656 -13.039 1 97.44 79 ARG B O 1
ATOM 3192 N N . THR B 1 80 ? -0.791 14.352 -12.938 1 97.12 80 THR B N 1
ATOM 3193 C CA . THR B 1 80 ? -0.256 13 -13.07 1 97.12 80 THR B CA 1
ATOM 3194 C C . THR B 1 80 ? -0.699 12.125 -11.906 1 97.12 80 THR B C 1
ATOM 3196 O O . THR B 1 80 ? -1.149 10.992 -12.102 1 97.12 80 THR B O 1
ATOM 3199 N N . LEU B 1 81 ? -0.582 12.633 -10.734 1 97.69 81 LEU B N 1
ATOM 3200 C CA . LEU B 1 81 ? -0.963 11.891 -9.531 1 97.69 81 LEU B CA 1
ATOM 3201 C C . LEU B 1 81 ? -2.459 11.594 -9.531 1 97.69 81 LEU B C 1
ATOM 3203 O O . LEU B 1 81 ? -2.871 10.477 -9.211 1 97.69 81 LEU B O 1
ATOM 3207 N N . ARG B 1 82 ? -3.223 12.586 -9.859 1 97.31 82 ARG B N 1
ATOM 3208 C CA . ARG B 1 82 ? -4.668 12.406 -9.898 1 97.31 82 ARG B CA 1
ATOM 3209 C C . ARG B 1 82 ? -5.059 11.32 -10.898 1 97.31 82 ARG B C 1
ATOM 3211 O O . ARG B 1 82 ? -5.953 10.516 -10.633 1 97.31 82 ARG B O 1
ATOM 3218 N N . GLN B 1 83 ? -4.398 11.281 -12.008 1 96.81 83 GLN B N 1
ATOM 3219 C CA . GLN B 1 83 ? -4.695 10.312 -13.055 1 96.81 83 GLN B CA 1
ATOM 3220 C C . GLN B 1 83 ? -4.387 8.891 -12.586 1 96.81 83 GLN B C 1
ATOM 3222 O O . GLN B 1 83 ? -5.043 7.938 -13.008 1 96.81 83 GLN B O 1
ATOM 3227 N N . GLN B 1 84 ? -3.457 8.758 -11.797 1 96.12 84 GLN B N 1
ATOM 3228 C CA . GLN B 1 84 ? -3.064 7.438 -11.32 1 96.12 84 GLN B CA 1
ATOM 3229 C C . GLN B 1 84 ? -4.227 6.738 -10.609 1 96.12 84 GLN B C 1
ATOM 3231 O O . GLN B 1 84 ? -4.512 5.57 -10.883 1 96.12 84 GLN B O 1
ATOM 3236 N N . TRP B 1 85 ? -4.914 7.48 -9.68 1 95.62 85 TRP B N 1
ATOM 3237 C CA . TRP B 1 85 ? -5.977 6.797 -8.945 1 95.62 85 TRP B CA 1
ATOM 3238 C C . TRP B 1 85 ? -7.289 6.848 -9.719 1 95.62 85 TRP B C 1
ATOM 3240 O O . TRP B 1 85 ? -8.148 5.973 -9.562 1 95.62 85 TRP B O 1
ATOM 3250 N N . GLN B 1 86 ? -7.438 7.805 -10.625 1 96.5 86 GLN B N 1
ATOM 3251 C CA . GLN B 1 86 ? -8.656 7.871 -11.43 1 96.5 86 GLN B CA 1
ATOM 3252 C C . GLN B 1 86 ? -8.68 6.766 -12.484 1 96.5 86 GLN B C 1
ATOM 3254 O O . GLN B 1 86 ? -9.75 6.371 -12.945 1 96.5 86 GLN B O 1
ATOM 3259 N N . SER B 1 87 ? -7.516 6.281 -12.859 1 95.56 87 SER B N 1
ATOM 3260 C CA . SER B 1 87 ? -7.422 5.285 -13.922 1 95.56 87 SER B CA 1
ATOM 3261 C C . SER B 1 87 ? -7.441 3.869 -13.359 1 95.56 87 SER B C 1
ATOM 3263 O O . SER B 1 87 ? -7.301 2.895 -14.102 1 95.56 87 SER B O 1
ATOM 3265 N N . MET B 1 88 ? -7.551 3.719 -12.133 1 94.75 88 MET B N 1
ATOM 3266 C CA . MET B 1 88 ? -7.598 2.381 -11.555 1 94.75 88 MET B CA 1
ATOM 3267 C C . MET B 1 88 ? -8.766 1.579 -12.125 1 94.75 88 MET B C 1
ATOM 3269 O O . MET B 1 88 ? -9.891 2.078 -12.203 1 94.75 88 MET B O 1
ATOM 3273 N N . VAL B 1 89 ? -8.445 0.379 -12.523 1 93.44 89 VAL B N 1
ATOM 3274 C CA . VAL B 1 89 ? -9.484 -0.493 -13.062 1 93.44 89 VAL B CA 1
ATOM 3275 C C . VAL B 1 89 ? -10.188 -1.223 -11.914 1 93.44 89 VAL B C 1
ATOM 3277 O O . VAL B 1 89 ? -9.609 -1.417 -10.844 1 93.44 89 VAL B O 1
ATOM 3280 N N . PRO B 1 90 ? -11.422 -1.621 -12.109 1 93.88 90 PRO B N 1
ATOM 3281 C CA . PRO B 1 90 ? -12.211 -2.242 -11.047 1 93.88 90 PRO B CA 1
ATOM 3282 C C . PRO B 1 90 ? -11.523 -3.469 -10.445 1 93.88 90 PRO B C 1
ATOM 3284 O O . PRO B 1 90 ? -11.508 -3.633 -9.219 1 93.88 90 PRO B O 1
ATOM 3287 N N . ALA B 1 91 ? -10.938 -4.352 -11.234 1 94.31 91 ALA B N 1
ATOM 3288 C CA . ALA B 1 91 ? -10.266 -5.551 -10.742 1 94.31 91 ALA B CA 1
ATOM 3289 C C . ALA B 1 91 ? -9.086 -5.188 -9.844 1 94.31 91 ALA B C 1
ATOM 3291 O O . ALA B 1 91 ? -8.789 -5.902 -8.883 1 94.31 91 ALA B O 1
ATOM 3292 N N . GLN B 1 92 ? -8.445 -4.055 -10.164 1 95.25 92 GLN B N 1
ATOM 3293 C CA . GLN B 1 92 ? -7.348 -3.543 -9.352 1 95.25 92 GLN B CA 1
ATOM 3294 C C . GLN B 1 92 ? -7.852 -3.053 -7.996 1 95.25 92 GLN B C 1
ATOM 3296 O O . GLN B 1 92 ? -7.285 -3.402 -6.957 1 95.25 92 GLN B O 1
ATOM 3301 N N . GLU B 1 93 ? -8.883 -2.221 -8.008 1 95.31 93 GLU B N 1
ATOM 3302 C CA . GLU B 1 93 ? -9.445 -1.682 -6.773 1 95.31 93 GLU B CA 1
ATOM 3303 C C . GLU B 1 93 ? -9.875 -2.799 -5.828 1 95.31 93 GLU B C 1
ATOM 3305 O O . GLU B 1 93 ? -9.719 -2.682 -4.609 1 95.31 93 GLU B O 1
ATOM 3310 N N . ALA B 1 94 ? -10.383 -3.881 -6.398 1 95.44 94 ALA B N 1
ATOM 3311 C CA . ALA B 1 94 ? -10.852 -5.02 -5.613 1 95.44 94 ALA B CA 1
ATOM 3312 C C . ALA B 1 94 ? -9.695 -5.695 -4.883 1 95.44 94 ALA B C 1
ATOM 3314 O O . ALA B 1 94 ? -9.891 -6.363 -3.869 1 95.44 94 ALA B O 1
ATOM 3315 N N . ARG B 1 95 ? -8.508 -5.496 -5.34 1 95.81 95 ARG B N 1
ATOM 3316 C CA . ARG B 1 95 ? -7.328 -6.172 -4.801 1 95.81 95 ARG B CA 1
ATOM 3317 C C . ARG B 1 95 ? -6.449 -5.199 -4.02 1 95.81 95 ARG B C 1
ATOM 3319 O O . ARG B 1 95 ? -5.285 -5.488 -3.75 1 95.81 95 ARG B O 1
ATOM 3326 N N . CYS B 1 96 ? -6.953 -4.023 -3.752 1 95.38 96 CYS B N 1
ATOM 3327 C CA . CYS B 1 96 ? -6.273 -3 -2.967 1 95.38 96 CYS B CA 1
ATOM 3328 C C . CYS B 1 96 ? -7.133 -2.551 -1.792 1 95.38 96 CYS B C 1
ATOM 3330 O O . CYS B 1 96 ? -7.77 -1.497 -1.851 1 95.38 96 CYS B O 1
ATOM 3332 N N . GLY B 1 97 ? -7.066 -3.314 -0.72 1 95.25 97 GLY B N 1
ATOM 3333 C CA . GLY B 1 97 ? -7.902 -3.076 0.445 1 95.25 97 GLY B CA 1
ATOM 3334 C C . GLY B 1 97 ? -7.617 -1.752 1.126 1 95.25 97 GLY B C 1
ATOM 3335 O O . GLY B 1 97 ? -8.539 -1.056 1.554 1 95.25 97 GLY B O 1
ATOM 3336 N N . SER B 1 98 ? -6.352 -1.458 1.236 1 95 98 SER B N 1
ATOM 3337 C CA . SER B 1 98 ? -5.973 -0.208 1.887 1 95 98 SER B CA 1
ATOM 3338 C C . SER B 1 98 ? -6.562 0.995 1.157 1 95 98 SER B C 1
ATOM 3340 O O . SER B 1 98 ? -7.055 1.932 1.79 1 95 98 SER B O 1
ATOM 3342 N N . TRP B 1 99 ? -6.516 0.93 -0.182 1 96.06 99 TRP B N 1
ATOM 3343 C CA . TRP B 1 99 ? -7.078 2.016 -0.98 1 96.06 99 TRP B CA 1
ATOM 3344 C C . TRP B 1 99 ? -8.578 2.146 -0.74 1 96.06 99 TRP B C 1
ATOM 3346 O O . TRP B 1 99 ? -9.086 3.252 -0.542 1 96.06 99 TRP B O 1
ATOM 3356 N N . ARG B 1 100 ? -9.281 1.062 -0.775 1 95.94 100 ARG B N 1
ATOM 3357 C CA . ARG B 1 100 ? -10.727 1.084 -0.574 1 95.94 100 ARG B CA 1
ATOM 3358 C C . ARG B 1 100 ? -11.078 1.649 0.798 1 95.94 100 ARG B C 1
ATOM 3360 O O . ARG B 1 100 ? -12.016 2.438 0.927 1 95.94 100 ARG B O 1
ATOM 3367 N N . CYS B 1 101 ? -10.305 1.274 1.748 1 96.56 101 CYS B N 1
ATOM 3368 C CA . CYS B 1 101 ? -10.516 1.769 3.104 1 96.56 101 CYS B CA 1
ATOM 3369 C C . CYS B 1 101 ? -10.32 3.279 3.172 1 96.56 101 CYS B C 1
ATOM 3371 O O . CYS B 1 101 ? -11.164 3.996 3.717 1 96.56 101 CYS B O 1
ATOM 3373 N N . HIS B 1 102 ? -9.227 3.764 2.627 1 97.5 102 HIS B N 1
ATOM 3374 C CA . HIS B 1 102 ? -8.93 5.191 2.639 1 97.5 102 HIS B CA 1
ATOM 3375 C C . HIS B 1 102 ? -9.984 5.977 1.859 1 97.5 102 HIS B C 1
ATOM 3377 O O . HIS B 1 102 ? -10.422 7.043 2.299 1 97.5 102 HIS B O 1
ATOM 3383 N N . ARG B 1 103 ? -10.359 5.438 0.694 1 97.62 103 ARG B N 1
ATOM 3384 C CA . ARG B 1 103 ? -11.359 6.117 -0.127 1 97.62 103 ARG B CA 1
ATOM 3385 C C . ARG B 1 103 ? -12.672 6.262 0.625 1 97.62 103 ARG B C 1
ATOM 3387 O O . ARG B 1 103 ? -13.297 7.324 0.601 1 97.62 103 ARG B O 1
ATOM 3394 N N . THR B 1 104 ? -13.07 5.23 1.267 1 97.5 104 THR B N 1
ATOM 3395 C CA . THR B 1 104 ? -14.305 5.254 2.041 1 97.5 104 THR B CA 1
ATOM 3396 C C . THR B 1 104 ? -14.219 6.273 3.172 1 97.5 104 THR B C 1
ATOM 3398 O O . THR B 1 104 ? -15.164 7.031 3.406 1 97.5 104 THR B O 1
ATOM 3401 N N . ALA B 1 105 ? -13.109 6.309 3.889 1 97.69 105 ALA B N 1
ATOM 3402 C CA . ALA B 1 105 ? -12.898 7.25 4.984 1 97.69 105 ALA B CA 1
ATOM 3403 C C . ALA B 1 105 ? -12.906 8.688 4.477 1 97.69 105 ALA B C 1
ATOM 3405 O O . ALA B 1 105 ? -13.523 9.562 5.094 1 97.69 105 ALA B O 1
ATOM 3406 N N . VAL B 1 106 ? -12.25 8.945 3.338 1 98.31 106 VAL B N 1
ATOM 3407 C CA . VAL B 1 106 ? -12.211 10.273 2.734 1 98.31 106 VAL B CA 1
ATOM 3408 C C . VAL B 1 106 ? -13.633 10.719 2.373 1 98.31 106 VAL B C 1
ATOM 3410 O O . VAL B 1 106 ? -14.031 11.844 2.678 1 98.31 106 VAL B O 1
ATOM 3413 N N . ASP B 1 107 ? -14.391 9.82 1.711 1 97.5 107 ASP B N 1
ATOM 3414 C CA . ASP B 1 107 ? -15.742 10.156 1.271 1 97.5 107 ASP B CA 1
ATOM 3415 C C . ASP B 1 107 ? -16.625 10.516 2.455 1 97.5 107 ASP B C 1
ATOM 3417 O O . ASP B 1 107 ? -17.438 11.438 2.369 1 97.5 107 ASP B O 1
ATOM 3421 N N . LYS B 1 108 ? -16.453 9.828 3.502 1 96.38 108 LYS B N 1
ATOM 3422 C CA . LYS B 1 108 ? -17.219 10.117 4.711 1 96.38 108 LYS B CA 1
ATOM 3423 C C . LYS B 1 108 ? -16.828 11.469 5.297 1 96.38 108 LYS B C 1
ATOM 3425 O O . LYS B 1 108 ? -17.703 12.273 5.648 1 96.38 108 LYS B O 1
ATOM 3430 N N . ASP B 1 109 ? -15.586 11.758 5.426 1 96.75 109 ASP B N 1
ATOM 3431 C CA . ASP B 1 109 ? -15.102 12.984 6.055 1 96.75 109 ASP B CA 1
ATOM 3432 C C . ASP B 1 109 ? -15.406 14.203 5.188 1 96.75 109 ASP B C 1
ATOM 3434 O O . ASP B 1 109 ? -15.766 15.266 5.699 1 96.75 109 ASP B O 1
ATOM 3438 N N . VAL B 1 110 ? -15.234 14.055 3.881 1 97.44 110 VAL B N 1
ATOM 3439 C CA . VAL B 1 110 ? -15.453 15.164 2.963 1 97.44 110 VAL B CA 1
ATOM 3440 C C . VAL B 1 110 ? -16.906 15.641 3.064 1 97.44 110 VAL B C 1
ATOM 3442 O O . VAL B 1 110 ? -17.172 16.844 3.031 1 97.44 110 VAL B O 1
ATOM 3445 N N . ARG B 1 111 ? -17.781 14.773 3.229 1 94.19 111 ARG B N 1
ATOM 3446 C CA . ARG B 1 111 ? -19.203 15.094 3.256 1 94.19 111 ARG B CA 1
ATOM 3447 C C . ARG B 1 111 ? -19.547 15.961 4.465 1 94.19 111 ARG B C 1
ATOM 3449 O O . ARG B 1 111 ? -20.5 16.75 4.422 1 94.19 111 ARG B O 1
ATOM 3456 N N . ARG B 1 112 ? -18.75 15.898 5.465 1 93.38 112 ARG B N 1
ATOM 3457 C CA . ARG B 1 112 ? -19.109 16.594 6.691 1 93.38 112 ARG B CA 1
ATOM 3458 C C . ARG B 1 112 ? -18.125 17.719 7.008 1 93.38 112 ARG B C 1
ATOM 3460 O O . ARG B 1 112 ? -18.219 18.359 8.055 1 93.38 112 ARG B O 1
ATOM 3467 N N . THR B 1 113 ? -17.172 17.953 6.156 1 94.31 113 THR B N 1
ATOM 3468 C CA . THR B 1 113 ? -16.125 18.938 6.438 1 94.31 113 THR B CA 1
ATOM 3469 C C . THR B 1 113 ? -16.594 20.344 6.09 1 94.31 113 THR B C 1
ATOM 3471 O O . THR B 1 113 ? -16.875 20.641 4.926 1 94.31 113 THR B O 1
ATOM 3474 N N . ASP B 1 114 ? -16.641 21.234 7.074 1 94 114 ASP B N 1
ATOM 3475 C CA . ASP B 1 114 ? -16.828 22.672 6.965 1 94 114 ASP B CA 1
ATOM 3476 C C . ASP B 1 114 ? -18.094 23 6.168 1 94 114 ASP B C 1
ATOM 3478 O O . ASP B 1 114 ? -18.094 23.906 5.336 1 94 114 ASP B O 1
ATOM 3482 N N . ARG B 1 115 ? -19.141 22.328 6.418 1 91.19 115 ARG B N 1
ATOM 3483 C CA . ARG B 1 115 ? -20.375 22.5 5.668 1 91.19 115 ARG B CA 1
ATOM 3484 C C . ARG B 1 115 ? -21.016 23.859 5.949 1 91.19 115 ARG B C 1
ATOM 3486 O O . ARG B 1 115 ? -21.891 24.297 5.207 1 91.19 115 ARG B O 1
ATOM 3493 N N . GLY B 1 116 ? -20.594 24.531 6.949 1 90.69 116 GLY B N 1
ATOM 3494 C CA . GLY B 1 116 ? -21.062 25.875 7.25 1 90.69 116 GLY B CA 1
ATOM 3495 C C . GLY B 1 116 ? -20.375 26.953 6.43 1 90.69 116 GLY B C 1
ATOM 3496 O O . GLY B 1 116 ? -20.859 28.078 6.348 1 90.69 116 GLY B O 1
ATOM 3497 N N . HIS B 1 117 ? -19.281 26.609 5.836 1 92.62 117 HIS B N 1
ATOM 3498 C CA . HIS B 1 117 ? -18.531 27.547 5.008 1 92.62 117 HIS B CA 1
ATOM 3499 C C . HIS B 1 117 ? -19.094 27.594 3.588 1 92.62 117 HIS B C 1
ATOM 3501 O O . HIS B 1 117 ? -19.438 26.547 3.023 1 92.62 117 HIS B O 1
ATOM 3507 N N . ALA B 1 118 ? -19.047 28.734 3.037 1 91.75 118 ALA B N 1
ATOM 3508 C CA . ALA B 1 118 ? -19.656 28.953 1.725 1 91.75 118 ALA B CA 1
ATOM 3509 C C . ALA B 1 118 ? -18.984 28.078 0.662 1 91.75 118 ALA B C 1
ATOM 3511 O O . ALA B 1 118 ? -19.641 27.609 -0.266 1 91.75 118 ALA B O 1
ATOM 3512 N N . PHE B 1 119 ? -17.781 27.875 0.775 1 91.75 119 PHE B N 1
ATOM 3513 C CA . PHE B 1 119 ? -17 27.125 -0.199 1 91.75 119 PHE B CA 1
ATOM 3514 C C . PHE B 1 119 ? -17.438 25.672 -0.247 1 91.75 119 PHE B C 1
ATOM 3516 O O . PHE B 1 119 ? -17.297 25.016 -1.278 1 91.75 119 PHE B O 1
ATOM 3523 N N . PHE B 1 120 ? -18.016 25.172 0.832 1 94.06 120 PHE B N 1
ATOM 3524 C CA . PHE B 1 120 ? -18.312 23.75 0.959 1 94.06 120 PHE B CA 1
ATOM 3525 C C . PHE B 1 120 ? -19.781 23.516 1.244 1 94.06 120 PHE B C 1
ATOM 3527 O O . PHE B 1 120 ? -20.203 22.391 1.536 1 94.06 120 PHE B O 1
ATOM 3534 N N . SER B 1 121 ? -20.594 24.375 1.224 1 88.56 121 SER B N 1
ATOM 3535 C CA . SER B 1 121 ? -21.953 24.375 1.763 1 88.56 121 SER B CA 1
ATOM 3536 C C . SER B 1 121 ? -22.875 23.484 0.934 1 88.56 121 SER B C 1
ATOM 3538 O O . SER B 1 121 ? -23.766 22.828 1.476 1 88.56 121 SER B O 1
ATOM 3540 N N . ARG B 1 122 ? -22.734 23.391 -0.394 1 86.69 122 ARG B N 1
ATOM 3541 C CA . ARG B 1 122 ? -23.641 22.625 -1.244 1 86.69 122 ARG B CA 1
ATOM 3542 C C . ARG B 1 122 ? -23.125 21.203 -1.452 1 86.69 122 ARG B C 1
ATOM 3544 O O . ARG B 1 122 ? -21.922 21 -1.689 1 86.69 122 ARG B O 1
ATOM 3551 N N . GLU B 1 123 ? -24.078 20.359 -1.298 1 85.69 123 GLU B N 1
ATOM 3552 C CA . GLU B 1 123 ? -23.719 18.969 -1.586 1 85.69 123 GLU B CA 1
ATOM 3553 C C . GLU B 1 123 ? -23.234 18.812 -3.023 1 85.69 123 GLU B C 1
ATOM 3555 O O . GLU B 1 123 ? -23.859 19.328 -3.955 1 85.69 123 GLU B O 1
ATOM 3560 N N . GLY B 1 124 ? -22.156 18.109 -3.164 1 84.44 124 GLY B N 1
ATOM 3561 C CA . GLY B 1 124 ? -21.609 17.906 -4.492 1 84.44 124 GLY B CA 1
ATOM 3562 C C . GLY B 1 124 ? -21 19.141 -5.094 1 84.44 124 GLY B C 1
ATOM 3563 O O . GLY B 1 124 ? -20.734 19.203 -6.297 1 84.44 124 GLY B O 1
ATOM 3564 N N . SER B 1 125 ? -20.797 20.078 -4.305 1 89.19 125 SER B N 1
ATOM 3565 C CA . SER B 1 125 ? -20.219 21.328 -4.777 1 89.19 125 SER B CA 1
ATOM 3566 C C . SER B 1 125 ? -18.812 21.109 -5.332 1 89.19 125 SER B C 1
ATOM 3568 O O . SER B 1 125 ? -18.203 20.062 -5.094 1 89.19 125 SER B O 1
ATOM 3570 N N . ALA B 1 126 ? -18.344 22.062 -6.09 1 93.88 126 ALA B N 1
ATOM 3571 C CA . ALA B 1 126 ? -17 22.031 -6.633 1 93.88 126 ALA B CA 1
ATOM 3572 C C . ALA B 1 126 ? -15.953 22 -5.512 1 93.88 126 ALA B C 1
ATOM 3574 O O . ALA B 1 126 ? -14.898 21.375 -5.656 1 93.88 126 ALA B O 1
ATOM 3575 N N . GLY B 1 127 ? -16.281 22.703 -4.422 1 95.25 127 GLY B N 1
ATOM 3576 C CA . GLY B 1 127 ? -15.375 22.719 -3.281 1 95.25 127 GLY B CA 1
ATOM 3577 C C . GLY B 1 127 ? -15.195 21.344 -2.65 1 95.25 127 GLY B C 1
ATOM 3578 O O . GLY B 1 127 ? -14.078 20.938 -2.352 1 95.25 127 GLY B O 1
ATOM 3579 N N . LEU B 1 128 ? -16.312 20.656 -2.49 1 96.69 128 LEU B N 1
ATOM 3580 C CA . LEU B 1 128 ? -16.25 19.328 -1.9 1 96.69 128 LEU B CA 1
ATOM 3581 C C . LEU B 1 128 ? -15.547 18.344 -2.836 1 96.69 128 LEU B C 1
ATOM 3583 O O . LEU B 1 128 ? -14.773 17.5 -2.385 1 96.69 128 LEU B O 1
ATOM 3587 N N . ARG B 1 129 ? -15.812 18.469 -4.098 1 97.25 129 ARG B N 1
ATOM 3588 C CA . ARG B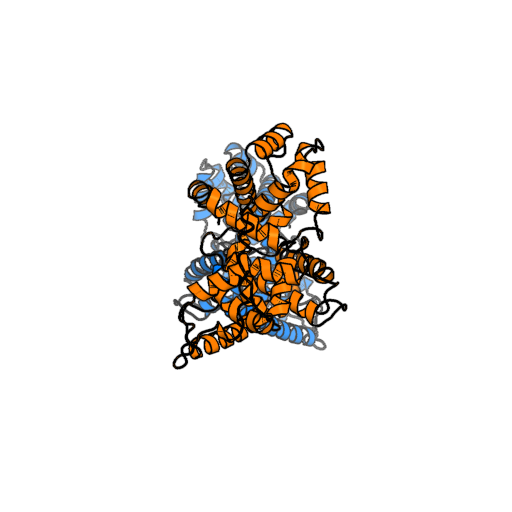 1 129 ? -15.141 17.625 -5.078 1 97.25 129 ARG B CA 1
ATOM 3589 C C . ARG B 1 129 ? -13.633 17.875 -5.07 1 97.25 129 ARG B C 1
ATOM 3591 O O . ARG B 1 129 ? -12.852 16.922 -5.133 1 97.25 129 ARG B O 1
ATOM 3598 N N . ALA B 1 130 ? -13.281 19.125 -5.012 1 98.06 130 ALA B N 1
ATOM 3599 C CA . ALA B 1 130 ? -11.867 19.484 -4.969 1 98.06 130 ALA B CA 1
ATOM 3600 C C . ALA B 1 130 ? -11.203 18.938 -3.709 1 98.06 130 ALA B C 1
ATOM 3602 O O . ALA B 1 130 ? -10.062 18.469 -3.756 1 98.06 130 ALA B O 1
ATOM 3603 N N . LEU B 1 131 ? -11.93 19.047 -2.609 1 98.44 131 LEU B N 1
ATOM 3604 C CA . LEU B 1 131 ? -11.398 18.516 -1.354 1 98.44 131 LEU B CA 1
ATOM 3605 C C . LEU B 1 131 ? -11.18 17.016 -1.442 1 98.44 131 LEU B C 1
ATOM 3607 O O . LEU B 1 131 ? -10.125 16.516 -1.039 1 98.44 131 LEU B O 1
ATOM 3611 N N . ARG B 1 132 ? -12.117 16.312 -1.979 1 98.44 132 ARG B N 1
ATOM 3612 C CA . ARG B 1 132 ? -12.008 14.867 -2.188 1 98.44 132 ARG B CA 1
ATOM 3613 C C . ARG B 1 132 ? -10.805 14.531 -3.061 1 98.44 132 ARG B C 1
ATOM 3615 O O . ARG B 1 132 ? -10.039 13.617 -2.746 1 98.44 132 ARG B O 1
ATOM 3622 N N . ASN B 1 133 ? -10.68 15.273 -4.113 1 98.62 133 ASN B N 1
ATOM 3623 C CA . ASN B 1 133 ? -9.57 15.039 -5.039 1 98.62 133 ASN B CA 1
ATOM 3624 C C . ASN B 1 133 ? -8.219 15.25 -4.363 1 98.62 133 ASN B C 1
ATOM 3626 O O . ASN B 1 133 ? -7.301 14.453 -4.551 1 98.62 133 ASN B O 1
ATOM 3630 N N . VAL B 1 134 ? -8.109 16.281 -3.605 1 98.75 134 VAL B N 1
ATOM 3631 C CA . VAL B 1 134 ? -6.855 16.609 -2.924 1 98.75 134 VAL B CA 1
ATOM 3632 C C . VAL B 1 134 ? -6.496 15.484 -1.949 1 98.75 134 VAL B C 1
ATOM 3634 O O . VAL B 1 134 ? -5.352 15.031 -1.913 1 98.75 134 VAL B O 1
ATOM 3637 N N . LEU B 1 135 ? -7.496 15.031 -1.218 1 98.81 135 LEU B N 1
ATOM 3638 C CA . LEU B 1 135 ? -7.242 14.031 -0.191 1 98.81 135 LEU B CA 1
ATOM 3639 C C . LEU B 1 135 ? -6.93 12.672 -0.821 1 98.81 135 LEU B C 1
ATOM 3641 O O . LEU B 1 135 ? -5.977 12.008 -0.417 1 98.81 135 LEU B O 1
ATOM 3645 N N . LEU B 1 136 ? -7.664 12.266 -1.841 1 98.75 136 LEU B N 1
ATOM 3646 C CA . LEU B 1 136 ? -7.406 10.992 -2.5 1 98.75 136 LEU B CA 1
ATOM 3647 C C . LEU B 1 136 ? -6.059 11.008 -3.215 1 98.75 136 LEU B C 1
ATOM 3649 O O . LEU B 1 136 ? -5.348 10 -3.234 1 98.75 136 LEU B O 1
ATOM 3653 N N . THR B 1 137 ? -5.746 12.117 -3.814 1 98.75 137 THR B N 1
ATOM 3654 C CA . THR B 1 137 ? -4.445 12.25 -4.461 1 98.75 137 THR B CA 1
ATOM 3655 C C . THR B 1 137 ? -3.318 12.117 -3.443 1 98.75 137 THR B C 1
ATOM 3657 O O . THR B 1 137 ? -2.277 11.531 -3.736 1 98.75 137 THR B O 1
ATOM 3660 N N . HIS B 1 138 ? -3.539 12.648 -2.256 1 98.69 138 HIS B N 1
ATOM 3661 C CA . HIS B 1 138 ? -2.506 12.539 -1.232 1 98.69 138 HIS B CA 1
ATOM 3662 C C . HIS B 1 138 ? -2.324 11.102 -0.774 1 98.69 138 HIS B C 1
ATOM 3664 O O . HIS B 1 138 ? -1.212 10.68 -0.442 1 98.69 138 HIS B O 1
ATOM 3670 N N . VAL B 1 139 ? -3.389 10.305 -0.79 1 98.12 139 VAL B N 1
ATOM 3671 C CA . VAL B 1 139 ? -3.305 8.898 -0.417 1 98.12 139 VAL B CA 1
ATOM 3672 C C . VAL B 1 139 ? -2.348 8.172 -1.357 1 98.12 139 VAL B C 1
ATOM 3674 O O . VAL B 1 139 ? -1.547 7.34 -0.919 1 98.12 139 VAL B O 1
ATOM 3677 N N . VAL B 1 140 ? -2.453 8.5 -2.623 1 97.44 140 VAL B N 1
ATOM 3678 C CA . VAL B 1 140 ? -1.611 7.848 -3.619 1 97.44 140 VAL B CA 1
ATOM 3679 C C . VAL B 1 140 ? -0.203 8.43 -3.574 1 97.44 140 VAL B C 1
ATOM 3681 O O . VAL B 1 140 ? 0.78 7.723 -3.795 1 97.44 140 VAL B O 1
ATOM 3684 N N . TYR B 1 141 ? -0.102 9.742 -3.227 1 98.25 141 TYR B N 1
ATOM 3685 C CA . TYR B 1 141 ? 1.175 10.445 -3.166 1 98.25 141 TYR B CA 1
ATOM 3686 C C . TYR B 1 141 ? 2.014 9.953 -1.992 1 98.25 141 TYR B C 1
ATOM 3688 O O . TYR B 1 141 ? 3.229 9.781 -2.119 1 98.25 141 TYR B O 1
ATOM 3696 N N . ASP B 1 142 ? 1.408 9.75 -0.922 1 97.69 142 ASP B N 1
ATOM 3697 C CA . ASP B 1 142 ? 2.062 9.312 0.305 1 97.69 142 ASP B CA 1
ATOM 3698 C C . ASP B 1 142 ? 1.369 8.078 0.884 1 97.69 142 ASP B C 1
ATOM 3700 O O . ASP B 1 142 ? 0.653 8.172 1.883 1 97.69 142 ASP B O 1
ATOM 3704 N N . ARG B 1 143 ? 1.652 6.973 0.376 1 95 143 ARG B N 1
ATOM 3705 C CA . ARG B 1 143 ? 0.996 5.727 0.753 1 95 143 ARG B CA 1
ATOM 3706 C C . ARG B 1 143 ? 1.447 5.266 2.135 1 95 143 ARG B C 1
ATOM 3708 O O . ARG B 1 143 ? 0.722 4.543 2.822 1 95 143 ARG B O 1
ATOM 3715 N N . ASP B 1 144 ? 2.646 5.672 2.521 1 95.81 144 ASP B N 1
ATOM 3716 C CA . ASP B 1 144 ? 3.141 5.32 3.85 1 95.81 144 ASP B CA 1
ATOM 3717 C C . ASP B 1 144 ? 2.26 5.922 4.941 1 95.81 144 ASP B C 1
ATOM 3719 O O . ASP B 1 144 ? 2.02 5.293 5.973 1 95.81 144 ASP B O 1
ATOM 3723 N N . LEU B 1 145 ? 1.81 7.078 4.688 1 95.62 145 LEU B N 1
ATOM 3724 C CA . LEU B 1 145 ? 0.971 7.77 5.664 1 95.62 145 LEU B CA 1
ATOM 3725 C C . LEU B 1 145 ? -0.49 7.355 5.512 1 95.62 145 LEU B C 1
ATOM 3727 O O . LEU B 1 145 ? -1.171 7.094 6.504 1 95.62 145 LEU B O 1
ATOM 3731 N N . GLY B 1 146 ? -0.995 7.32 4.246 1 96.44 146 GLY B N 1
ATOM 3732 C CA . GLY B 1 146 ? -2.4 7.043 3.998 1 96.44 146 GLY B CA 1
ATOM 3733 C C . GLY B 1 146 ? -3.316 8.18 4.41 1 96.44 146 GLY B C 1
ATOM 3734 O O . GLY B 1 146 ? -3 9.352 4.191 1 96.44 146 GLY B O 1
ATOM 3735 N N . TYR B 1 147 ? -4.562 7.828 4.816 1 97.69 147 TYR B N 1
ATOM 3736 C CA . TYR B 1 147 ? -5.539 8.812 5.262 1 97.69 147 TYR B CA 1
ATOM 3737 C C . TYR B 1 147 ? -6.039 8.492 6.664 1 97.69 147 TYR B C 1
ATOM 3739 O O . TYR B 1 147 ? -6.27 7.324 6.996 1 97.69 147 TYR B O 1
ATOM 3747 N N . CYS B 1 148 ? -6.117 9.461 7.371 1 95.5 148 CYS B N 1
ATOM 3748 C CA . CYS B 1 148 ? -6.68 9.383 8.711 1 95.5 148 CYS B CA 1
ATOM 3749 C C . CYS B 1 148 ? -7.668 10.516 8.961 1 95.5 148 CYS B C 1
ATOM 3751 O O . CYS B 1 148 ? -7.523 11.602 8.398 1 95.5 148 CYS B O 1
ATOM 3753 N N . GLN B 1 149 ? -8.602 10.156 9.789 1 93.38 149 GLN B N 1
ATOM 3754 C CA . GLN B 1 149 ? -9.594 11.164 10.141 1 93.38 149 GLN B CA 1
ATOM 3755 C C . GLN B 1 149 ? -8.938 12.398 10.734 1 93.38 149 GLN B C 1
ATOM 3757 O O . GLN B 1 149 ? -8 12.297 11.539 1 93.38 149 GLN B O 1
ATOM 3762 N N . GLY B 1 150 ? -9.414 13.539 10.297 1 95.19 150 GLY B N 1
ATOM 3763 C CA . GLY B 1 150 ? -8.836 14.797 10.727 1 95.19 150 GLY B CA 1
ATOM 3764 C C . GLY B 1 150 ? -8.039 15.492 9.641 1 95.19 150 GLY B C 1
ATOM 3765 O O . GLY B 1 150 ? -7.875 16.719 9.664 1 95.19 150 GLY B O 1
ATOM 3766 N N . MET B 1 151 ? -7.586 14.719 8.68 1 97.75 151 MET B N 1
ATOM 3767 C CA . MET B 1 151 ? -6.785 15.289 7.602 1 97.75 151 MET B CA 1
ATOM 3768 C C . MET B 1 151 ? -7.621 16.234 6.742 1 97.75 151 MET B C 1
ATOM 3770 O O . MET B 1 151 ? -7.105 17.219 6.211 1 97.75 151 MET B O 1
ATOM 3774 N N . SER B 1 152 ? -8.914 15.977 6.598 1 98.19 152 SER B N 1
ATOM 3775 C CA . SER B 1 152 ? -9.789 16.844 5.82 1 98.19 152 SER B CA 1
ATOM 3776 C C . SER B 1 152 ? -9.891 18.234 6.453 1 98.19 152 SER B C 1
ATOM 3778 O O . SER B 1 152 ? -9.961 19.234 5.742 1 98.19 152 SER B O 1
ATOM 3780 N N . ASP B 1 153 ? -9.812 18.25 7.785 1 97.31 153 ASP B N 1
ATOM 3781 C CA . ASP B 1 153 ? -9.852 19.531 8.5 1 97.31 153 ASP B CA 1
ATOM 3782 C C . ASP B 1 153 ? -8.625 20.375 8.18 1 97.31 153 ASP B C 1
ATOM 3784 O O . ASP B 1 153 ? -8.711 21.609 8.164 1 97.31 153 ASP B O 1
ATOM 3788 N N . LEU B 1 154 ? -7.535 19.734 7.961 1 98.19 154 LEU B N 1
ATOM 3789 C CA . LEU B 1 154 ? -6.301 20.453 7.652 1 98.19 154 LEU B CA 1
ATOM 3790 C C . LEU B 1 154 ? -6.262 20.859 6.184 1 98.19 154 LEU B C 1
ATOM 3792 O O . LEU B 1 154 ? -5.734 21.922 5.844 1 98.19 154 LEU B O 1
ATOM 3796 N N . ALA B 1 155 ? -6.891 20.062 5.332 1 98.62 155 ALA B N 1
ATOM 3797 C CA . ALA B 1 155 ? -6.844 20.297 3.893 1 98.62 155 ALA B CA 1
ATOM 3798 C C . ALA B 1 155 ? -7.828 21.391 3.484 1 98.62 155 ALA B C 1
ATOM 3800 O O . ALA B 1 155 ? -7.559 22.156 2.559 1 98.62 155 ALA B O 1
ATOM 3801 N N . ALA B 1 156 ? -8.914 21.547 4.133 1 98.25 156 ALA B N 1
ATOM 3802 C CA . ALA B 1 156 ? -10.023 22.406 3.727 1 98.25 156 ALA B CA 1
ATOM 3803 C C . ALA B 1 156 ? -9.594 23.875 3.723 1 98.25 156 ALA B C 1
ATOM 3805 O O . ALA B 1 156 ? -9.766 24.562 2.721 1 98.25 156 ALA B O 1
ATOM 3806 N N . PRO B 1 157 ? -8.977 24.375 4.789 1 98.12 157 PRO B N 1
ATOM 3807 C CA . PRO B 1 157 ? -8.555 25.781 4.766 1 98.12 157 PRO B CA 1
ATOM 3808 C C . PRO B 1 157 ? -7.531 26.062 3.67 1 98.12 157 PRO B C 1
ATOM 3810 O O . PRO B 1 157 ? -7.543 27.156 3.078 1 98.12 157 PRO B O 1
ATOM 3813 N N . LEU B 1 158 ? -6.691 25.125 3.426 1 98.38 158 LEU B N 1
ATOM 3814 C CA . LEU B 1 158 ? -5.699 25.297 2.369 1 98.38 158 LEU B CA 1
ATOM 3815 C C . LEU B 1 158 ? -6.379 25.453 1.011 1 98.38 158 LEU B C 1
ATOM 3817 O O . LEU B 1 158 ? -5.969 26.281 0.196 1 98.38 158 LEU B O 1
ATOM 3821 N N . LEU B 1 159 ? -7.371 24.641 0.819 1 98.19 159 LEU B N 1
ATOM 3822 C CA . LEU B 1 159 ? -8.109 24.703 -0.435 1 98.19 159 LEU B CA 1
ATOM 3823 C C . LEU B 1 159 ? -8.82 26.031 -0.584 1 98.19 159 LEU B C 1
ATOM 3825 O O . LEU B 1 159 ? -8.852 26.609 -1.674 1 98.19 159 LEU B O 1
ATOM 3829 N N . VAL B 1 160 ? -9.383 26.594 0.443 1 97.5 160 VAL B N 1
ATOM 3830 C CA . VAL B 1 160 ? -10.109 27.859 0.428 1 97.5 160 VAL B CA 1
ATOM 3831 C C . VAL B 1 160 ? -9.148 29 0.107 1 97.5 160 VAL B C 1
ATOM 3833 O O . VAL B 1 160 ? -9.484 29.906 -0.657 1 97.5 160 VAL B O 1
ATOM 3836 N N . VAL B 1 161 ? -7.965 28.953 0.658 1 97.44 161 VAL B N 1
ATOM 3837 C CA . VAL B 1 161 ? -7.008 30.047 0.506 1 97.44 161 VAL B CA 1
ATOM 3838 C C . VAL B 1 161 ? -6.352 29.969 -0.872 1 97.44 161 VAL B C 1
ATOM 3840 O O . VAL B 1 161 ? -6.199 30.984 -1.55 1 97.44 161 VAL B O 1
ATOM 3843 N N . MET B 1 162 ? -6.004 28.781 -1.316 1 97.19 162 MET B N 1
ATOM 3844 C CA . MET B 1 162 ? -5.285 28.625 -2.576 1 97.19 162 MET B CA 1
ATOM 3845 C C . MET B 1 162 ? -6.223 28.797 -3.766 1 97.19 162 MET B C 1
ATOM 3847 O O . MET B 1 162 ? -5.812 29.281 -4.82 1 97.19 162 MET B O 1
ATOM 3851 N N . ARG B 1 163 ? -7.465 28.297 -3.646 1 94.19 163 ARG B N 1
ATOM 3852 C CA . ARG B 1 163 ? -8.492 28.344 -4.68 1 94.19 163 ARG B CA 1
ATOM 3853 C C . ARG B 1 163 ? -8.047 27.609 -5.941 1 94.19 163 ARG B C 1
ATOM 3855 O O . ARG B 1 163 ? -8.391 28.016 -7.055 1 94.19 163 ARG B O 1
ATOM 3862 N N . ASP B 1 164 ? -7.102 26.797 -5.824 1 96.12 164 ASP B N 1
ATOM 3863 C CA . ASP B 1 164 ? -6.555 25.906 -6.852 1 96.12 164 ASP B CA 1
ATOM 3864 C C . ASP B 1 164 ? -6.215 24.547 -6.27 1 96.12 164 ASP B C 1
ATOM 3866 O O . ASP B 1 164 ? -5.488 24.438 -5.277 1 96.12 164 ASP B O 1
ATOM 3870 N N . GLU B 1 165 ? -6.656 23.516 -6.895 1 97 165 GLU B N 1
ATOM 3871 C CA . GLU B 1 165 ? -6.512 22.156 -6.355 1 97 165 GLU B CA 1
ATOM 3872 C C . GLU B 1 165 ? -5.043 21.766 -6.238 1 97 165 GLU B C 1
ATOM 3874 O O . GLU B 1 165 ? -4.625 21.203 -5.223 1 97 165 GLU B O 1
ATOM 3879 N N . ALA B 1 166 ? -4.316 22.078 -7.312 1 98.06 166 ALA B N 1
ATOM 3880 C CA . ALA B 1 166 ? -2.914 21.672 -7.328 1 98.06 166 ALA B CA 1
ATOM 3881 C C . ALA B 1 166 ? -2.123 22.391 -6.242 1 98.06 166 ALA B C 1
ATOM 3883 O O . ALA B 1 166 ? -1.357 21.766 -5.504 1 98.06 166 ALA B O 1
ATOM 3884 N N . GLU B 1 167 ? -2.324 23.672 -6.156 1 97.75 167 GLU B N 1
ATOM 3885 C CA . GLU B 1 167 ? -1.629 24.453 -5.137 1 97.75 167 GLU B CA 1
ATOM 3886 C C . GLU B 1 167 ? -2.047 24.031 -3.732 1 97.75 167 GLU B C 1
ATOM 3888 O O . GLU B 1 167 ? -1.21 23.938 -2.832 1 97.75 167 GLU B O 1
ATOM 3893 N N . ALA B 1 168 ? -3.338 23.781 -3.553 1 98.5 168 ALA B N 1
ATOM 3894 C CA . ALA B 1 168 ? -3.828 23.297 -2.26 1 98.5 168 ALA B CA 1
ATOM 3895 C C . ALA B 1 168 ? -3.211 21.953 -1.899 1 98.5 168 ALA B C 1
ATOM 3897 O O . ALA B 1 168 ? -2.848 21.719 -0.745 1 98.5 168 ALA B O 1
ATOM 3898 N N . PHE B 1 169 ? -3.105 21.125 -2.916 1 98.81 169 PHE B N 1
ATOM 3899 C CA . PHE B 1 169 ? -2.52 19.812 -2.711 1 98.81 169 PHE B CA 1
ATOM 3900 C C . PHE B 1 169 ? -1.083 19.938 -2.219 1 98.81 169 PHE B C 1
ATOM 3902 O O . PHE B 1 169 ? -0.7 19.281 -1.244 1 98.81 169 PHE B O 1
ATOM 3909 N N . TRP B 1 170 ? -0.286 20.656 -2.889 1 98.56 170 TRP B N 1
ATOM 3910 C CA . TRP B 1 170 ? 1.124 20.734 -2.525 1 98.56 170 TRP B CA 1
ATOM 3911 C C . TRP B 1 170 ? 1.301 21.453 -1.19 1 98.56 170 TRP B C 1
ATOM 3913 O O . TRP B 1 170 ? 2.211 21.125 -0.422 1 98.56 170 TRP B O 1
ATOM 3923 N N . ALA B 1 171 ? 0.418 22.453 -0.896 1 98.56 171 ALA B N 1
ATOM 3924 C CA . ALA B 1 171 ? 0.415 23.047 0.435 1 98.56 171 ALA B CA 1
ATOM 3925 C C . ALA B 1 171 ? 0.095 22.016 1.506 1 98.56 171 ALA B C 1
ATOM 3927 O O . ALA B 1 171 ? 0.735 21.984 2.561 1 98.56 171 ALA B O 1
ATOM 3928 N N . PHE B 1 172 ? -0.898 21.203 1.249 1 98.69 172 PHE B N 1
ATOM 3929 C CA . PHE B 1 172 ? -1.286 20.125 2.162 1 98.69 172 PHE B CA 1
ATOM 3930 C C . PHE B 1 172 ? -0.144 19.141 2.352 1 98.69 172 PHE B C 1
ATOM 3932 O O . PHE B 1 172 ? 0.139 18.719 3.475 1 98.69 172 PHE B O 1
ATOM 3939 N N . ALA B 1 173 ? 0.459 18.734 1.246 1 98.38 173 ALA B N 1
ATOM 3940 C CA . ALA B 1 173 ? 1.597 17.828 1.312 1 98.38 173 ALA B CA 1
ATOM 3941 C C . ALA B 1 173 ? 2.715 18.406 2.174 1 98.38 173 ALA B C 1
ATOM 3943 O O . ALA B 1 173 ? 3.336 17.688 2.961 1 98.38 173 ALA B O 1
ATOM 3944 N N . ALA B 1 174 ? 2.973 19.688 1.993 1 97.5 174 ALA B N 1
ATOM 3945 C CA . ALA B 1 174 ? 3.992 20.344 2.799 1 97.5 174 ALA B CA 1
ATOM 3946 C C . ALA B 1 174 ? 3.609 20.359 4.277 1 97.5 174 ALA B C 1
ATOM 3948 O O . ALA B 1 174 ? 4.461 20.156 5.145 1 97.5 174 ALA B O 1
ATOM 3949 N N . LEU B 1 175 ? 2.383 20.625 4.523 1 97.56 175 LEU B N 1
ATOM 3950 C CA . LEU B 1 175 ? 1.895 20.609 5.898 1 97.56 175 LEU B CA 1
ATOM 3951 C C . LEU B 1 175 ? 2.033 19.219 6.512 1 97.56 175 LEU B C 1
ATOM 3953 O O . LEU B 1 175 ? 2.404 19.078 7.68 1 97.56 175 LEU B O 1
ATOM 3957 N N . MET B 1 176 ? 1.77 18.188 5.734 1 97 176 MET B N 1
ATOM 3958 C CA . MET B 1 176 ? 1.848 16.812 6.215 1 97 176 MET B CA 1
ATOM 3959 C C . MET B 1 176 ? 3.295 16.406 6.465 1 97 176 MET B C 1
ATOM 3961 O O . MET B 1 176 ? 3.562 15.5 7.266 1 97 176 MET B O 1
ATOM 3965 N N . GLU B 1 177 ? 4.219 17.047 5.781 1 94.62 177 GLU B N 1
ATOM 3966 C CA . GLU B 1 177 ? 5.621 16.797 6.113 1 94.62 177 GLU B CA 1
ATOM 3967 C C . GLU B 1 177 ? 5.922 17.188 7.559 1 94.62 177 GLU B C 1
ATOM 3969 O O . GLU B 1 177 ? 6.785 16.578 8.203 1 94.62 177 GLU B O 1
ATOM 3974 N N . ARG B 1 178 ? 5.145 18.125 8.039 1 92.44 178 ARG B N 1
ATOM 3975 C CA . ARG B 1 178 ? 5.355 18.625 9.391 1 92.44 178 ARG B CA 1
ATOM 3976 C C . ARG B 1 178 ? 4.477 17.875 10.391 1 92.44 178 ARG B C 1
ATOM 3978 O O . ARG B 1 178 ? 4.898 17.609 11.523 1 92.44 178 ARG B O 1
ATOM 3985 N N . LEU B 1 179 ? 3.301 17.531 9.953 1 94.44 179 LEU B N 1
ATOM 3986 C CA . LEU B 1 179 ? 2.297 17.078 10.906 1 94.44 179 LEU B CA 1
ATOM 3987 C C . LEU B 1 179 ? 1.976 15.602 10.688 1 94.44 179 LEU B C 1
ATOM 3989 O O . LEU B 1 179 ? 1.247 14.992 11.469 1 94.44 179 LEU B O 1
ATOM 3993 N N . GLY B 1 180 ? 2.49 15 9.656 1 94.19 180 GLY B N 1
ATOM 3994 C CA . GLY B 1 180 ? 2.1 13.664 9.242 1 94.19 180 GLY B CA 1
ATOM 3995 C C . GLY B 1 180 ? 2.26 12.633 10.344 1 94.19 180 GLY B C 1
ATOM 3996 O O . GLY B 1 180 ? 1.463 11.695 10.453 1 94.19 180 GLY B O 1
ATOM 3997 N N . CYS B 1 181 ? 3.227 12.797 11.164 1 91.56 181 CYS B N 1
ATOM 3998 C CA . CYS B 1 181 ? 3.512 11.836 12.219 1 91.56 181 CYS B CA 1
ATOM 3999 C C . CYS B 1 181 ? 2.35 11.75 13.203 1 91.56 181 CYS B C 1
ATOM 4001 O O . CYS B 1 181 ? 2.176 10.727 13.875 1 91.56 181 CYS B O 1
ATOM 4003 N N . ASN B 1 182 ? 1.566 12.773 13.266 1 93.25 182 ASN B N 1
ATOM 4004 C CA . ASN B 1 182 ? 0.414 12.789 14.156 1 93.25 182 ASN B CA 1
ATOM 4005 C C . ASN B 1 182 ? -0.666 11.82 13.695 1 93.25 182 ASN B C 1
ATOM 4007 O O . ASN B 1 182 ? -1.551 11.453 14.477 1 93.25 182 ASN B O 1
ATOM 4011 N N . PHE B 1 183 ? -0.55 11.398 12.5 1 94.94 183 PHE B N 1
ATOM 4012 C CA . PHE B 1 183 ? -1.641 10.625 11.922 1 94.94 183 PHE B CA 1
ATOM 4013 C C . PHE B 1 183 ? -1.227 9.172 11.719 1 94.94 183 PHE B C 1
ATOM 4015 O O . PHE B 1 183 ? -1.974 8.383 11.141 1 94.94 183 PHE B O 1
ATOM 4022 N N . HIS B 1 184 ? -0.08 8.852 12.188 1 91.25 184 HIS B N 1
ATOM 4023 C CA . HIS B 1 184 ? 0.341 7.457 12.086 1 91.25 184 HIS B CA 1
ATOM 4024 C C . HIS B 1 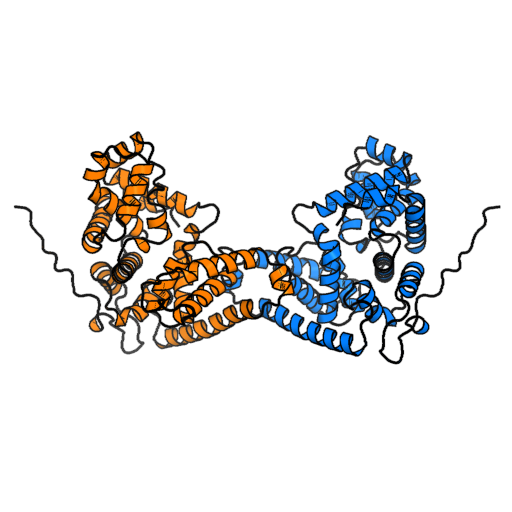184 ? -0.519 6.559 12.969 1 91.25 184 HIS B C 1
ATOM 4026 O O . HIS B 1 184 ? -0.995 6.988 14.023 1 91.25 184 HIS B O 1
ATOM 4032 N N . THR B 1 185 ? -0.596 5.379 12.594 1 85.62 185 THR B N 1
ATOM 4033 C CA . THR B 1 185 ? -1.464 4.426 13.273 1 85.62 185 THR B CA 1
ATOM 4034 C C . THR B 1 185 ? -0.937 4.117 14.672 1 85.62 185 THR B C 1
ATOM 4036 O O . THR B 1 185 ? -1.715 3.83 15.586 1 85.62 185 THR B O 1
ATOM 4039 N N . ASP B 1 186 ? 0.328 4.211 14.867 1 86.31 186 ASP B N 1
ATOM 4040 C CA . ASP B 1 186 ? 0.91 3.887 16.172 1 86.31 186 ASP B CA 1
ATOM 4041 C C . ASP B 1 186 ? 0.793 5.066 17.141 1 86.31 186 ASP B C 1
ATOM 4043 O O . ASP B 1 186 ? 1.168 4.957 18.297 1 86.31 186 ASP B O 1
ATOM 4047 N N . LEU B 1 187 ? 0.333 6.25 16.672 1 86.94 187 LEU B N 1
ATOM 4048 C CA . LEU B 1 187 ? 0.053 7.445 17.453 1 86.94 187 LEU B CA 1
ATOM 4049 C C . LEU B 1 187 ? 1.312 7.938 18.172 1 86.94 187 LEU B C 1
ATOM 4051 O O . LEU B 1 187 ? 1.228 8.672 19.156 1 86.94 187 LEU B O 1
ATOM 4055 N N . GLN B 1 188 ? 2.449 7.469 17.734 1 89.31 188 GLN B N 1
ATOM 4056 C CA . GLN B 1 188 ? 3.695 7.848 18.391 1 89.31 188 GLN B CA 1
ATOM 4057 C C . GLN B 1 188 ? 3.891 9.359 18.375 1 89.31 188 GLN B C 1
ATOM 4059 O O . GLN B 1 188 ? 4.277 9.953 19.391 1 89.31 188 GLN B O 1
ATOM 4064 N N . GLY B 1 189 ? 3.629 9.969 17.297 1 92.38 189 GLY B N 1
ATOM 4065 C CA . GLY B 1 189 ? 3.738 11.422 17.203 1 92.38 189 GLY B CA 1
ATOM 4066 C C . GLY B 1 189 ? 2.844 12.148 18.188 1 92.38 189 GLY B C 1
ATOM 4067 O O . GLY B 1 189 ? 3.285 13.078 18.859 1 92.38 189 GLY B O 1
ATOM 4068 N N . MET B 1 190 ? 1.646 11.703 18.312 1 93.75 190 MET B N 1
ATOM 4069 C CA . MET B 1 190 ? 0.685 12.328 19.219 1 93.75 190 MET B CA 1
ATOM 4070 C C . MET B 1 190 ? 1.08 12.094 20.672 1 93.75 190 MET B C 1
ATOM 4072 O O . MET B 1 190 ? 0.954 13 21.5 1 93.75 190 MET B O 1
ATOM 4076 N N . THR B 1 191 ? 1.569 10.93 20.906 1 93.69 191 THR B N 1
ATOM 4077 C CA . THR B 1 191 ? 1.997 10.602 22.266 1 93.69 191 THR B CA 1
ATOM 4078 C C . THR B 1 191 ? 3.15 11.508 22.703 1 93.69 191 THR B C 1
ATOM 4080 O O . THR B 1 191 ? 3.15 12.023 23.812 1 93.69 191 THR B O 1
ATOM 4083 N N . LEU B 1 192 ? 4.023 11.688 21.797 1 94.81 192 LEU B N 1
ATOM 4084 C CA . LEU B 1 192 ? 5.168 12.539 22.094 1 94.81 192 LEU B CA 1
ATOM 4085 C C . LEU B 1 192 ? 4.727 13.984 22.312 1 94.81 192 LEU B C 1
ATOM 4087 O O . LEU B 1 192 ? 5.207 14.656 23.234 1 94.81 192 LEU B O 1
ATOM 4091 N N . GLN B 1 193 ? 3.809 14.453 21.578 1 95.94 193 GLN B N 1
ATOM 4092 C CA . GLN B 1 193 ? 3.34 15.828 21.703 1 95.94 193 GLN B CA 1
ATOM 4093 C C . GLN B 1 193 ? 2.545 16.031 22.984 1 95.94 193 GLN B C 1
ATOM 4095 O O . GLN B 1 193 ? 2.674 17.062 23.641 1 95.94 193 GLN B O 1
ATOM 4100 N N . LEU B 1 194 ? 1.77 15.062 23.328 1 96 194 LEU B N 1
ATOM 4101 C CA . LEU B 1 194 ? 1.023 15.148 24.578 1 96 194 LEU B CA 1
ATOM 4102 C C . LEU B 1 194 ? 1.966 15.109 25.781 1 96 194 LEU B C 1
ATOM 4104 O O . LEU B 1 194 ? 1.741 15.812 26.766 1 96 194 LEU B O 1
ATOM 4108 N N . GLY B 1 195 ? 3 14.289 25.609 1 96.38 195 GLY B N 1
ATOM 4109 C CA . GLY B 1 195 ? 4.031 14.281 26.641 1 96.38 195 GLY B CA 1
ATOM 4110 C C . GLY B 1 195 ? 4.746 15.617 26.766 1 96.38 195 GLY B C 1
ATOM 4111 O O . GLY B 1 195 ? 5.039 16.062 27.891 1 96.38 195 GLY B O 1
ATOM 4112 N N . ALA B 1 196 ? 5.016 16.219 25.703 1 97.19 196 ALA B N 1
ATOM 4113 C CA . ALA B 1 196 ? 5.652 17.531 25.703 1 97.19 196 ALA B CA 1
ATOM 4114 C C . ALA B 1 196 ? 4.738 18.578 26.328 1 97.19 196 ALA B C 1
ATOM 4116 O O . ALA B 1 196 ? 5.191 19.453 27.062 1 97.19 196 ALA B O 1
ATOM 4117 N N . LEU B 1 197 ? 3.473 18.516 26 1 97.5 197 LEU B N 1
ATOM 4118 C CA . LEU B 1 197 ? 2.506 19.438 26.594 1 97.5 197 LEU B CA 1
ATOM 4119 C C . LEU B 1 197 ? 2.473 19.297 28.109 1 97.5 197 LEU B C 1
ATOM 4121 O O . LEU B 1 197 ? 2.439 20.297 28.828 1 97.5 197 LEU B O 1
ATOM 4125 N N . ARG B 1 198 ? 2.492 18.047 28.531 1 96.81 198 ARG B N 1
ATOM 4126 C CA . ARG B 1 198 ? 2.527 17.766 29.953 1 96.81 198 ARG B CA 1
ATOM 4127 C C . ARG B 1 198 ? 3.727 18.438 30.625 1 96.81 198 ARG B C 1
ATOM 4129 O O . ARG B 1 198 ? 3.582 19.109 31.641 1 96.81 198 ARG B O 1
ATOM 4136 N N . GLN B 1 199 ? 4.84 18.297 30.016 1 97.38 199 GLN B N 1
ATOM 4137 C CA . GLN B 1 199 ? 6.07 18.859 30.562 1 97.38 199 GLN B CA 1
ATOM 4138 C C . GLN B 1 199 ? 6.039 20.391 30.5 1 97.38 199 GLN B C 1
ATOM 4140 O O . GLN B 1 199 ? 6.531 21.062 31.406 1 97.38 199 GLN B O 1
ATOM 4145 N N . LEU B 1 200 ? 5.5 20.906 29.469 1 97.56 200 LEU B N 1
ATOM 4146 C CA . LEU B 1 200 ? 5.383 22.359 29.344 1 97.56 200 LEU B CA 1
ATOM 4147 C C . LEU B 1 200 ? 4.488 22.938 30.438 1 97.56 200 LEU B C 1
ATOM 4149 O O . LEU B 1 200 ? 4.812 23.953 31.031 1 97.56 200 LEU B O 1
ATOM 4153 N N . VAL B 1 201 ? 3.355 22.266 30.703 1 97.44 201 VAL B N 1
ATOM 4154 C CA . VAL B 1 201 ? 2.441 22.719 31.75 1 97.44 201 VAL B CA 1
ATOM 4155 C C . VAL B 1 201 ? 3.131 22.641 33.094 1 97.44 201 VAL B C 1
ATOM 4157 O O . VAL B 1 201 ? 2.967 23.547 33.938 1 97.44 201 VAL B O 1
ATOM 4160 N N . GLN B 1 202 ? 3.91 21.594 33.25 1 96.75 202 GLN B N 1
ATOM 4161 C CA . GLN B 1 202 ? 4.672 21.469 34.5 1 96.75 202 GLN B CA 1
ATOM 4162 C C . GLN B 1 202 ? 5.625 22.641 34.688 1 96.75 202 GLN B C 1
ATOM 4164 O O . GLN B 1 202 ? 5.82 23.125 35.812 1 96.75 202 GLN B O 1
ATOM 4169 N N . LEU B 1 203 ? 6.207 23.078 33.625 1 96.69 203 LEU B N 1
ATOM 4170 C CA . LEU B 1 203 ? 7.176 24.172 33.656 1 96.69 203 LEU B CA 1
ATOM 4171 C C . LEU B 1 203 ? 6.48 25.5 33.906 1 96.69 203 LEU B C 1
ATOM 4173 O O . LEU B 1 203 ? 6.961 26.328 34.688 1 96.69 203 LEU B O 1
ATOM 4177 N N . VAL B 1 204 ? 5.316 25.781 33.312 1 96.5 204 VAL B N 1
ATOM 4178 C CA . VAL B 1 204 ? 4.762 27.141 33.25 1 96.5 204 VAL B CA 1
ATOM 4179 C C . VAL B 1 204 ? 3.697 27.297 34.344 1 96.5 204 VAL B C 1
ATOM 4181 O O . VAL B 1 204 ? 3.393 28.422 34.75 1 96.5 204 VAL B O 1
ATOM 4184 N N . ASP B 1 205 ? 3.111 26.203 34.781 1 96.5 205 ASP B N 1
ATOM 4185 C CA . ASP B 1 205 ? 2.086 26.219 35.812 1 96.5 205 ASP B CA 1
ATOM 4186 C C . ASP B 1 205 ? 2.143 24.969 36.688 1 96.5 205 ASP B C 1
ATOM 4188 O O . ASP B 1 205 ? 1.245 24.125 36.625 1 96.5 205 ASP B O 1
ATOM 4192 N N . PRO B 1 206 ? 3.074 24.891 37.594 1 95.69 206 PRO B N 1
ATOM 4193 C CA . PRO B 1 206 ? 3.279 23.688 38.406 1 95.69 206 PRO B CA 1
ATOM 4194 C C . PRO B 1 206 ? 2.051 23.312 39.25 1 95.69 206 PRO B C 1
ATOM 4196 O O . PRO B 1 206 ? 1.694 22.141 39.344 1 95.69 206 PRO B O 1
ATOM 4199 N N . PRO B 1 207 ? 1.344 24.328 39.781 1 95.12 207 PRO B N 1
ATOM 4200 C CA . PRO B 1 207 ? 0.141 23.953 40.531 1 95.12 207 PRO B CA 1
ATOM 4201 C C . PRO B 1 207 ? -0.91 23.266 39.656 1 95.12 207 PRO B C 1
ATOM 4203 O O . PRO B 1 207 ? -1.55 22.312 40.125 1 95.12 207 PRO B O 1
ATOM 4206 N N . LEU B 1 208 ? -1.087 23.766 38.531 1 94.81 208 LEU B N 1
ATOM 4207 C CA . LEU B 1 208 ? -2.039 23.125 37.625 1 94.81 208 LEU B CA 1
ATOM 4208 C C . LEU B 1 208 ? -1.606 21.703 37.281 1 94.81 208 LEU B C 1
ATOM 4210 O O . LEU B 1 208 ? -2.432 20.797 37.25 1 94.81 208 LEU B O 1
ATOM 4214 N N . HIS B 1 209 ? -0.367 21.5 37.031 1 95.25 209 HIS B N 1
ATOM 4215 C CA . HIS B 1 209 ? 0.177 20.188 36.719 1 95.25 209 HIS B CA 1
ATOM 4216 C C . HIS B 1 209 ? -0.062 19.219 37.875 1 95.25 209 HIS B C 1
ATOM 4218 O O . HIS B 1 209 ? -0.455 18.078 37.688 1 95.25 209 HIS B O 1
ATOM 4224 N N . ALA B 1 210 ? 0.212 19.672 39.062 1 94.44 210 ALA B N 1
ATOM 4225 C CA . ALA B 1 210 ? 0.029 18.844 40.25 1 94.44 210 ALA B CA 1
ATOM 4226 C C . ALA B 1 210 ? -1.428 18.422 40.406 1 94.44 210 ALA B C 1
ATOM 4228 O O . ALA B 1 210 ? -1.712 17.297 40.844 1 94.44 210 ALA B O 1
ATOM 4229 N N . TYR B 1 211 ? -2.238 19.359 40.188 1 92.62 211 TYR B N 1
ATOM 4230 C CA . TYR B 1 211 ? -3.664 19.047 40.219 1 92.62 211 TYR B CA 1
ATOM 4231 C C . TYR B 1 211 ? -4.023 17.953 39.219 1 92.62 211 TYR B C 1
ATOM 4233 O O . TYR B 1 211 ? -4.727 17 39.562 1 92.62 211 TYR B O 1
ATOM 4241 N N . LEU B 1 212 ? -3.57 18.062 37.969 1 93.25 212 LEU B N 1
ATOM 4242 C CA . LEU B 1 212 ? -3.854 17.094 36.938 1 93.25 212 LEU B CA 1
ATOM 4243 C C . LEU B 1 212 ? -3.262 15.727 37.281 1 93.25 212 LEU B C 1
ATOM 4245 O O . LEU B 1 212 ? -3.85 14.688 36.969 1 93.25 212 LEU B O 1
ATOM 4249 N N . GLU B 1 213 ? -2.139 15.734 37.875 1 92.44 213 GLU B N 1
ATOM 4250 C CA . GLU B 1 213 ? -1.492 14.5 38.344 1 92.44 213 GLU B CA 1
ATOM 4251 C C . GLU B 1 213 ? -2.332 13.781 39.375 1 92.44 213 GLU B C 1
ATOM 4253 O O . GLU B 1 213 ? -2.518 12.57 39.312 1 92.44 213 GLU B O 1
ATOM 4258 N N . ARG B 1 214 ? -2.85 14.477 40.281 1 91.88 214 ARG B N 1
ATOM 4259 C CA . ARG B 1 214 ? -3.656 13.922 41.375 1 91.88 214 ARG B CA 1
ATOM 4260 C C . ARG B 1 214 ? -4.949 13.32 40.844 1 91.88 214 ARG B C 1
ATOM 4262 O O . ARG B 1 214 ? -5.477 12.359 41.406 1 91.88 214 ARG B O 1
ATOM 4269 N N . ARG B 1 215 ? -5.41 13.867 39.781 1 90.31 215 ARG B N 1
ATOM 4270 C CA . ARG B 1 215 ? -6.684 13.43 39.219 1 90.31 215 ARG B CA 1
ATOM 4271 C C . ARG B 1 215 ? -6.473 12.445 38.094 1 90.31 215 ARG B C 1
ATOM 4273 O O . ARG B 1 215 ? -7.395 12.164 37.312 1 90.31 215 ARG B O 1
ATOM 4280 N N . ASP B 1 216 ? -5.297 12.008 37.906 1 88.44 216 ASP B N 1
ATOM 4281 C CA . ASP B 1 216 ? -4.926 11 36.906 1 88.44 216 ASP B CA 1
ATOM 4282 C C . ASP B 1 216 ? -5.242 11.484 35.5 1 88.44 216 ASP B C 1
ATOM 4284 O O . ASP B 1 216 ? -5.852 10.75 34.719 1 88.44 216 ASP B O 1
ATOM 4288 N N . CYS B 1 217 ? -4.914 12.695 35.25 1 86.06 217 CYS B N 1
ATOM 4289 C CA . CYS B 1 217 ? -5.156 13.297 33.969 1 86.06 217 CYS B CA 1
ATOM 4290 C C . CYS B 1 217 ? -3.842 13.625 33.25 1 86.06 217 CYS B C 1
ATOM 4292 O O . CYS B 1 217 ? -3.752 14.617 32.531 1 86.06 217 CYS B O 1
ATOM 4294 N N . LEU B 1 218 ? -2.879 12.742 33.438 1 87.44 218 LEU B N 1
ATOM 4295 C CA . LEU B 1 218 ? -1.56 13.07 32.906 1 87.44 218 LEU B CA 1
ATOM 4296 C C . LEU B 1 218 ? -1.403 12.57 31.484 1 87.44 218 LEU B C 1
ATOM 4298 O O . LEU B 1 218 ? -0.411 12.875 30.828 1 87.44 218 LEU B O 1
ATOM 4302 N N . SER B 1 219 ? -2.369 11.938 30.984 1 89.19 219 SER B N 1
ATOM 4303 C CA . SER B 1 219 ? -2.32 11.5 29.594 1 89.19 219 SER B CA 1
ATOM 4304 C C . SER B 1 219 ? -2.49 12.68 28.641 1 89.19 219 SER B C 1
ATOM 4306 O O . SER B 1 219 ? -1.929 12.68 27.531 1 89.19 219 SER B O 1
ATOM 4308 N N . TYR B 1 220 ? -3.295 13.664 29.141 1 93.25 220 TYR B N 1
ATOM 4309 C CA . TYR B 1 220 ? -3.6 14.883 28.406 1 93.25 220 TYR B CA 1
ATOM 4310 C C . TYR B 1 220 ? -4.387 14.578 27.141 1 93.25 220 TYR B C 1
ATOM 4312 O O . TYR B 1 220 ? -4.434 15.398 26.219 1 93.25 220 TYR B O 1
ATOM 4320 N N . TYR B 1 221 ? -5.105 13.523 27.062 1 91.06 221 TYR B N 1
ATOM 4321 C CA . TYR B 1 221 ? -5.852 13.094 25.875 1 91.06 221 TYR B CA 1
ATOM 4322 C C . TYR B 1 221 ? -7.008 14.039 25.594 1 91.06 221 TYR B C 1
ATOM 4324 O O . TYR B 1 221 ? -7.527 14.078 24.469 1 91.06 221 TYR B O 1
ATOM 4332 N N . PHE B 1 222 ? -7.352 14.82 26.656 1 92.19 222 PHE B N 1
ATOM 4333 C CA . PHE B 1 222 ? -8.406 15.812 26.453 1 92.19 222 PHE B CA 1
ATOM 4334 C C . PHE B 1 222 ? -7.949 16.875 25.453 1 92.19 222 PHE B C 1
ATOM 4336 O O . PHE B 1 222 ? -8.773 17.594 24.891 1 92.19 222 PHE B O 1
ATOM 4343 N N . ALA B 1 223 ? -6.625 16.953 25.219 1 94.69 223 ALA B N 1
ATOM 4344 C CA . ALA B 1 223 ? -6.078 17.938 24.297 1 94.69 223 ALA B CA 1
ATOM 4345 C C . ALA B 1 223 ? -5.73 17.297 22.953 1 94.69 223 ALA B C 1
ATOM 4347 O O . ALA B 1 223 ? -5.156 17.938 22.078 1 94.69 223 ALA B O 1
ATOM 4348 N N . PHE B 1 224 ? -6.125 16.047 22.781 1 94.25 224 PHE B N 1
ATOM 4349 C CA . PHE B 1 224 ? -5.75 15.258 21.609 1 94.25 224 PHE B CA 1
ATOM 4350 C C . PHE B 1 224 ? -6.238 15.93 20.328 1 94.25 224 PHE B C 1
ATOM 4352 O O . PHE B 1 224 ? -5.453 16.156 19.406 1 94.25 224 PHE B O 1
ATOM 4359 N N . ARG B 1 225 ? -7.438 16.297 20.25 1 94.12 225 ARG B N 1
ATOM 4360 C CA . ARG B 1 225 ? -8.016 16.875 19.047 1 94.12 225 ARG B CA 1
ATOM 4361 C C . ARG B 1 225 ? -7.387 18.234 18.734 1 94.12 225 ARG B C 1
ATOM 4363 O O . ARG B 1 225 ? -7.164 18.562 17.578 1 94.12 225 ARG B O 1
ATOM 4370 N N . TRP B 1 226 ? -7.059 19.062 19.844 1 96.19 226 TRP B N 1
ATOM 4371 C CA . TRP B 1 226 ? -6.398 20.359 19.656 1 96.19 226 TRP B CA 1
ATOM 4372 C C . TRP B 1 226 ? -5.121 20.203 18.828 1 96.19 226 TRP B C 1
ATOM 4374 O O . TRP B 1 226 ? -4.914 20.922 17.859 1 96.19 226 TRP B O 1
ATOM 4384 N N . LEU B 1 227 ? -4.363 19.219 19.234 1 96.19 227 LEU B N 1
ATOM 4385 C CA . LEU B 1 227 ? -3.035 19.062 18.656 1 96.19 227 LEU B CA 1
ATOM 4386 C C . LEU B 1 227 ? -3.117 18.375 17.297 1 96.19 227 LEU B C 1
ATOM 4388 O O . LEU B 1 227 ? -2.379 18.719 16.375 1 96.19 227 LEU B O 1
ATOM 4392 N N . LEU B 1 228 ? -4.016 17.469 17.156 1 95.25 228 LEU B N 1
ATOM 4393 C CA . LEU B 1 228 ? -4.137 16.688 15.93 1 95.25 228 LEU B CA 1
ATOM 4394 C C . LEU B 1 228 ? -4.484 17.578 14.742 1 95.25 228 LEU B C 1
ATOM 4396 O O . LEU B 1 228 ? -3.93 17.406 13.648 1 95.25 228 LEU B O 1
ATOM 4400 N N . ILE B 1 229 ? -5.422 18.5 14.945 1 95.81 229 ILE B N 1
ATOM 4401 C CA . ILE B 1 229 ? -5.887 19.297 13.82 1 95.81 229 ILE B CA 1
ATOM 4402 C C . ILE B 1 229 ? -5.582 20.781 14.062 1 95.81 229 ILE B C 1
ATOM 4404 O O . ILE B 1 229 ? -6.25 21.656 13.516 1 95.81 229 ILE B O 1
ATOM 4408 N N . LEU B 1 230 ? -4.664 21.062 14.984 1 96.81 230 LEU B N 1
ATOM 4409 C CA . LEU B 1 230 ? -4.148 22.406 15.242 1 96.81 230 LEU B CA 1
ATOM 4410 C C . LEU B 1 230 ? -5.281 23.375 15.562 1 96.81 230 LEU B C 1
ATOM 4412 O O . LEU B 1 230 ? -5.371 24.438 14.961 1 96.81 230 LEU B O 1
ATOM 4416 N N . PHE B 1 231 ? -6.199 22.969 16.359 1 97.19 231 PHE B N 1
ATOM 4417 C CA . PHE B 1 231 ? -7.27 23.781 16.922 1 97.19 231 PHE B CA 1
ATOM 4418 C C . PHE B 1 231 ? -8.258 24.203 15.844 1 97.19 231 PHE B C 1
ATOM 4420 O O . PHE B 1 231 ? -8.961 25.203 15.984 1 97.19 231 PHE B O 1
ATOM 4427 N N . LYS B 1 232 ? -8.359 23.469 14.773 1 96.56 232 LYS B N 1
ATOM 4428 C CA . LYS B 1 232 ? -9.219 23.797 13.641 1 96.56 232 LYS B CA 1
ATOM 4429 C C . LYS B 1 232 ? -10.68 23.891 14.07 1 96.56 232 LYS B C 1
ATOM 4431 O O . LYS B 1 232 ? -11.445 24.688 13.531 1 96.56 232 LYS B O 1
ATOM 4436 N N . ARG B 1 233 ? -11.039 23.188 15.039 1 93.44 233 ARG B N 1
ATOM 4437 C CA . ARG B 1 233 ? -12.453 23.125 15.414 1 93.44 233 ARG B CA 1
ATOM 4438 C C . ARG B 1 233 ? -12.742 24.031 16.609 1 93.44 233 ARG B C 1
ATOM 4440 O O . ARG B 1 233 ? -13.891 24.125 17.047 1 93.44 233 ARG B O 1
ATOM 4447 N N . GLU B 1 234 ? -11.719 24.703 17.094 1 94.94 234 GLU B N 1
ATOM 4448 C CA . GLU B 1 234 ? -11.883 25.453 18.328 1 94.94 234 GLU B CA 1
ATOM 4449 C C . GLU B 1 234 ? -12.125 26.938 18.047 1 94.94 234 GLU B C 1
ATOM 4451 O O . GLU B 1 234 ? -12.648 27.656 18.906 1 94.94 234 GLU B O 1
ATOM 4456 N N . PHE B 1 235 ? -11.82 27.344 16.875 1 95.88 235 PHE B N 1
ATOM 4457 C CA . PHE B 1 235 ? -11.938 28.766 16.516 1 95.88 235 PHE B CA 1
ATOM 4458 C C . PHE B 1 235 ? -12.773 28.938 15.25 1 95.88 235 PHE B C 1
ATOM 4460 O O . PHE B 1 235 ? -13.07 27.953 14.562 1 95.88 235 PHE B O 1
ATOM 4467 N N . LYS B 1 236 ? -13.18 30.188 15.023 1 94.19 236 LYS B N 1
ATOM 4468 C CA . LYS B 1 236 ? -13.812 30.5 13.75 1 94.19 236 LYS B CA 1
ATOM 4469 C C . LYS B 1 236 ? -12.844 30.312 12.586 1 94.19 236 LYS B C 1
ATOM 4471 O O . LYS B 1 236 ? -11.633 30.391 12.766 1 94.19 236 LYS B O 1
ATOM 4476 N N . PHE B 1 237 ? -13.344 30.141 11.422 1 94.25 237 PHE B N 1
ATOM 4477 C CA . PHE B 1 237 ? -12.562 29.781 10.25 1 94.25 237 PHE B CA 1
ATOM 4478 C C . PHE B 1 237 ? -11.438 30.781 10.023 1 94.25 237 PHE B C 1
ATOM 4480 O O . PHE B 1 237 ? -10.281 30.391 9.852 1 94.25 237 PHE B O 1
ATOM 4487 N N . ASP B 1 238 ? -11.766 32.062 10.062 1 92.94 238 ASP B N 1
ATOM 4488 C CA . ASP B 1 238 ? -10.766 33.094 9.797 1 92.94 238 ASP B CA 1
ATOM 4489 C C . ASP B 1 238 ? -9.711 33.125 10.906 1 92.94 238 ASP B C 1
ATOM 4491 O O . ASP B 1 238 ? -8.547 33.438 10.648 1 92.94 238 ASP B O 1
ATOM 4495 N N . GLU B 1 239 ? -10.117 32.906 12.109 1 94.62 239 GLU B N 1
ATOM 4496 C CA . GLU B 1 239 ? -9.18 32.875 13.234 1 94.62 239 GLU B CA 1
ATOM 4497 C C . GLU B 1 239 ? -8.211 31.688 13.102 1 94.62 239 GLU B C 1
ATOM 4499 O O . GLU B 1 239 ? -7.043 31.812 13.469 1 94.62 239 GLU B O 1
ATOM 4504 N N . VAL B 1 240 ? -8.711 30.609 12.57 1 96.31 240 VAL B N 1
ATOM 4505 C CA . VAL B 1 240 ? -7.867 29.438 12.352 1 96.31 240 VAL B CA 1
ATOM 4506 C C . VAL B 1 240 ? -6.758 29.781 11.359 1 96.31 240 VAL B C 1
ATOM 4508 O O . VAL B 1 240 ? -5.602 29.391 11.547 1 96.31 240 VAL B O 1
ATOM 4511 N N . LEU B 1 241 ? -7.09 30.5 10.32 1 96.75 241 LEU B N 1
ATOM 4512 C CA . LEU B 1 241 ? -6.094 30.891 9.328 1 96.75 241 LEU B CA 1
ATOM 4513 C C . LEU B 1 241 ? -4.992 31.734 9.977 1 96.75 241 LEU B C 1
ATOM 4515 O O . LEU B 1 241 ? -3.809 31.5 9.719 1 96.75 241 LEU B O 1
ATOM 4519 N N . SER B 1 242 ? -5.461 32.625 10.789 1 94.81 242 SER B N 1
ATOM 4520 C CA . SER B 1 242 ? -4.5 33.469 11.477 1 94.81 242 SER B CA 1
ATOM 4521 C C . SER B 1 242 ? -3.633 32.688 12.445 1 94.81 242 SER B C 1
ATOM 4523 O O . SER B 1 242 ? -2.434 32.938 12.562 1 94.81 242 SER B O 1
ATOM 4525 N N . LEU B 1 243 ? -4.242 31.797 13.094 1 96.88 243 LEU B N 1
ATOM 4526 C CA . LEU B 1 243 ? -3.508 30.938 14.023 1 96.88 243 LEU B CA 1
ATOM 4527 C C . LEU B 1 243 ? -2.436 30.141 13.289 1 96.88 243 LEU B C 1
ATOM 4529 O O . LEU B 1 243 ? -1.284 30.094 13.734 1 96.88 243 LEU B O 1
ATOM 4533 N N . TRP B 1 244 ? -2.807 29.516 12.211 1 97.62 244 TRP B N 1
ATOM 4534 C CA . TRP B 1 244 ? -1.868 28.703 11.445 1 97.62 244 TRP B CA 1
ATOM 4535 C C . TRP B 1 244 ? -0.716 29.547 10.922 1 97.62 244 TRP B C 1
ATOM 4537 O O . TRP B 1 244 ? 0.441 29.125 10.945 1 97.62 244 TRP B O 1
ATOM 4547 N N . GLU B 1 245 ? -1.017 30.719 10.484 1 96.38 245 GLU B N 1
ATOM 4548 C CA . GLU B 1 245 ? 0.017 31.656 10.039 1 96.38 245 GLU B CA 1
ATOM 4549 C C . GLU B 1 245 ? 1.011 31.953 11.156 1 96.38 245 GLU B C 1
ATOM 4551 O O . GLU B 1 245 ? 2.223 31.953 10.93 1 96.38 245 GLU B O 1
ATOM 4556 N N . ALA B 1 246 ? 0.442 32.188 12.289 1 95.5 246 ALA B N 1
ATOM 4557 C CA . ALA B 1 246 ? 1.301 32.469 13.438 1 95.5 246 ALA B CA 1
ATOM 4558 C C . ALA B 1 246 ? 2.191 31.266 13.75 1 95.5 246 ALA B C 1
ATOM 4560 O O . ALA B 1 246 ? 3.389 31.422 14 1 95.5 246 ALA B O 1
ATOM 4561 N N . CYS B 1 247 ? 1.639 30.109 13.703 1 96.5 247 CYS B N 1
ATOM 4562 C CA . CYS B 1 247 ? 2.385 28.891 13.984 1 96.5 247 CYS B CA 1
ATOM 4563 C C . CYS B 1 247 ? 3.498 28.672 12.969 1 96.5 247 CYS B C 1
ATOM 4565 O O . CYS B 1 247 ? 4.617 28.312 13.336 1 96.5 247 CYS B O 1
ATOM 4567 N N . TRP B 1 248 ? 3.213 28.938 11.727 1 96.31 248 TRP B N 1
ATOM 4568 C CA . TRP B 1 248 ? 4.172 28.688 10.656 1 96.31 248 TRP B CA 1
ATOM 4569 C C . TRP B 1 248 ? 5.254 29.75 10.625 1 96.31 248 TRP B C 1
ATOM 4571 O O . TRP B 1 248 ? 6.398 29.484 10.258 1 96.31 248 TRP B O 1
ATOM 4581 N N . ALA B 1 249 ? 4.875 30.938 11.031 1 94.69 249 ALA B N 1
ATOM 4582 C CA . ALA B 1 249 ? 5.77 32.094 10.883 1 94.69 249 ALA B CA 1
ATOM 4583 C C . ALA B 1 249 ? 6.652 32.25 12.117 1 94.69 249 ALA B C 1
ATOM 4585 O O . ALA B 1 249 ? 7.684 32.938 12.062 1 94.69 249 ALA B O 1
ATOM 4586 N N . CYS B 1 250 ? 6.266 31.703 13.195 1 93.88 250 CYS B N 1
ATOM 4587 C CA . CYS B 1 250 ? 6.977 31.906 14.453 1 93.88 250 CYS B CA 1
ATOM 4588 C C . CYS B 1 250 ? 8.422 31.438 14.344 1 93.88 250 CYS B C 1
ATOM 4590 O O . CYS B 1 250 ? 8.672 30.266 14.039 1 93.88 250 CYS B O 1
ATOM 4592 N N . ARG B 1 251 ? 9.336 32.25 14.578 1 92.5 251 ARG B N 1
ATOM 4593 C CA . ARG B 1 251 ? 10.75 31.906 14.445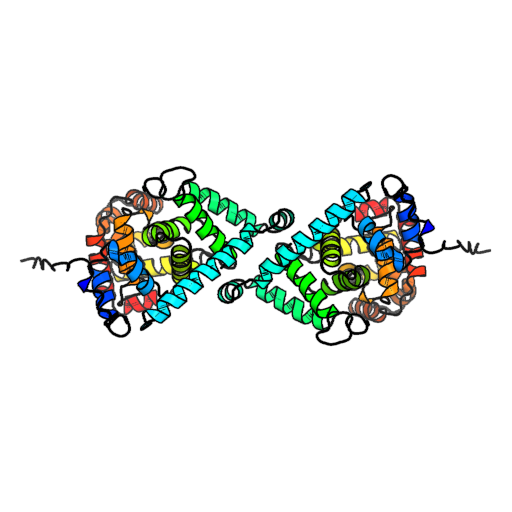 1 92.5 251 ARG B CA 1
ATOM 4594 C C . ARG B 1 251 ? 11.305 31.375 15.766 1 92.5 251 ARG B C 1
ATOM 4596 O O . ARG B 1 251 ? 12.344 30.703 15.781 1 92.5 251 ARG B O 1
ATOM 4603 N N . ARG B 1 252 ? 10.648 31.672 16.875 1 92.44 252 ARG B N 1
ATOM 4604 C CA . ARG B 1 252 ? 11.156 31.328 18.203 1 92.44 252 ARG B CA 1
ATOM 4605 C C . ARG B 1 252 ? 10.953 29.844 18.5 1 92.44 252 ARG B C 1
ATOM 4607 O O . ARG B 1 252 ? 11.703 29.25 19.281 1 92.44 252 ARG B O 1
ATOM 4614 N N . THR B 1 253 ? 9.945 29.234 17.953 1 94.62 253 THR B N 1
ATOM 4615 C CA . THR B 1 253 ? 9.664 27.812 18.141 1 94.62 253 THR B CA 1
ATOM 4616 C C . THR B 1 253 ? 8.867 27.281 16.953 1 94.62 253 THR B C 1
ATOM 4618 O O . THR B 1 253 ? 8.102 28 16.328 1 94.62 253 THR B O 1
ATOM 4621 N N . ARG B 1 254 ? 9 25.969 16.672 1 93.25 254 ARG B N 1
ATOM 4622 C CA . ARG B 1 254 ? 8.211 25.297 15.648 1 93.25 254 ARG B CA 1
ATOM 4623 C C . ARG B 1 254 ? 6.957 24.656 16.25 1 93.25 254 ARG B C 1
ATOM 4625 O O . ARG B 1 254 ? 6.156 24.062 15.531 1 93.25 254 ARG B O 1
ATOM 4632 N N . HIS B 1 255 ? 6.797 24.859 17.531 1 96.38 255 HIS B N 1
ATOM 4633 C CA . HIS B 1 255 ? 5.73 24.156 18.234 1 96.38 255 HIS B CA 1
ATOM 4634 C C . HIS B 1 255 ? 4.848 25.125 19.016 1 96.38 255 HIS B C 1
ATOM 4636 O O . HIS B 1 255 ? 4.469 24.859 20.156 1 96.38 255 HIS B O 1
ATOM 4642 N N . LEU B 1 256 ? 4.617 26.266 18.391 1 96.56 256 LEU B N 1
ATOM 4643 C CA . LEU B 1 256 ? 3.787 27.281 19.016 1 96.56 256 LEU B CA 1
ATOM 4644 C C . LEU B 1 256 ? 2.424 26.719 19.391 1 96.56 256 LEU B C 1
ATOM 4646 O O . LEU B 1 256 ? 1.83 27.125 20.391 1 96.56 256 LEU B O 1
ATOM 4650 N N . HIS B 1 257 ? 1.903 25.75 18.656 1 96.81 257 HIS B N 1
ATOM 4651 C CA . HIS B 1 257 ? 0.609 25.141 18.922 1 96.81 257 HIS B CA 1
ATOM 4652 C C . HIS B 1 257 ? 0.605 24.438 20.281 1 96.81 257 HIS B C 1
ATOM 4654 O O . HIS B 1 257 ? -0.424 24.406 20.969 1 96.81 257 HIS B O 1
ATOM 4660 N N . LEU B 1 258 ? 1.736 23.922 20.734 1 97.69 258 LEU B N 1
ATOM 4661 C CA . LEU B 1 258 ? 1.831 23.312 22.062 1 97.69 258 LEU B CA 1
ATOM 4662 C C . LEU B 1 258 ? 1.729 24.375 23.156 1 97.69 258 LEU B C 1
ATOM 4664 O O . LEU B 1 258 ? 1.049 24.172 24.156 1 97.69 258 LEU B O 1
ATOM 4668 N N . TYR B 1 259 ? 2.396 25.453 22.906 1 98.12 259 TYR B N 1
ATOM 4669 C CA . TYR B 1 259 ? 2.326 26.547 23.859 1 98.12 259 TYR B CA 1
ATOM 4670 C C . TYR B 1 259 ? 0.929 27.156 23.875 1 98.12 259 TYR B C 1
ATOM 4672 O O . TYR B 1 259 ? 0.465 27.625 24.922 1 98.12 259 TYR B O 1
ATOM 4680 N N . LEU B 1 260 ? 0.293 27.141 22.766 1 98 260 LEU B N 1
ATOM 4681 C CA . LEU B 1 260 ? -1.094 27.594 22.734 1 98 260 LEU B CA 1
ATOM 4682 C C . LEU B 1 260 ? -1.983 26.688 23.578 1 98 260 LEU B C 1
ATOM 4684 O O . LEU B 1 260 ? -2.867 27.172 24.297 1 98 260 LEU B O 1
ATOM 4688 N N . ALA B 1 261 ? -1.786 25.406 23.469 1 98.06 261 ALA B N 1
ATOM 4689 C CA . ALA B 1 261 ? -2.537 24.469 24.297 1 98.06 261 ALA B CA 1
ATOM 4690 C C . ALA B 1 261 ? -2.299 24.734 25.781 1 98.06 261 ALA B C 1
ATOM 4692 O O . ALA B 1 261 ? -3.24 24.719 26.578 1 98.06 261 ALA B O 1
ATOM 4693 N N . ALA B 1 262 ? -1.045 24.953 26.125 1 98 262 ALA B N 1
ATOM 4694 C CA . ALA B 1 262 ? -0.722 25.297 27.5 1 98 262 ALA B CA 1
ATOM 4695 C C . ALA B 1 262 ? -1.407 26.594 27.922 1 98 262 ALA B C 1
ATOM 4697 O O . ALA B 1 262 ? -1.901 26.719 29.031 1 98 262 ALA B O 1
ATOM 4698 N N . ALA B 1 263 ? -1.426 27.547 27 1 98 263 ALA B N 1
ATOM 4699 C CA . ALA B 1 263 ? -2.062 28.828 27.25 1 98 263 ALA B CA 1
ATOM 4700 C C . ALA B 1 263 ? -3.553 28.656 27.531 1 98 263 ALA B C 1
ATOM 4702 O O . ALA B 1 263 ? -4.109 29.328 28.406 1 98 263 ALA B O 1
ATOM 4703 N N . VAL B 1 264 ? -4.207 27.797 26.812 1 97.5 264 VAL B N 1
ATOM 4704 C CA . VAL B 1 264 ? -5.625 27.531 27.031 1 97.5 264 VAL B CA 1
ATOM 4705 C C . VAL B 1 264 ? -5.844 26.953 28.438 1 97.5 264 VAL B C 1
ATOM 4707 O O . VAL B 1 264 ? -6.766 27.375 29.141 1 97.5 264 VAL B O 1
ATOM 4710 N N . LEU B 1 265 ? -5 26.031 28.828 1 95.94 265 LEU B N 1
ATOM 4711 C CA . LEU B 1 265 ? -5.117 25.422 30.141 1 95.94 265 LEU B CA 1
ATOM 4712 C C . LEU B 1 265 ? -4.859 26.438 31.25 1 95.94 265 LEU B C 1
ATOM 4714 O O . LEU B 1 265 ? -5.605 26.5 32.219 1 95.94 265 LEU B O 1
ATOM 4718 N N . VAL B 1 266 ? -3.865 27.281 31.047 1 95.5 266 VAL B N 1
ATOM 4719 C CA . VAL B 1 266 ? -3.502 28.297 32.031 1 95.5 266 VAL B CA 1
ATOM 4720 C C . VAL B 1 266 ? -4.617 29.328 32.125 1 95.5 266 VAL B C 1
ATOM 4722 O O . VAL B 1 266 ? -4.945 29.781 33.219 1 95.5 266 VAL B O 1
ATOM 4725 N N . HIS B 1 267 ? -5.184 29.688 31.047 1 95.31 267 HIS B N 1
ATOM 4726 C CA . HIS B 1 267 ? -6.266 30.672 31.016 1 95.31 267 HIS B CA 1
ATOM 4727 C C . HIS B 1 267 ? -7.496 30.141 31.75 1 95.31 267 HIS B C 1
ATOM 4729 O O . HIS B 1 267 ? -8.281 30.938 32.281 1 95.31 267 HIS B O 1
ATOM 4735 N N . HIS B 1 268 ? -7.676 28.875 31.828 1 93.81 268 HIS B N 1
ATOM 4736 C CA . HIS B 1 268 ? -8.852 28.281 32.469 1 93.81 268 HIS B CA 1
ATOM 4737 C C . HIS B 1 268 ? -8.484 27.547 33.75 1 93.81 268 HIS B C 1
ATOM 4739 O O . HIS B 1 268 ? -9.203 26.656 34.188 1 93.81 268 HIS B O 1
ATOM 4745 N N . ARG B 1 269 ? -7.348 27.859 34.312 1 93.62 269 ARG B N 1
ATOM 4746 C CA . ARG B 1 269 ? -6.832 27.172 35.469 1 93.62 269 ARG B CA 1
ATOM 4747 C C . ARG B 1 269 ? -7.797 27.281 36.656 1 93.62 269 ARG B C 1
ATOM 4749 O O . ARG B 1 269 ? -7.992 26.312 37.406 1 93.62 269 ARG B O 1
ATOM 4756 N N . ARG B 1 270 ? -8.453 28.422 36.781 1 91.94 270 ARG B N 1
ATOM 4757 C CA . ARG B 1 270 ? -9.352 28.609 37.906 1 91.94 270 ARG B CA 1
ATOM 4758 C C . ARG B 1 270 ? -10.531 27.641 37.875 1 91.94 270 ARG B C 1
ATOM 4760 O O . ARG B 1 270 ? -10.883 27.031 38.875 1 91.94 270 ARG B O 1
ATOM 4767 N N . VAL B 1 271 ? -11.094 27.609 36.719 1 90.81 271 VAL B N 1
ATOM 4768 C CA . VAL B 1 271 ? -12.227 26.719 36.531 1 90.81 271 VAL B CA 1
ATOM 4769 C C . VAL B 1 271 ? -11.781 25.266 36.719 1 90.81 271 VAL B C 1
ATOM 4771 O O . VAL B 1 271 ? -12.508 24.469 37.312 1 90.81 271 VAL B O 1
ATOM 4774 N N . ILE B 1 272 ? -10.602 24.875 36.281 1 90.94 272 ILE B N 1
ATOM 4775 C CA . ILE B 1 272 ? -10.094 23.516 36.375 1 90.94 272 ILE B CA 1
ATOM 4776 C C . ILE B 1 272 ? -9.828 23.141 37.812 1 90.94 272 ILE B C 1
ATOM 4778 O O . ILE B 1 272 ? -10.234 22.078 38.281 1 90.94 272 ILE B O 1
ATOM 4782 N N . LEU B 1 273 ? -9.266 24.016 38.562 1 89.75 273 LEU B N 1
ATOM 4783 C CA . LEU B 1 273 ? -8.859 23.766 39.938 1 89.75 273 LEU B CA 1
ATOM 4784 C C . LEU B 1 273 ? -10.055 23.781 40.875 1 89.75 273 LEU B C 1
ATOM 4786 O O . LEU B 1 273 ? -10.062 23.078 41.875 1 89.75 273 LEU B O 1
ATOM 4790 N N . SER B 1 274 ? -11 24.531 40.531 1 89.44 274 SER B N 1
ATOM 4791 C CA . SER B 1 274 ? -12.133 24.719 41.438 1 89.44 274 SER B CA 1
ATOM 4792 C C . SER B 1 274 ? -13.195 23.641 41.219 1 89.44 274 SER B C 1
ATOM 4794 O O . SER B 1 274 ? -13.984 23.359 42.125 1 89.44 274 SER B O 1
ATOM 4796 N N . SER B 1 275 ? -13.375 23.078 40.156 1 84.06 275 SER B N 1
ATOM 4797 C CA . SER B 1 275 ? -14.484 22.203 39.781 1 84.06 275 SER B CA 1
ATOM 4798 C C . SER B 1 275 ? -14.133 20.734 40.031 1 84.06 275 SER B C 1
ATOM 4800 O O . SER B 1 275 ? -14.953 19.844 39.781 1 84.06 275 SER B O 1
ATOM 4802 N N . ASP B 1 276 ? -13.125 20.453 40.625 1 81.62 276 ASP B N 1
ATOM 4803 C CA . ASP B 1 276 ? -12.711 19.078 40.906 1 81.62 276 ASP B CA 1
ATOM 4804 C C . ASP B 1 276 ? -12.945 18.172 39.719 1 81.62 276 ASP B C 1
ATOM 4806 O O . ASP B 1 276 ? -13.594 17.125 39.844 1 81.62 276 ASP B O 1
ATOM 4810 N N . LEU B 1 277 ? -12.5 18.5 38.625 1 84.69 277 LEU B N 1
ATOM 4811 C CA . LEU B 1 277 ? -12.734 17.781 37.375 1 84.69 277 LEU B CA 1
ATOM 4812 C C . LEU B 1 277 ? -11.82 16.562 37.281 1 84.69 277 LEU B C 1
ATOM 4814 O O . LEU B 1 277 ? -10.633 16.641 37.594 1 84.69 277 LEU B O 1
ATOM 4818 N N . ASP B 1 278 ? -12.477 15.43 36.969 1 85.81 278 ASP B N 1
ATOM 4819 C CA . ASP B 1 278 ? -11.688 14.273 36.531 1 85.81 278 ASP B CA 1
ATOM 4820 C C . ASP B 1 278 ? -11.398 14.312 35.031 1 85.81 278 ASP B C 1
ATOM 4822 O O . ASP B 1 278 ? -11.617 15.336 34.375 1 85.81 278 ASP B O 1
ATOM 4826 N N . PHE B 1 279 ? -10.867 13.266 34.531 1 84.06 279 PHE B N 1
ATOM 4827 C CA . PHE B 1 279 ? -10.492 13.227 33.125 1 84.06 279 PHE B CA 1
ATOM 4828 C C . PHE B 1 279 ? -11.711 13.492 32.25 1 84.06 279 PHE B C 1
ATOM 4830 O O . PHE B 1 279 ? -11.625 14.266 31.281 1 84.06 279 PHE B O 1
ATOM 4837 N N . ASP B 1 280 ? -12.766 12.844 32.531 1 85.31 280 ASP B N 1
ATOM 4838 C CA . ASP B 1 280 ? -13.992 13.031 31.766 1 85.31 280 ASP B CA 1
ATOM 4839 C C . ASP B 1 280 ? -14.461 14.484 31.828 1 85.31 280 ASP B C 1
ATOM 4841 O O . ASP B 1 280 ? -14.977 15.023 30.844 1 85.31 280 ASP B O 1
ATOM 4845 N N . GLY B 1 281 ? -14.305 14.961 32.969 1 88.75 281 GLY B N 1
ATOM 4846 C CA . GLY B 1 281 ? -14.648 16.375 33.125 1 88.75 281 GLY B CA 1
ATOM 4847 C C . GLY B 1 281 ? -13.781 17.297 32.312 1 88.75 281 GLY B C 1
ATOM 4848 O O . GLY B 1 281 ? -14.289 18.25 31.688 1 88.75 281 GLY B O 1
ATOM 4849 N N . LEU B 1 282 ? -12.508 17.047 32.25 1 89.69 282 LEU B N 1
ATOM 4850 C CA . LEU B 1 282 ? -11.594 17.844 31.453 1 89.69 282 LEU B CA 1
ATOM 4851 C C . LEU B 1 282 ? -11.906 17.703 29.969 1 89.69 282 LEU B C 1
ATOM 4853 O O . LEU B 1 282 ? -11.812 18.672 29.219 1 89.69 282 LEU B O 1
ATOM 4857 N N . LEU B 1 283 ? -12.188 16.516 29.578 1 88.88 283 LEU B N 1
ATOM 4858 C CA . LEU B 1 283 ? -12.578 16.281 28.203 1 88.88 283 LEU B CA 1
ATOM 4859 C C . LEU B 1 283 ? -13.82 17.078 27.828 1 88.88 283 LEU B C 1
ATOM 4861 O O . LEU B 1 283 ? -13.875 17.703 26.766 1 88.88 283 LEU B O 1
ATOM 4865 N N . ARG B 1 284 ? -14.805 17.016 28.688 1 90.69 284 ARG B N 1
ATOM 4866 C CA . ARG B 1 284 ? -16.016 17.781 28.484 1 90.69 284 ARG B CA 1
ATOM 4867 C C . ARG B 1 284 ? -15.711 19.281 28.406 1 90.69 284 ARG B C 1
ATOM 4869 O O . ARG B 1 284 ? -16.297 20 27.594 1 90.69 284 ARG B O 1
ATOM 4876 N N . LEU B 1 285 ? -14.883 19.719 29.281 1 89.94 285 LEU B N 1
ATOM 4877 C CA . LEU B 1 285 ? -14.461 21.109 29.25 1 89.94 285 LEU B CA 1
ATOM 4878 C C . LEU B 1 285 ? -13.812 21.453 27.922 1 89.94 285 LEU B C 1
ATOM 4880 O O . LEU B 1 285 ? -14.133 22.484 27.312 1 89.94 285 LEU B O 1
ATOM 4884 N N . SER B 1 286 ? -12.883 20.641 27.516 1 90.56 286 SER B N 1
ATOM 4885 C CA . SER B 1 286 ? -12.188 20.859 26.266 1 90.56 286 SER B CA 1
ATOM 4886 C C . SER B 1 286 ? -13.172 20.969 25.094 1 90.56 286 SER B C 1
ATOM 4888 O O . SER B 1 286 ? -13.031 21.828 24.219 1 90.56 286 SER B O 1
ATOM 4890 N N . ILE B 1 287 ? -14.148 20.125 25.094 1 87.88 287 ILE B N 1
ATOM 4891 C CA . ILE B 1 287 ? -15.164 20.125 24.031 1 87.88 287 ILE B CA 1
ATOM 4892 C C . ILE B 1 287 ? -16.016 21.391 24.125 1 87.88 287 ILE B C 1
ATOM 4894 O O . ILE B 1 287 ? -16.312 22.016 23.109 1 87.88 287 ILE B O 1
ATOM 4898 N N . ALA B 1 288 ? -16.312 21.781 25.328 1 89.75 288 ALA B N 1
ATOM 4899 C CA . ALA B 1 288 ? -17.172 22.922 25.562 1 89.75 288 ALA B CA 1
ATOM 4900 C C . ALA B 1 288 ? -16.484 24.234 25.188 1 89.75 288 ALA B C 1
ATOM 4902 O O . ALA B 1 288 ? -17.141 25.234 24.906 1 89.75 288 ALA B O 1
ATOM 4903 N N . LEU B 1 289 ? -15.227 24.219 25.156 1 90.25 289 LEU B N 1
ATOM 4904 C CA . LEU B 1 289 ? -14.453 25.422 24.859 1 90.25 289 LEU B CA 1
ATOM 4905 C C . LEU B 1 289 ? -14.461 25.719 23.359 1 90.25 289 LEU B C 1
ATOM 4907 O O . LEU B 1 289 ? -14.102 26.828 22.938 1 90.25 289 LEU B O 1
ATOM 4911 N N . ALA B 1 290 ? -14.914 24.781 22.609 1 91.06 290 ALA B N 1
ATOM 4912 C CA . ALA B 1 290 ? -14.938 24.984 21.156 1 91.06 290 ALA B CA 1
ATOM 4913 C C . ALA B 1 290 ? -15.836 26.156 20.781 1 91.06 290 ALA B C 1
ATOM 4915 O O . ALA B 1 290 ? -16.984 26.234 21.203 1 91.06 290 ALA B O 1
ATOM 4916 N N . GLY B 1 291 ? -15.289 27.062 20.047 1 91.44 291 GLY B N 1
ATOM 4917 C CA . GLY B 1 291 ? -16.047 28.219 19.594 1 91.44 291 GLY B CA 1
ATOM 4918 C C . GLY B 1 291 ? -16.094 29.344 20.625 1 91.44 291 GLY B C 1
ATOM 4919 O O . GLY B 1 291 ? -16.641 30.406 20.359 1 91.44 291 GLY B O 1
ATOM 4920 N N . ARG B 1 292 ? -15.516 29.141 21.812 1 92.69 292 ARG B N 1
ATOM 4921 C CA . ARG B 1 292 ? -15.602 30.141 22.875 1 92.69 292 ARG B CA 1
ATOM 4922 C C . ARG B 1 292 ? -14.227 30.734 23.188 1 92.69 292 ARG B C 1
ATOM 4924 O O . ARG B 1 292 ? -14.109 31.656 24 1 92.69 292 ARG B O 1
ATOM 4931 N N . LEU B 1 293 ? -13.242 30.266 22.547 1 94.94 293 LEU B N 1
ATOM 4932 C CA . LEU B 1 293 ? -11.883 30.734 22.781 1 94.94 293 LEU B CA 1
ATOM 4933 C C . LEU B 1 293 ? -11.609 32 22 1 94.94 293 LEU B C 1
ATOM 4935 O O . LEU B 1 293 ? -12.102 32.188 20.875 1 94.94 293 LEU B O 1
ATOM 4939 N N . GLU B 1 294 ? -10.93 32.875 22.641 1 94.19 294 GLU B N 1
ATOM 4940 C CA . GLU B 1 294 ? -10.461 34.094 21.969 1 94.19 294 GLU B CA 1
ATOM 4941 C C . GLU B 1 294 ? -9.008 33.938 21.531 1 94.19 294 GLU B C 1
ATOM 4943 O O . GLU B 1 294 ? -8.109 33.812 22.359 1 94.19 294 GLU B O 1
ATOM 4948 N N . LEU B 1 295 ? -8.773 34.062 20.266 1 94.5 295 LEU B N 1
ATOM 4949 C CA . LEU B 1 295 ? -7.484 33.688 19.688 1 94.5 295 LEU B CA 1
ATOM 4950 C C . LEU B 1 295 ? -6.395 34.688 20.109 1 94.5 295 LEU B C 1
ATOM 4952 O O . LEU B 1 295 ? -5.34 34.25 20.609 1 94.5 295 LEU B O 1
ATOM 4956 N N . GLN B 1 296 ? -6.668 36 20 1 92.88 296 GLN B N 1
ATOM 4957 C CA . GLN B 1 296 ? -5.605 36.969 20.141 1 92.88 296 GLN B CA 1
ATOM 4958 C C . GLN B 1 296 ? -5.02 36.938 21.547 1 92.88 296 GLN B C 1
ATOM 4960 O O . GLN B 1 296 ? -3.801 36.875 21.719 1 92.88 296 GLN B O 1
ATOM 4965 N N . PRO B 1 297 ? -5.871 36.938 22.562 1 94.62 297 PRO B N 1
ATOM 4966 C CA . PRO B 1 297 ? -5.32 36.844 23.922 1 94.62 297 PRO B CA 1
ATOM 4967 C C . PRO B 1 297 ? -4.555 35.531 24.156 1 94.62 297 PRO B C 1
ATOM 4969 O O . PRO B 1 297 ? -3.533 35.531 24.844 1 94.62 297 PRO B O 1
ATOM 4972 N N . LEU B 1 298 ? -5.004 34.469 23.625 1 96.25 298 LEU B N 1
ATOM 4973 C CA . LEU B 1 298 ? -4.359 33.188 23.812 1 96.25 298 LEU B CA 1
ATOM 4974 C C . LEU B 1 298 ? -3.014 33.156 23.094 1 96.25 298 LEU B C 1
ATOM 4976 O O . LEU B 1 298 ? -2.049 32.562 23.625 1 96.25 298 LEU B O 1
ATOM 4980 N N . LEU B 1 299 ? -2.943 33.719 21.906 1 95 299 LEU B N 1
ATOM 4981 C CA . LEU B 1 299 ? -1.691 33.781 21.156 1 95 299 LEU B CA 1
ATOM 4982 C C . LEU B 1 299 ? -0.645 34.594 21.891 1 95 299 LEU B C 1
ATOM 4984 O O . LEU B 1 299 ? 0.535 34.219 21.922 1 95 299 LEU B O 1
ATOM 4988 N N . GLU B 1 300 ? -1.114 35.688 22.453 1 94 300 GLU B N 1
ATOM 4989 C CA . GLU B 1 300 ? -0.209 36.531 23.234 1 94 300 GLU B CA 1
ATOM 4990 C C . GLU B 1 300 ? 0.328 35.75 24.453 1 94 300 GLU B C 1
ATOM 4992 O O . GLU B 1 300 ? 1.521 35.844 24.75 1 94 300 GLU B O 1
ATOM 4997 N N . THR B 1 301 ? -0.586 35.094 25.094 1 96.31 301 THR B N 1
ATOM 4998 C CA . THR B 1 301 ? -0.184 34.281 26.234 1 96.31 301 THR B CA 1
ATOM 4999 C C . THR B 1 301 ? 0.785 33.188 25.812 1 96.31 301 THR B C 1
ATOM 5001 O O . THR B 1 301 ? 1.777 32.938 26.5 1 96.31 301 THR B O 1
ATOM 5004 N N . ALA B 1 302 ? 0.517 32.5 24.719 1 96.94 302 ALA B N 1
ATOM 5005 C CA . ALA B 1 302 ? 1.38 31.453 24.219 1 96.94 302 ALA B CA 1
ATOM 5006 C C . ALA B 1 302 ? 2.787 31.969 23.938 1 96.94 302 ALA B C 1
ATOM 5008 O O . ALA B 1 302 ? 3.775 31.328 24.297 1 96.94 302 ALA B O 1
ATOM 5009 N N . GLU B 1 303 ? 2.852 33.094 23.281 1 93.94 303 GLU B N 1
ATOM 5010 C CA . GLU B 1 303 ? 4.148 33.719 22.984 1 93.94 303 GLU B CA 1
ATOM 5011 C C . GLU B 1 303 ? 4.898 34.062 24.281 1 93.94 303 GLU B C 1
ATOM 5013 O O . GLU B 1 303 ? 6.121 33.875 24.344 1 93.94 303 GLU B O 1
ATOM 5018 N N . ALA B 1 304 ? 4.164 34.562 25.203 1 95.69 304 ALA B N 1
ATOM 5019 C CA . ALA B 1 304 ? 4.766 34.875 26.5 1 95.69 304 ALA B CA 1
ATOM 5020 C C . ALA B 1 304 ? 5.301 33.594 27.156 1 95.69 304 ALA B C 1
ATOM 5022 O O . ALA B 1 304 ? 6.359 33.625 27.797 1 95.69 304 ALA B O 1
ATOM 5023 N N . LEU B 1 305 ? 4.543 32.562 27.047 1 97.06 305 LEU B N 1
ATOM 5024 C CA . LEU B 1 305 ? 4.953 31.297 27.641 1 97.06 305 LEU B CA 1
A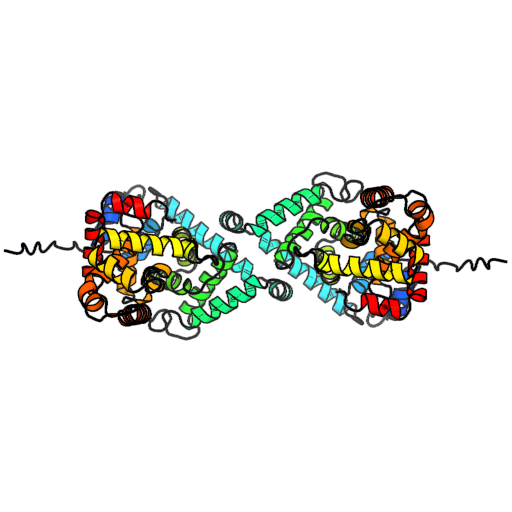TOM 5025 C C . LEU B 1 305 ? 6.219 30.781 26.969 1 97.06 305 LEU B C 1
ATOM 5027 O O . LEU B 1 305 ? 7.051 30.141 27.625 1 97.06 305 LEU B O 1
ATOM 5031 N N . VAL B 1 306 ? 6.402 30.984 25.656 1 96.5 306 VAL B N 1
ATOM 5032 C CA . VAL B 1 306 ? 7.625 30.594 24.969 1 96.5 306 VAL B CA 1
ATOM 5033 C C . VAL B 1 306 ? 8.828 31.281 25.609 1 96.5 306 VAL B C 1
ATOM 5035 O O . VAL B 1 306 ? 9.859 30.656 25.844 1 96.5 306 VAL B O 1
ATOM 5038 N N . GLY B 1 307 ? 8.641 32.594 25.844 1 95.5 307 GLY B N 1
ATOM 5039 C CA . GLY B 1 307 ? 9.695 33.344 26.516 1 95.5 307 GLY B CA 1
ATOM 5040 C C . GLY B 1 307 ? 9.945 32.875 27.938 1 95.5 307 GLY B C 1
ATOM 5041 O O . GLY B 1 307 ? 11.094 32.75 28.359 1 95.5 307 GLY B O 1
ATOM 5042 N N . TYR B 1 308 ? 8.875 32.625 28.656 1 95.75 308 TYR B N 1
ATOM 5043 C CA . TYR B 1 308 ? 8.945 32.219 30.047 1 95.75 308 TYR B CA 1
ATOM 5044 C C . TYR B 1 308 ? 9.625 30.875 30.188 1 95.75 308 TYR B C 1
ATOM 5046 O O . TYR B 1 308 ? 10.461 30.672 31.078 1 95.75 308 TYR B O 1
ATOM 5054 N N . ALA B 1 309 ? 9.25 29.922 29.375 1 95.81 309 ALA B N 1
ATOM 5055 C CA . ALA B 1 309 ? 9.82 28.578 29.438 1 95.81 309 ALA B CA 1
ATOM 5056 C C . ALA B 1 309 ? 11.289 28.594 29 1 95.81 309 ALA B C 1
ATOM 5058 O O . ALA B 1 309 ? 12.078 27.75 29.453 1 95.81 309 ALA B O 1
ATOM 5059 N N . GLY B 1 310 ? 11.672 29.469 28.109 1 94.25 310 GLY B N 1
ATOM 5060 C CA . GLY B 1 310 ? 13.047 29.688 27.703 1 94.25 310 GLY B CA 1
ATOM 5061 C C . GLY B 1 310 ? 13.727 28.422 27.203 1 94.25 310 GLY B C 1
ATOM 5062 O O . GLY B 1 310 ? 13.18 27.703 26.359 1 94.25 310 GLY B O 1
ATOM 5063 N N . GLU B 1 311 ? 14.891 28.188 27.797 1 95.06 311 GLU B N 1
ATOM 5064 C CA . GLU B 1 311 ? 15.703 27.047 27.359 1 95.06 311 GLU B CA 1
ATOM 5065 C C . GLU B 1 311 ? 15.078 25.719 27.781 1 95.06 311 GLU B C 1
ATOM 5067 O O . GLU B 1 311 ? 15.188 24.719 27.078 1 95.06 311 GLU B O 1
ATOM 5072 N N . ALA B 1 312 ? 14.43 25.719 28.891 1 96.25 312 ALA B N 1
ATOM 5073 C CA . ALA B 1 312 ? 13.766 24.516 29.359 1 96.25 312 ALA B CA 1
ATOM 5074 C C . ALA B 1 312 ? 12.648 24.078 28.406 1 96.25 312 ALA B C 1
ATOM 5076 O O . ALA B 1 312 ? 12.461 22.891 28.156 1 96.25 312 ALA B O 1
ATOM 5077 N N . GLY B 1 313 ? 11.922 25.062 27.938 1 95.88 313 GLY B N 1
ATOM 5078 C CA . GLY B 1 313 ? 10.883 24.781 26.969 1 95.88 313 GLY B CA 1
ATOM 5079 C C . GLY B 1 313 ? 11.422 24.234 25.656 1 95.88 313 GLY B C 1
ATOM 5080 O O . GLY B 1 313 ? 10.812 23.344 25.047 1 95.88 313 GLY B O 1
ATOM 5081 N N . ARG B 1 314 ? 12.578 24.734 25.25 1 95.5 314 ARG B N 1
ATOM 5082 C CA . ARG B 1 314 ? 13.219 24.281 24.016 1 95.5 314 ARG B CA 1
ATOM 5083 C C . ARG B 1 314 ? 13.688 22.844 24.156 1 95.5 314 ARG B C 1
ATOM 5085 O O . ARG B 1 314 ? 13.625 22.062 23.188 1 95.5 314 ARG B O 1
ATOM 5092 N N . GLU B 1 315 ? 14.102 22.531 25.297 1 95.62 315 GLU B N 1
ATOM 5093 C CA . GLU B 1 315 ? 14.555 21.172 25.547 1 95.62 315 GLU B CA 1
ATOM 5094 C C . GLU B 1 315 ? 13.391 20.188 25.5 1 95.62 315 GLU B C 1
ATOM 5096 O O . GLU B 1 315 ? 13.539 19.078 24.984 1 95.62 315 GLU B O 1
ATOM 5101 N N . VAL B 1 316 ? 12.273 20.609 25.984 1 95.75 316 VAL B N 1
ATOM 5102 C CA . VAL B 1 316 ? 11.078 19.766 26.031 1 95.75 316 VAL B CA 1
ATOM 5103 C C . VAL B 1 316 ? 10.609 19.453 24.609 1 95.75 316 VAL B C 1
ATOM 5105 O O . VAL B 1 316 ? 10.148 18.359 24.312 1 95.75 316 VAL B O 1
ATOM 5108 N N . THR B 1 317 ? 10.781 20.422 23.688 1 94.69 317 THR B N 1
ATOM 5109 C CA . THR B 1 317 ? 10.227 20.266 22.359 1 94.69 317 THR B CA 1
ATOM 5110 C C . THR B 1 317 ? 11.305 19.797 21.375 1 94.69 317 THR B C 1
ATOM 5112 O O . THR B 1 317 ? 11.016 19.562 20.203 1 94.69 317 THR B O 1
ATOM 5115 N N . ALA B 1 318 ? 12.578 19.656 21.797 1 91.31 318 ALA B N 1
ATOM 5116 C CA . ALA B 1 318 ? 13.703 19.344 20.922 1 91.31 318 ALA B CA 1
ATOM 5117 C C . ALA B 1 318 ? 13.539 17.969 20.297 1 91.31 318 ALA B C 1
ATOM 5119 O O . ALA B 1 318 ? 13.953 17.734 19.156 1 91.31 318 ALA B O 1
ATOM 5120 N N . GLY B 1 319 ? 12.922 16.984 20.906 1 86.19 319 GLY B N 1
ATOM 5121 C CA . GLY B 1 319 ? 12.828 15.633 20.375 1 86.19 319 GLY B CA 1
ATOM 5122 C C . GLY B 1 319 ? 11.547 15.391 19.594 1 86.19 319 GLY B C 1
ATOM 5123 O O . GLY B 1 319 ? 11.328 14.289 19.094 1 86.19 319 GLY B O 1
ATOM 5124 N N . LEU B 1 320 ? 10.828 16.375 19.406 1 90.88 320 LEU B N 1
ATOM 5125 C CA . LEU B 1 320 ? 9.562 16.219 18.703 1 90.88 320 LEU B CA 1
ATOM 5126 C C . LEU B 1 320 ? 9.766 16.281 17.188 1 90.88 320 LEU B C 1
ATOM 5128 O O . LEU B 1 320 ? 10.711 16.906 16.703 1 90.88 320 LEU B O 1
ATOM 5132 N N . PRO B 1 321 ? 8.953 15.594 16.453 1 80.62 321 PRO B N 1
ATOM 5133 C CA . PRO B 1 321 ? 9.062 15.664 14.992 1 80.62 321 PRO B CA 1
ATOM 5134 C C . PRO B 1 321 ? 8.68 17.047 14.438 1 80.62 321 PRO B C 1
ATOM 5136 O O . PRO B 1 321 ? 7.895 17.766 15.055 1 80.62 321 PRO B O 1
#

Sequence (642 aa):
MFFYYFSAVPLPVGSVCLSVCPAEGRLVGENALRDRVCLSGCVPELRREVWKHLLGLYPRGSTAAERAALAQKWQSDYRTLRQQWQSMVPAQEARCGSWRCHRTAVDKDVRRTDRGHAFFSREGSAGLRALRNVLLTHVVYDRDLGYCQGMSDLAAPLLVVMRDEAEAFWAFAALMERLGCNFHTDLQGMTLQLGALRQLVQLVDPPLHAYLERRDCLSYYFAFRWLLILFKREFKFDEVLSLWEACWACRRTRHLHLYLAAAVLVHHRRVILSSDLDFDGLLRLSIALAGRLELQPLLETAEALVGYAGEAGREVTAGLPMFFYYFSAVPLPVGSVCLSVCPAEGRLVGENALRDRVCLSGCVPELRREVWKHLLGLYPRGSTAAERAALAQKWQSDYRTLRQQWQSMVPAQEARCGSWRCHRTAVDKDVRRTDRGHAFFSREGSAGLRALRNVLLTHVVYDRDLGYCQGMSDLAAPLLVVMRDEAEAFWAFAALMERLGCNFHTDLQGMTLQLGALRQLVQLVDPPLHAYLERRDCLSYYFAFRWLLILFKREFKFDEVLSLWEACWACRRTRHLHLYLAAAVLVHHRRVILSSDLDFDGLLRLSIALAGRLELQPLLETAEALVGYAGEAGREVTAGLP

Foldseek 3Di:
DPPPPVVPQDAADDPVQQPQDPVFRARDCLLVNLVNCLRHNHDLVCLQVNLCVLLCVDPHRHGPVRVVVSVVVLVVVLVVLLCVVVVDDPVRVVVDPLLVVLLVLLVVQLQPAPCVDPLRVDVVHPLSVLLSSLLSSVCSVCVVLHDDPLLSLQLNLLCVSNVDSSSSNVSSVSVCVVQSCCRDPVNVQLQLLLQLLLVLLCQQPVVLSVLCVVLVNSSVCLCSSCSNNVCSQQEPNVLSSSSVSSLSSPPLDNPLSSLLVSLVCVVCVVVPNPVSDHNVRSSVVSVVNRHVDDRNVSSVSSVVSSVSCDPVSCVSCVPHD/DPPPPVVPQDAADDPVQQPQDPVFRARDCLLVNLVNCLRHNHDLVCLQVNLCVLLCVDPHRHGPVRVVVSVVVLVVVLVVLLCVVVVDDPVRVVVDPLLVVLLVLLVVQLLVAPCVDPLRVDVVHPLSVLLSSLLSSVCSVCVVLHDDPLLSLQLNLLCVSNVDSSSSNVSSVSVCVVQSCCRHPVNVQLQLLLQLLLVLLCLQPVVLSVLCVVLVNSSVCLCSSCSNNVCSQQEPNVLSSSSVSSLSSPPLDNPLSSLLVSLVCVVCVVVCNPVSDHNVRSSVVSVVNRHVDDRNVSSVSSVVSSVSCDPVSCVSCVPHD

Radius of gyration: 33.47 Å; Cα contacts (8 Å, |Δi|>4): 801; chains: 2; bounding box: 45×113×78 Å

Nearest PDB structures (foldseek):
  5tuc-assembly1_A  TM=9.753E-01  e=1.160E-18  Sus scrofa
  5tub-assembly2_B  TM=9.674E-01  e=1.818E-18  Squalomorphii
  5tuc-assembly2_B  TM=9.426E-01  e=2.625E-18  Sus scrofa
  1fkm-assembly1_A  TM=8.394E-01  e=1.162E-08  Saccharomyces cerevisiae
  4hl4-assembly1_A  TM=8.105E-01  e=3.736E-07  Homo sapiens

Secondary structure (DSSP, 8-state):
------------B-GGG--B-TTT--BS-HHHHHHHHHHH-B-HHHHHHHHHHHTTSSPTT--HHHHHHHHHHHHHHHHHHHHHHHT--HHHHTT-HHHHHHHHHHHHHHHHTTTTSGGG-STT-HHHHHHHHHHHHHHHHTTTT---TTHHHHHHHHHHHH-SHHHHHHHHHHHHHHHGGGGSTT-HHHHHHHHHHHHHHHHH-HHHHHHHHHTT-TT-GGGHHHHHTTTTTTS-HHHHHHHHHHHHH-SS-S-HHHHHHHHHHHHTHHHHHHTT--HHHHHHHHHHTTTT--HHHHHHHHHHHHHHHHHHHHHHHTT--/------------B-GGG--B-TTT--BS-HHHHHHHHHHH-B-HHHHHHHHHHHTTSSPTT--HHHHHHHHHHHHHHHHHHHHHHHT--HHHHTT-HHHHHHHHHHHHHHHHTTTTSGGG-STT-HHHHHHHHHHHHHHHH-TTT---TTHHHHHHHHHHHH-SHHHHHHHHHHHHHHHGGGGSTT-HHHHHHHHHHHHHHHHH-HHHHHHHHHTT-TT-GGGHHHHHTTTTTTS-HHHHHHHHHHHHH-SS-S-HHHHHHHHHHHHTHHHHHHTT--HHHHHHHHHHTTTT--HHHHHHHHHHHHHHHHHHHHHHHTT--

Organism: NCBI:txid3068

InterPro domains:
  IPR000195 Rab-GAP-TBC domain [PF00566] (45-273)
  IPR000195 Rab-GAP-TBC domain [PS50086] (41-251)
  IPR000195 Rab-GAP-TBC domain [SM00164] (38-276)
  IPR035969 Rab-GAP-TBC domain superfamily [SSF47923] (31-209)
  IPR035969 Rab-GAP-TBC domain superfamily [SSF47923] (186-289)

pLDDT: mean 90.26, std 13.1, range [25.84, 98.81]

Solvent-accessible surface area (backbone atoms only — not comparable to full-atom values): 34473 Å² total; per-residue (Å²): 135,81,80,74,74,75,72,77,72,61,76,43,42,49,79,76,60,64,40,45,40,80,88,50,42,21,63,51,56,62,65,60,44,24,54,41,24,36,70,36,16,63,35,76,90,46,38,49,64,52,46,36,50,55,58,54,73,46,59,87,71,43,33,47,67,55,49,52,52,48,52,51,48,42,45,54,52,40,53,48,48,43,45,41,69,71,58,57,47,70,75,28,53,74,30,23,60,68,56,51,52,37,53,51,52,48,57,58,50,47,73,65,50,59,48,86,38,82,68,32,48,50,85,86,25,72,45,39,50,44,50,45,48,38,53,54,32,42,29,71,38,28,49,69,68,44,69,49,92,56,52,63,68,59,39,49,59,40,36,68,57,49,71,34,59,42,60,18,34,54,52,41,51,41,48,38,74,64,49,43,52,50,55,38,89,82,34,56,43,43,51,51,51,33,51,33,40,50,52,48,32,41,71,77,36,48,68,60,37,53,52,33,52,75,45,66,38,68,67,44,65,56,48,43,64,43,65,70,40,68,37,54,76,31,38,55,73,71,53,35,54,37,48,51,42,20,37,55,27,36,82,90,43,88,54,45,65,50,37,33,53,42,28,53,50,61,74,42,40,66,62,52,70,69,62,71,52,42,49,70,46,47,32,52,47,48,61,64,40,41,66,67,58,60,63,70,67,35,51,53,44,12,52,49,47,53,61,70,40,39,70,61,45,49,59,56,56,62,83,56,123,136,83,79,74,74,74,70,75,73,61,75,43,42,49,79,79,58,65,39,46,38,79,89,50,42,22,64,51,57,61,67,58,43,23,55,42,23,36,70,36,17,62,35,76,88,47,38,48,63,51,46,35,50,55,57,54,74,45,60,87,71,42,32,48,65,56,51,53,53,48,51,50,48,43,44,52,52,41,52,49,48,44,47,42,68,71,59,57,48,71,74,29,54,73,30,21,61,68,57,52,50,37,51,52,52,47,57,57,49,47,73,65,51,59,48,86,38,82,68,33,48,51,86,86,25,70,45,39,50,43,50,46,49,38,53,56,32,42,29,70,38,28,50,67,65,44,69,48,93,55,51,64,69,58,39,49,59,39,36,68,57,48,72,34,59,43,59,17,34,54,52,41,53,41,49,38,74,62,50,43,52,49,54,38,91,81,34,56,44,43,50,51,49,31,50,33,39,49,53,47,32,40,71,77,36,48,69,61,39,53,52,34,53,75,42,68,38,69,69,44,65,55,49,43,65,42,65,69,43,69,37,54,74,30,37,54,73,70,55,36,55,37,49,50,41,22,36,55,27,36,82,90,42,88,53,45,66,49,36,34,54,43,28,54,50,61,74,41,39,64,63,53,70,68,62,72,50,42,50,68,46,46,32,50,48,50,60,63,42,40,66,68,60,61,64,66,66,35,51,52,45,13,53,50,46,53,62,70,41,40,69,63,46,49,60,58,55,63,82,57,123